Protein AF-A0A8H8NQM1-F1 (afdb_monomer_lite)

Foldseek 3Di:
DDPPCPDAAALADDDQVDALQVGFQKFFFFDQPQDWSEEDEAFRKHKYWFYWQLRNQDDPDQDQVSLAVRDCVQGGTWGTQYFYPPDFALKKKKKAFAAWAFDPVFQKFKFKFHALQGQGFLVCVVVNDIDMWMWGHDPQKIDTPQQPQFIDGALKAFLFKFFGADPVQLVVVQVVQVVVCVVPPPDGVGPADHQALVNGDRSVVVVDDPVVSVVCSRRGGGQLDQDQGGGRNRDSQNGNQKMKIGRAHHHRRRMITYNIARHWAPPLGSSSDARTHTTMIMMGIHMGVSHCVVVVGRHMDMDGHPDDDDQPDWDKFKFKQAAPVRDHAALDVSRRVVRQLVVQLVLVVLLQADSRSSNNCNTYPHKDKDQPDRDPPRIGMMMIIDRQVRGNDGSDPVRSVVCVVVVNRDNPNDDDRSDDDDDDDDDDDDDPDDDDDDDDDFDADDPVLLVLLVVLVVVVVVLQLVLLVLADPVLNPDRFAEAAEQEQHGLNSVVSVVVVVRQHYEYADLVVCLVSLVNDDLSRQYEYDHADDLVCLLSNLPSLRPAEYQDDAALSSLVSNLVNNDPPRPAAHEYAFEEELAPDPPFHGFHFDDPVPPDPGSVLVNLCCCLPPRRSYADAAYEYDADPCQLQVPDQGVSLVSRVVSQVVSLVVCVPDVVSPCSNDDPSGHAYEDEEQRCNSVSSNSRHNYYYYYCSNNNDHDDDD

Secondary structure (DSSP, 8-state):
------PPPEEE---TTS-GGGSSSEESEE-TTSPPSEEE-TT-EEEEEE--TTSS-S-SSS-SHHHHH--TTT---EEEEEEETT--TT-EEEEEEEEEEE-TT--EEEEEE--TTTT--TTTTT--S-EEEEEEEETTEEEESSSTTB-EE---EEEEEEEPPPHHHHHHHHHHHHHHHHHSTT-SS-S-----STT--BTTGGGS-HHHHHHHHHHPEESSSEETTEEE---TTS-TT-EEEEEP-STT--EEEEEEES---TT-TTSS-S-EE-EEEEEEEEEETTHHHHTT-SS-EEE--S-------EEEEEEESB-TT--B-SS-HHHHHHHHHHHHHHHHHHTT--HHHHHHHHHHS--EEEEEES-STT--EEEEEEEGGGBSS--SHHHHHHHHHTT-------S-S---SS------------------PPPPPPHHHHHHHHHHHHHHHHHHHHHHTTS-GGG-SSPPEEEEE-TTS-HHHHHHHHHTT--EEEES-HHHHHHHHHHS-TTSEEEE-SPPPGGGHHHHTT-TTEEEEEEE--HHHHHHHHHHS-TT-SSPEEEEEEB--S--TTS-SBPPP-TT--TT-HHHHHHHHHHHH-TTEEEEEEE----HHHHHSSS--HHHHHHHHHHHHHHHHHHT-GGGTTTTTTT---EEEEEETTTHHHHHHTT-SEEEESHHHH-PPPPP-

Structure (mmCIF, N/CA/C/O backbone):
data_AF-A0A8H8NQM1-F1
#
_entry.id   AF-A0A8H8NQM1-F1
#
loop_
_atom_site.group_PDB
_atom_site.id
_atom_site.type_symbol
_atom_site.label_atom_id
_atom_site.label_alt_id
_atom_site.label_comp_id
_atom_site.label_asym_id
_atom_site.label_entity_id
_atom_site.label_seq_id
_atom_site.pdbx_PDB_ins_code
_atom_site.Cartn_x
_atom_site.Cartn_y
_atom_site.Cartn_z
_atom_site.occupancy
_atom_site.B_iso_or_equiv
_atom_site.auth_seq_id
_atom_site.auth_comp_id
_atom_site.auth_asym_id
_atom_site.auth_atom_id
_atom_site.pdbx_PDB_model_num
ATOM 1 N N . MET A 1 1 ? -39.879 -34.045 14.271 1.00 35.34 1 MET A N 1
ATOM 2 C CA . MET A 1 1 ? -39.407 -32.723 14.732 1.00 35.34 1 MET A CA 1
ATOM 3 C C . MET A 1 1 ? -39.201 -31.864 13.501 1.00 35.34 1 MET A C 1
ATOM 5 O O . MET A 1 1 ? -38.273 -32.111 12.746 1.00 35.34 1 MET A O 1
ATOM 9 N N . SER A 1 2 ? -40.136 -30.958 13.224 1.00 32.75 2 SER A N 1
ATOM 10 C CA . SER A 1 2 ? -40.008 -29.986 12.141 1.00 32.75 2 SER A CA 1
ATOM 11 C C . SER A 1 2 ? -38.872 -29.023 12.486 1.00 32.75 2 SER A C 1
ATOM 13 O O . SER A 1 2 ? -38.957 -28.330 13.498 1.00 32.75 2 SER A O 1
ATOM 15 N N . TYR A 1 3 ? -37.815 -28.994 11.675 1.00 34.94 3 TYR A N 1
ATOM 16 C CA . TYR A 1 3 ? -36.860 -27.889 11.685 1.00 34.94 3 TYR A CA 1
ATOM 17 C C . TYR A 1 3 ? -37.621 -26.627 11.262 1.00 34.94 3 TYR A C 1
ATOM 19 O O . TYR A 1 3 ? -37.860 -26.401 10.077 1.00 34.94 3 TYR A O 1
ATOM 27 N N . ASP A 1 4 ? -38.069 -25.853 12.246 1.00 38.81 4 ASP A N 1
ATOM 28 C CA . ASP A 1 4 ? -38.577 -24.500 12.061 1.00 38.81 4 ASP A CA 1
ATOM 29 C C . ASP A 1 4 ? -37.413 -23.657 11.514 1.00 38.81 4 ASP A C 1
ATOM 31 O O . ASP A 1 4 ? -36.497 -23.290 12.253 1.00 38.81 4 ASP A O 1
ATOM 35 N N . LYS A 1 5 ? -37.383 -23.443 10.190 1.00 40.94 5 LYS A N 1
ATOM 36 C CA . LYS A 1 5 ? -36.437 -22.550 9.505 1.00 40.94 5 LYS A CA 1
ATOM 37 C C . LYS A 1 5 ? -36.767 -21.102 9.883 1.00 40.94 5 LYS A C 1
ATOM 39 O O . LYS A 1 5 ? -37.235 -20.331 9.050 1.00 40.94 5 LYS A O 1
ATOM 44 N N . ARG A 1 6 ? -36.512 -20.707 11.129 1.00 55.09 6 ARG A N 1
ATOM 45 C CA . ARG A 1 6 ? -36.369 -19.285 11.447 1.00 55.09 6 ARG A CA 1
ATOM 46 C C . ARG A 1 6 ? -35.075 -18.833 10.790 1.00 55.09 6 ARG A C 1
ATOM 48 O O . ARG A 1 6 ? -33.998 -19.294 11.159 1.00 55.09 6 ARG A O 1
ATOM 55 N N . SER A 1 7 ? -35.190 -18.007 9.756 1.00 83.06 7 SER A N 1
ATOM 56 C CA . SER A 1 7 ? -34.049 -17.340 9.135 1.00 83.06 7 SER A CA 1
ATOM 57 C C . SER A 1 7 ? -33.213 -16.665 10.223 1.00 83.06 7 SER A C 1
ATOM 59 O O . SER A 1 7 ? -33.763 -15.919 11.032 1.00 83.06 7 SER A O 1
ATOM 61 N N . ILE A 1 8 ? -31.905 -16.936 10.259 1.00 93.94 8 ILE A N 1
ATOM 62 C CA . ILE A 1 8 ? -30.983 -16.253 11.174 1.00 93.94 8 ILE A CA 1
ATOM 63 C C . ILE A 1 8 ? -31.090 -14.741 10.901 1.00 93.94 8 ILE A C 1
ATOM 65 O O . ILE A 1 8 ? -30.897 -14.348 9.747 1.00 93.94 8 ILE A O 1
ATOM 69 N N . PRO A 1 9 ? -31.423 -13.906 11.903 1.00 95.44 9 PRO A N 1
ATOM 70 C CA . PRO A 1 9 ? -31.649 -12.482 11.688 1.00 95.44 9 PRO A CA 1
ATOM 71 C C . PRO A 1 9 ? -30.339 -11.749 11.384 1.00 95.44 9 PRO A C 1
ATOM 73 O O . PRO A 1 9 ? -29.323 -11.998 12.034 1.00 95.44 9 PRO A O 1
ATOM 76 N N . THR A 1 10 ? -30.382 -10.813 10.439 1.00 97.25 10 THR A N 1
ATOM 77 C CA . THR A 1 10 ? -29.323 -9.815 10.243 1.00 97.25 10 THR A CA 1
ATOM 78 C C . THR A 1 10 ? -29.535 -8.677 11.233 1.00 97.25 10 THR A C 1
ATOM 80 O O . THR A 1 10 ? -30.558 -8.000 11.174 1.00 97.25 10 THR A O 1
ATOM 83 N N . LEU A 1 11 ? -28.593 -8.498 12.161 1.00 97.69 11 LEU A N 1
ATOM 84 C CA . LEU A 1 11 ? -28.668 -7.472 13.203 1.00 97.69 11 LEU A CA 1
ATOM 85 C C . LEU A 1 11 ? -28.275 -6.092 12.666 1.00 97.69 11 LEU A C 1
ATOM 87 O O . LEU A 1 11 ? -28.950 -5.111 12.955 1.00 97.69 11 LEU A O 1
ATOM 91 N N . ILE A 1 12 ? -27.205 -6.033 11.871 1.00 97.50 12 ILE A N 1
ATOM 92 C CA . ILE A 1 12 ? -26.740 -4.822 11.189 1.00 97.50 12 ILE A CA 1
ATOM 93 C C . ILE A 1 12 ? -26.650 -5.153 9.703 1.00 97.50 12 ILE A C 1
ATOM 95 O O . ILE A 1 12 ? -25.953 -6.094 9.319 1.00 97.50 12 ILE A O 1
ATOM 99 N N . SER A 1 13 ? -27.409 -4.413 8.896 1.00 96.81 13 SER A N 1
ATOM 100 C CA . SER A 1 13 ? -27.493 -4.578 7.446 1.00 96.81 13 SER A CA 1
ATOM 101 C C . SER A 1 13 ? -26.807 -3.402 6.769 1.00 96.81 13 SER A C 1
ATOM 103 O O . SER A 1 13 ? -27.195 -2.260 6.999 1.00 96.81 13 SER A O 1
ATOM 105 N N . LEU A 1 14 ? -25.832 -3.703 5.920 1.00 96.69 14 LEU A N 1
ATOM 106 C CA . LEU A 1 14 ? -25.083 -2.746 5.111 1.00 96.69 14 LEU A CA 1
ATOM 107 C C . LEU A 1 14 ? -25.192 -3.118 3.632 1.00 96.69 14 LEU A C 1
ATOM 109 O O . LEU A 1 14 ? -25.455 -4.282 3.306 1.00 96.69 14 LEU A O 1
ATOM 113 N N . ASP A 1 15 ? -24.982 -2.127 2.776 1.00 95.75 15 ASP A N 1
ATOM 114 C CA . ASP A 1 15 ? -24.946 -2.232 1.321 1.00 95.75 15 ASP A CA 1
ATOM 115 C C . ASP A 1 15 ? -23.518 -1.921 0.825 1.00 95.75 15 ASP A C 1
ATOM 117 O O . ASP A 1 15 ? -23.046 -0.799 1.038 1.00 95.75 15 ASP A O 1
ATOM 121 N N . PRO A 1 16 ? -22.813 -2.870 0.178 1.00 94.75 16 PRO A N 1
ATOM 122 C CA . PRO A 1 16 ? -21.452 -2.655 -0.320 1.00 94.75 16 PRO A CA 1
ATOM 123 C C . PRO A 1 16 ? -21.358 -1.628 -1.460 1.00 94.75 16 PRO A C 1
ATOM 125 O O . PRO A 1 16 ? -20.262 -1.192 -1.797 1.00 94.75 16 PRO A O 1
ATOM 128 N N . SER A 1 17 ? -22.479 -1.217 -2.058 1.00 92.25 17 SER A N 1
ATOM 129 C CA . SER A 1 17 ? -22.520 -0.179 -3.096 1.00 92.25 17 SER A CA 1
ATOM 130 C C . SER A 1 17 ? -22.666 1.246 -2.548 1.00 92.25 17 SER A C 1
ATOM 132 O O . SER A 1 17 ? -22.560 2.214 -3.306 1.00 92.25 17 SER A O 1
ATOM 134 N N . VAL A 1 18 ? -22.902 1.397 -1.241 1.00 93.19 18 VAL A N 1
ATOM 135 C CA . VAL A 1 18 ? -23.102 2.693 -0.582 1.00 93.19 18 VAL A CA 1
ATOM 136 C C . VAL A 1 18 ? -21.857 3.057 0.237 1.00 93.19 18 VAL A C 1
ATOM 138 O O . VAL A 1 18 ? -21.397 2.239 1.032 1.00 93.19 18 VAL A O 1
ATOM 141 N N . PRO A 1 19 ? -21.323 4.290 0.134 1.00 90.81 19 PRO A N 1
ATOM 142 C CA . PRO A 1 19 ? -20.166 4.701 0.927 1.00 90.81 19 PRO A CA 1
ATOM 143 C C . PRO A 1 19 ? -20.384 4.510 2.431 1.00 90.81 19 PRO A C 1
ATOM 145 O O . PRO A 1 19 ? -21.440 4.867 2.962 1.00 90.81 19 PRO A O 1
ATOM 148 N N . ALA A 1 20 ? -19.364 4.014 3.136 1.00 93.06 20 ALA A N 1
ATOM 149 C CA . ALA A 1 20 ? -19.447 3.701 4.566 1.00 93.06 20 ALA A CA 1
ATOM 150 C C . ALA A 1 20 ? -19.947 4.873 5.428 1.00 93.06 20 ALA A C 1
ATOM 152 O O . ALA A 1 20 ? -20.743 4.692 6.346 1.00 93.06 20 ALA A O 1
ATOM 153 N N . THR A 1 21 ? -19.544 6.102 5.096 1.00 90.19 21 THR A N 1
ATOM 154 C CA . THR A 1 21 ? -19.932 7.320 5.828 1.00 90.19 21 THR A CA 1
ATOM 155 C C . THR A 1 21 ? -21.431 7.627 5.779 1.00 90.19 21 THR A C 1
ATOM 157 O O . THR A 1 21 ? -21.927 8.395 6.608 1.00 90.19 21 THR A O 1
ATOM 160 N N . GLN A 1 22 ? -22.165 7.014 4.849 1.00 91.56 22 GLN A N 1
ATOM 161 C CA . GLN A 1 22 ? -23.608 7.181 4.675 1.00 91.56 22 GLN A CA 1
ATOM 162 C C . GLN A 1 22 ? -24.423 6.076 5.367 1.00 91.56 22 GLN A C 1
ATOM 164 O O . GLN A 1 22 ? -25.652 6.103 5.309 1.00 91.56 22 GLN A O 1
ATOM 169 N N . GLN A 1 23 ? -23.772 5.120 6.039 1.00 93.62 23 GLN A N 1
ATOM 170 C CA . GLN A 1 23 ? -24.418 3.955 6.646 1.00 93.62 23 GLN A CA 1
ATOM 171 C C . GLN A 1 23 ? -24.217 3.921 8.166 1.00 93.62 23 GLN A C 1
ATOM 173 O O . GLN A 1 23 ? -23.149 4.228 8.681 1.00 93.62 23 GLN A O 1
ATOM 178 N N . GLN A 1 24 ? -25.260 3.554 8.911 1.00 93.44 24 GLN A N 1
ATOM 179 C CA . GLN A 1 24 ? -25.200 3.464 10.376 1.00 93.44 24 GLN A CA 1
ATOM 180 C C . GLN A 1 24 ? -24.663 2.101 10.839 1.00 93.44 24 GLN A C 1
ATOM 182 O O . GLN A 1 24 ? -24.619 1.144 10.070 1.00 93.44 24 GLN A O 1
ATOM 187 N N . GLY A 1 25 ? -24.296 1.995 12.119 1.00 94.56 25 GLY A N 1
ATOM 188 C CA . GLY A 1 25 ? -23.791 0.741 12.700 1.00 94.56 25 GLY A CA 1
ATOM 189 C C . GLY A 1 25 ? -22.345 0.412 12.321 1.00 94.56 25 GLY A C 1
ATOM 190 O O . GLY A 1 25 ? -21.922 -0.738 12.440 1.00 94.56 25 GLY A O 1
ATOM 191 N N . LEU A 1 26 ? -21.613 1.432 11.868 1.00 96.81 26 LEU A N 1
ATOM 192 C CA . LEU A 1 26 ? -20.195 1.391 11.545 1.00 96.81 26 LEU A CA 1
ATOM 193 C C . LEU A 1 26 ? -19.400 2.330 12.459 1.00 96.81 26 LEU A C 1
ATOM 195 O O . LEU A 1 26 ? -19.895 3.384 12.854 1.00 96.81 26 LEU A O 1
ATOM 199 N N . HIS A 1 27 ? -18.142 2.017 12.745 1.00 97.81 27 HIS A N 1
ATOM 200 C CA . HIS A 1 27 ? -17.191 2.952 13.353 1.00 97.81 27 HIS A CA 1
ATOM 201 C C . HIS A 1 27 ? -15.762 2.627 12.912 1.00 97.81 27 HIS A C 1
ATOM 203 O O . HIS A 1 27 ? -15.482 1.499 12.526 1.00 97.81 27 HIS A O 1
ATOM 209 N N . ASN A 1 28 ? -14.843 3.592 12.988 1.00 98.00 28 ASN A N 1
ATOM 210 C CA . ASN A 1 28 ? -13.442 3.370 12.588 1.00 98.00 28 ASN A CA 1
ATOM 211 C C . ASN A 1 28 ? -12.404 3.773 13.644 1.00 98.00 28 ASN A C 1
ATOM 213 O O . ASN A 1 28 ? -11.225 3.988 13.346 1.00 98.00 28 ASN A O 1
ATOM 217 N N . ARG A 1 29 ? -12.845 3.899 14.896 1.00 98.31 29 ARG A N 1
ATOM 218 C CA . ARG A 1 29 ? -11.999 4.136 16.070 1.00 98.31 29 ARG A CA 1
ATOM 219 C C . ARG A 1 29 ? -12.404 3.191 17.189 1.00 98.31 29 ARG A C 1
ATOM 221 O O . ARG A 1 29 ? -13.582 2.864 17.316 1.00 98.31 29 ARG A O 1
ATOM 228 N N . TRP A 1 30 ? -11.456 2.801 18.030 1.00 98.69 30 TRP A N 1
ATOM 229 C CA . TRP A 1 30 ? -11.755 2.113 19.283 1.00 98.69 30 TRP A CA 1
ATOM 230 C C . TRP A 1 30 ? -11.924 3.128 20.409 1.00 98.69 30 TRP A C 1
ATOM 232 O O . TRP A 1 30 ? -11.001 3.885 20.708 1.00 98.69 30 TRP A O 1
ATOM 242 N N . HIS A 1 31 ? -13.103 3.143 21.032 1.00 98.44 31 HIS A N 1
ATOM 243 C CA . HIS A 1 31 ? -13.405 4.022 22.160 1.00 98.44 31 HIS A CA 1
ATOM 244 C C . HIS A 1 31 ? -14.544 3.441 23.026 1.00 98.44 31 HIS A C 1
ATOM 246 O O . HIS A 1 31 ? -15.522 2.947 22.456 1.00 98.44 31 HIS A O 1
ATOM 252 N N . PRO A 1 32 ? -14.469 3.500 24.374 1.00 97.94 32 PRO A N 1
ATOM 253 C CA . PRO A 1 32 ? -15.493 2.930 25.264 1.00 97.94 32 PRO A CA 1
ATOM 254 C C . PRO A 1 32 ? -16.881 3.567 25.095 1.00 97.94 32 PRO A C 1
ATOM 256 O O . PRO A 1 32 ? -17.896 2.889 25.266 1.00 97.94 32 PRO A O 1
ATOM 259 N N . ASP A 1 33 ? -16.928 4.853 24.739 1.00 96.56 33 ASP A N 1
ATOM 260 C CA . ASP A 1 33 ? -18.178 5.627 24.649 1.00 96.56 33 ASP A CA 1
ATOM 261 C C . ASP A 1 33 ? -18.945 5.451 23.334 1.00 96.56 33 ASP A C 1
ATOM 263 O O . ASP A 1 33 ? -20.050 5.972 23.201 1.00 96.56 33 ASP A O 1
ATOM 267 N N . ILE A 1 34 ? -18.420 4.682 22.371 1.00 97.00 34 ILE A N 1
ATOM 268 C CA . ILE A 1 34 ? -19.181 4.359 21.158 1.00 97.00 34 ILE A CA 1
ATOM 269 C C . ILE A 1 34 ? -20.416 3.539 21.573 1.00 97.00 34 ILE A C 1
ATOM 271 O O . ILE A 1 34 ? -20.269 2.525 22.267 1.00 97.00 34 ILE A O 1
ATOM 275 N N . PRO A 1 35 ? -21.640 3.969 21.227 1.00 95.25 35 PRO A N 1
ATOM 276 C CA . PRO A 1 35 ? -22.859 3.284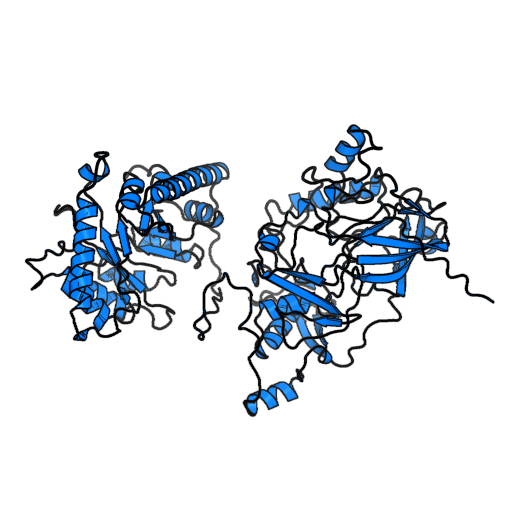 21.629 1.00 95.25 35 PRO A CA 1
ATOM 277 C C . PRO A 1 35 ? -23.025 1.993 20.826 1.00 95.25 35 PRO A C 1
ATOM 279 O O . PRO A 1 35 ? -22.597 1.905 19.679 1.00 95.25 35 PRO A O 1
ATOM 282 N N . SER A 1 36 ? -23.659 0.991 21.430 1.00 95.31 36 SER A N 1
ATOM 283 C CA . SER A 1 36 ? -23.964 -0.270 20.757 1.00 95.31 36 SER A CA 1
ATOM 284 C C . SER A 1 36 ? -24.954 -0.027 19.608 1.00 95.31 36 SER A C 1
ATOM 286 O O . SER A 1 36 ? -25.987 0.612 19.799 1.00 95.31 36 SER A O 1
ATOM 288 N N . ALA A 1 37 ? -24.659 -0.553 18.423 1.00 94.69 37 ALA A N 1
ATOM 289 C CA . ALA A 1 37 ? -25.528 -0.511 17.247 1.00 94.69 37 ALA A CA 1
ATOM 290 C C . ALA A 1 37 ? -26.614 -1.606 17.267 1.00 94.69 37 ALA A C 1
ATOM 292 O O . ALA A 1 37 ? -27.585 -1.544 16.516 1.00 94.69 37 ALA A O 1
ATOM 293 N N . GLY A 1 38 ? -26.464 -2.605 18.137 1.00 95.31 38 GLY A N 1
ATOM 294 C CA . GLY A 1 38 ? -27.450 -3.653 18.371 1.00 95.31 38 GLY A CA 1
ATOM 295 C C . GLY A 1 38 ? -27.127 -4.460 19.624 1.00 95.31 38 GLY A C 1
ATOM 296 O O . GLY A 1 38 ? -26.008 -4.399 20.135 1.00 95.31 38 GLY A O 1
ATOM 297 N N . THR A 1 39 ? -28.102 -5.232 20.097 1.00 97.81 39 THR A N 1
ATOM 298 C CA . THR A 1 39 ? -27.998 -6.053 21.311 1.00 97.81 39 THR A CA 1
ATOM 299 C C . THR A 1 39 ? -28.459 -7.476 21.018 1.00 97.81 39 THR A C 1
ATOM 301 O O . THR A 1 39 ? -29.426 -7.678 20.281 1.00 97.81 39 THR A O 1
ATOM 304 N N . VAL A 1 40 ? -27.772 -8.462 21.593 1.00 97.88 40 VAL A N 1
ATOM 305 C CA . VAL A 1 40 ? -28.114 -9.884 21.489 1.00 97.88 40 VAL A CA 1
ATOM 306 C C . VAL A 1 40 ? -28.063 -10.561 22.853 1.00 97.88 40 VAL A C 1
ATOM 308 O O . VAL A 1 40 ? -27.199 -10.269 23.685 1.00 97.88 40 VAL A O 1
ATOM 311 N N . SER A 1 41 ? -28.957 -11.522 23.068 1.00 97.94 41 SER A N 1
ATOM 312 C CA . SER A 1 41 ? -28.896 -12.378 24.251 1.00 97.94 41 SER A CA 1
ATOM 313 C C . SER A 1 41 ? -27.821 -13.465 24.081 1.00 97.94 41 SER A C 1
ATOM 315 O O . SER A 1 41 ? -27.649 -13.999 22.977 1.00 97.94 41 SER A O 1
ATOM 317 N N . PRO A 1 42 ? -27.131 -13.889 25.156 1.00 98.00 42 PRO A N 1
ATOM 318 C CA . PRO A 1 42 ? -26.237 -15.041 25.106 1.00 98.00 42 PRO A CA 1
ATOM 319 C C . PRO A 1 42 ? -26.930 -16.285 24.526 1.00 98.00 42 PRO A C 1
ATOM 321 O O . PRO A 1 42 ? -28.005 -16.692 24.961 1.00 98.00 42 PRO A O 1
ATOM 324 N N . GLY A 1 43 ? -26.294 -16.915 23.545 1.00 96.25 43 GLY A N 1
ATOM 325 C CA . GLY A 1 43 ? -26.784 -18.088 22.827 1.00 96.25 43 GLY A CA 1
ATOM 326 C C . GLY A 1 43 ? -27.543 -17.774 21.535 1.00 96.25 43 GLY A C 1
ATOM 327 O O . GLY A 1 43 ? -27.790 -18.703 20.761 1.00 96.25 43 GLY A O 1
ATOM 328 N N . GLN A 1 44 ? -27.875 -16.508 21.269 1.00 95.88 44 GLN A N 1
ATOM 329 C CA . GLN A 1 44 ? -28.515 -16.084 20.026 1.00 95.88 44 GLN A CA 1
ATOM 330 C C . GLN A 1 44 ? -27.529 -16.143 18.850 1.00 95.88 44 GLN A C 1
ATOM 332 O O . GLN A 1 44 ? -26.398 -15.670 18.945 1.00 95.88 44 GLN A O 1
ATOM 337 N N . THR A 1 45 ? -27.977 -16.713 17.730 1.00 97.75 45 THR A N 1
ATOM 338 C CA . THR A 1 45 ? -27.262 -16.666 16.446 1.00 97.75 45 THR A CA 1
ATOM 339 C C . THR A 1 45 ? -27.796 -15.508 15.612 1.00 97.75 45 THR A C 1
ATOM 341 O O . THR A 1 45 ? -29.012 -15.322 15.524 1.00 97.75 45 THR A O 1
ATOM 344 N N . PHE A 1 46 ? -26.903 -14.746 14.991 1.00 98.38 46 PHE A N 1
ATOM 345 C CA . PHE A 1 46 ? -27.239 -13.562 14.203 1.00 98.38 46 PHE A CA 1
ATOM 346 C C . PHE A 1 46 ? -26.216 -13.345 13.083 1.00 98.38 46 PHE A C 1
ATOM 348 O O . PHE A 1 46 ? -25.156 -13.974 13.066 1.00 98.38 46 PHE A O 1
ATOM 355 N N . LYS A 1 47 ? -26.551 -12.469 12.135 1.00 98.56 47 LYS A N 1
ATOM 356 C CA . LYS A 1 47 ? -25.674 -12.047 11.041 1.00 98.56 47 LYS A CA 1
ATOM 357 C C . LYS A 1 47 ? -25.289 -10.582 11.165 1.00 98.56 47 LYS A C 1
ATOM 359 O O . LYS A 1 47 ? -26.091 -9.770 11.633 1.00 98.56 47 LYS A O 1
ATOM 364 N N . LEU A 1 48 ? -24.102 -10.262 10.676 1.00 98.62 48 LEU A N 1
ATOM 365 C CA . LEU A 1 48 ? -23.620 -8.907 10.451 1.00 98.62 48 LEU A CA 1
ATOM 366 C C . LEU A 1 48 ? -23.174 -8.782 8.997 1.00 98.62 48 LEU A C 1
ATOM 368 O O . LEU A 1 48 ? -22.511 -9.674 8.472 1.00 98.62 48 LEU A O 1
ATOM 372 N N . HIS A 1 49 ? -23.581 -7.698 8.354 1.00 98.56 49 HIS A N 1
ATOM 373 C CA . HIS A 1 49 ? -23.036 -7.262 7.075 1.00 98.56 49 HIS A CA 1
ATOM 374 C C . HIS A 1 49 ? -21.791 -6.422 7.342 1.00 98.56 49 HIS A C 1
ATOM 376 O O . HIS A 1 49 ? -21.844 -5.572 8.223 1.00 98.56 49 HIS A O 1
ATOM 382 N N . CYS A 1 50 ? -20.720 -6.622 6.583 1.00 98.44 50 CYS A N 1
ATOM 383 C CA . CYS A 1 50 ? -19.479 -5.862 6.685 1.00 98.44 50 CYS A CA 1
ATOM 384 C C . CYS A 1 50 ? -19.090 -5.322 5.309 1.00 98.44 50 CYS A C 1
ATOM 386 O O . CYS A 1 50 ? -19.177 -6.039 4.312 1.00 98.44 50 CYS A O 1
ATOM 388 N N . LEU A 1 51 ? -18.655 -4.065 5.263 1.00 97.81 51 LEU A N 1
ATOM 389 C CA . LEU A 1 51 ? -17.984 -3.507 4.089 1.00 97.81 51 LEU A CA 1
ATOM 390 C C . LEU A 1 51 ? -16.538 -4.019 4.034 1.00 97.81 51 LEU A C 1
ATOM 392 O O . LEU A 1 51 ? -16.041 -4.552 5.030 1.00 97.81 51 LEU A O 1
ATOM 396 N N . ASP A 1 52 ? -15.867 -3.830 2.898 1.00 97.38 52 ASP A N 1
ATOM 397 C CA . ASP A 1 52 ? -14.407 -3.915 2.874 1.00 97.38 52 ASP A CA 1
ATOM 398 C C . ASP A 1 52 ? -13.816 -2.847 3.812 1.00 97.38 52 ASP A C 1
ATOM 400 O O . ASP A 1 52 ? -14.464 -1.840 4.134 1.00 97.38 52 ASP A O 1
ATOM 404 N N . TRP A 1 53 ? -12.582 -3.047 4.263 1.00 97.69 53 TRP A N 1
ATOM 405 C CA . TRP A 1 53 ? -11.977 -2.191 5.283 1.00 97.69 53 TRP A CA 1
ATOM 406 C C . TRP A 1 53 ? -11.842 -0.721 4.895 1.00 97.69 53 TRP A C 1
ATOM 408 O O . TRP A 1 53 ? -11.893 0.151 5.775 1.00 97.69 53 TRP A O 1
ATOM 418 N N . THR A 1 54 ? -11.717 -0.433 3.598 1.00 96.50 54 THR A N 1
ATOM 419 C CA . THR A 1 54 ? -11.606 0.932 3.077 1.00 96.50 54 THR A CA 1
ATOM 420 C C . THR A 1 54 ? -12.956 1.631 2.988 1.00 96.50 54 THR A C 1
ATOM 422 O O . THR A 1 54 ? -12.993 2.860 2.893 1.00 96.50 54 THR A O 1
ATOM 425 N N . GLY A 1 55 ? -14.059 0.879 3.072 1.00 94.25 55 GLY A N 1
ATOM 426 C CA . GLY A 1 55 ? -15.423 1.390 2.981 1.00 94.25 55 GLY A CA 1
ATOM 427 C C . GLY A 1 55 ? -15.834 1.774 1.561 1.00 94.25 55 GLY A C 1
ATOM 428 O O . GLY A 1 55 ? -16.633 2.706 1.407 1.00 94.25 55 GLY A O 1
ATOM 429 N N . GLY A 1 56 ? -15.277 1.091 0.554 1.00 91.94 56 GLY A N 1
ATOM 430 C CA . GLY A 1 56 ? -15.558 1.306 -0.867 1.00 91.94 56 GLY A CA 1
ATOM 431 C C . GLY A 1 56 ? -14.606 2.263 -1.594 1.00 91.94 56 GLY A C 1
ATOM 432 O O . GLY A 1 56 ? -14.999 2.846 -2.602 1.00 91.94 56 GLY A O 1
ATOM 433 N N . GLN A 1 57 ? -13.376 2.474 -1.106 1.00 94.56 57 GLN A N 1
ATOM 434 C CA . GLN A 1 57 ? -12.388 3.303 -1.822 1.00 94.56 57 GLN A CA 1
ATOM 435 C C . GLN A 1 57 ? -11.768 2.563 -3.013 1.00 94.56 57 GLN A C 1
ATOM 437 O O . GLN A 1 57 ? -11.426 3.187 -4.020 1.00 94.56 57 GLN A O 1
ATOM 442 N N . ILE A 1 58 ? -11.623 1.240 -2.905 1.00 95.25 58 ILE A N 1
ATOM 443 C CA . ILE A 1 58 ? -10.999 0.405 -3.932 1.00 95.25 58 ILE A CA 1
ATOM 444 C C . ILE A 1 58 ? -12.064 -0.211 -4.831 1.00 95.25 58 ILE A C 1
ATOM 446 O O . ILE A 1 58 ? -13.079 -0.728 -4.369 1.00 95.25 58 ILE A O 1
ATOM 450 N N . HIS A 1 59 ? -11.816 -0.175 -6.137 1.00 94.75 59 HIS A N 1
ATOM 451 C CA . HIS A 1 59 ? -12.774 -0.605 -7.144 1.00 94.75 59 HIS A CA 1
ATOM 452 C C . HIS A 1 59 ? -12.268 -1.829 -7.912 1.00 94.75 59 HIS A C 1
ATOM 454 O O . HIS A 1 59 ? -11.067 -1.990 -8.163 1.00 94.75 59 HIS A O 1
ATOM 460 N N . ASN A 1 60 ? -13.213 -2.657 -8.367 1.00 96.06 60 ASN A N 1
ATOM 461 C CA . ASN A 1 60 ? -12.961 -3.749 -9.303 1.00 96.06 60 ASN A CA 1
ATOM 462 C C . ASN A 1 60 ? -12.647 -3.186 -10.693 1.00 96.06 60 ASN A C 1
ATOM 464 O O . ASN A 1 60 ? -13.518 -3.039 -11.552 1.00 96.06 60 ASN A O 1
ATOM 468 N N . ASN A 1 61 ? -11.389 -2.824 -10.892 1.00 92.38 61 ASN A N 1
ATOM 469 C CA . ASN A 1 61 ? -10.874 -2.306 -12.142 1.00 92.38 61 ASN A CA 1
ATOM 470 C C . ASN A 1 61 ? -9.426 -2.764 -12.347 1.00 92.38 61 ASN A C 1
ATOM 472 O O . ASN A 1 61 ? -8.841 -3.504 -11.554 1.00 92.38 61 ASN A O 1
ATOM 476 N N . ASP A 1 62 ? -8.881 -2.285 -13.449 1.00 90.19 62 ASP A N 1
ATOM 477 C CA . ASP A 1 62 ? -7.585 -2.637 -13.986 1.00 90.19 62 ASP A CA 1
ATOM 478 C C . ASP A 1 62 ? -6.681 -1.388 -13.855 1.00 90.19 62 ASP A C 1
ATOM 480 O O . ASP A 1 62 ? -6.138 -0.856 -14.810 1.00 90.19 62 ASP A O 1
ATOM 484 N N . THR A 1 63 ? -6.594 -0.799 -12.668 1.00 85.94 63 THR A N 1
ATOM 485 C CA . THR A 1 63 ? -5.617 0.258 -12.354 1.00 85.94 63 THR A CA 1
ATOM 486 C C . THR A 1 63 ? -5.333 0.245 -10.858 1.00 85.94 63 THR A C 1
ATOM 488 O O . THR A 1 63 ? -6.189 -0.161 -10.080 1.00 85.94 63 THR A O 1
ATOM 491 N N . ALA A 1 64 ? -4.137 0.659 -10.444 1.00 86.94 64 ALA A N 1
ATOM 492 C CA . ALA A 1 64 ? -3.782 0.816 -9.034 1.00 86.94 64 ALA A CA 1
ATOM 493 C C . ALA A 1 64 ? -3.977 2.260 -8.528 1.00 86.94 64 ALA A C 1
ATOM 495 O O . ALA A 1 64 ? -3.580 2.564 -7.407 1.00 86.94 64 ALA A O 1
ATOM 496 N N . ASP A 1 65 ? -4.579 3.152 -9.323 1.00 87.38 65 ASP A N 1
ATOM 497 C CA . ASP A 1 65 ? -4.752 4.568 -8.958 1.00 87.38 65 ASP A CA 1
ATOM 498 C C . ASP A 1 65 ? -5.551 4.757 -7.659 1.00 87.38 65 ASP A C 1
ATOM 500 O O . ASP A 1 65 ? -5.276 5.669 -6.884 1.00 87.38 65 ASP A O 1
ATOM 504 N N . ASP A 1 66 ? -6.519 3.881 -7.389 1.00 88.81 66 ASP A N 1
ATOM 505 C CA . ASP A 1 66 ? -7.294 3.894 -6.146 1.00 88.81 66 ASP A CA 1
ATOM 506 C C . ASP A 1 66 ? -6.490 3.399 -4.934 1.00 88.81 66 ASP A C 1
ATOM 508 O O . ASP A 1 66 ? -6.672 3.931 -3.843 1.00 88.81 66 ASP A O 1
ATOM 512 N N . ILE A 1 67 ? -5.544 2.471 -5.118 1.00 89.44 67 ILE A N 1
ATOM 513 C CA . ILE A 1 67 ? -4.567 2.090 -4.081 1.00 89.44 67 ILE A CA 1
ATOM 514 C C . ILE A 1 67 ? -3.641 3.267 -3.766 1.00 89.44 67 ILE A C 1
ATOM 516 O O . ILE A 1 67 ? -3.379 3.548 -2.598 1.00 89.44 67 ILE A O 1
ATOM 520 N N . VAL A 1 68 ? -3.176 3.988 -4.792 1.00 85.12 68 VAL A N 1
ATOM 521 C CA . VAL A 1 68 ? -2.358 5.201 -4.615 1.00 85.12 68 VAL A CA 1
ATOM 522 C C . VAL A 1 68 ? -3.141 6.278 -3.861 1.00 85.12 68 VAL A C 1
ATOM 524 O O . VAL A 1 68 ? -2.592 6.920 -2.967 1.00 85.12 68 VAL A O 1
ATOM 527 N N . ALA A 1 69 ? -4.416 6.468 -4.205 1.00 87.94 69 ALA A N 1
ATOM 528 C CA . ALA A 1 69 ? -5.265 7.527 -3.665 1.00 87.94 69 ALA A CA 1
ATOM 529 C C . ALA A 1 69 ? -5.938 7.197 -2.319 1.00 87.94 69 ALA A C 1
ATOM 531 O O . ALA A 1 69 ? -6.568 8.085 -1.739 1.00 87.94 69 ALA A O 1
ATOM 532 N N . ALA A 1 70 ? -5.837 5.958 -1.827 1.00 91.56 70 ALA A N 1
ATOM 533 C CA . ALA A 1 70 ? -6.525 5.513 -0.618 1.00 91.56 70 ALA A CA 1
ATOM 534 C C . ALA A 1 70 ? -6.153 6.370 0.609 1.00 91.56 70 ALA A C 1
ATOM 536 O O . ALA A 1 70 ? -4.978 6.530 0.950 1.00 91.56 70 ALA A O 1
ATOM 537 N N . ASP A 1 71 ? -7.163 6.895 1.312 1.00 93.81 71 ASP A N 1
ATOM 538 C CA . ASP A 1 71 ? -6.997 7.620 2.574 1.00 93.81 71 ASP A CA 1
ATOM 539 C C . ASP A 1 71 ? -7.012 6.631 3.738 1.00 93.81 71 ASP A C 1
ATOM 541 O O . ASP A 1 71 ? -8.053 6.357 4.346 1.00 93.81 71 ASP A O 1
ATOM 545 N N . LEU A 1 72 ? -5.829 6.143 4.108 1.00 92.81 72 LEU A N 1
ATOM 546 C CA . LEU A 1 72 ? -5.666 5.203 5.218 1.00 92.81 72 LEU A CA 1
ATOM 547 C C . LEU A 1 72 ? -6.153 5.749 6.568 1.00 92.81 72 LEU A C 1
ATOM 549 O O . LEU A 1 72 ? -6.279 4.978 7.514 1.00 92.81 72 LEU A O 1
ATOM 553 N N . ALA A 1 73 ? -6.456 7.048 6.708 1.00 93.12 73 ALA A N 1
ATOM 554 C CA . ALA A 1 73 ? -7.082 7.602 7.915 1.00 93.12 73 ALA A CA 1
ATOM 555 C C . ALA A 1 73 ? -8.555 7.175 8.098 1.00 93.12 73 ALA A C 1
ATOM 557 O O . ALA A 1 73 ? -9.058 7.196 9.233 1.00 93.12 73 ALA A O 1
ATOM 558 N N . GLN A 1 74 ? -9.235 6.792 7.008 1.00 93.75 74 GLN A N 1
ATOM 559 C CA . GLN A 1 74 ? -10.605 6.262 7.022 1.00 93.75 74 GLN A CA 1
ATOM 560 C C . GLN A 1 74 ? -10.661 4.827 7.546 1.00 93.75 74 GLN A C 1
ATOM 562 O O . GLN A 1 74 ? -11.632 4.465 8.211 1.00 93.75 74 GLN A O 1
ATOM 567 N N . CYS A 1 75 ? -9.610 4.041 7.315 1.00 91.94 75 CYS A N 1
ATOM 568 C CA . CYS A 1 75 ? -9.581 2.638 7.696 1.00 91.94 75 CYS A CA 1
ATOM 569 C C . CYS A 1 75 ? -9.548 2.448 9.227 1.00 91.94 75 CYS A C 1
ATOM 571 O O . CYS A 1 75 ? -8.904 3.221 9.957 1.00 91.94 75 CYS A O 1
ATOM 573 N N . HIS A 1 76 ? -10.206 1.428 9.776 1.00 98.06 76 HIS A N 1
ATOM 574 C CA . HIS A 1 76 ? -11.034 0.390 9.127 1.00 98.06 76 HIS A CA 1
ATOM 575 C C . HIS A 1 76 ? -12.504 0.642 9.473 1.00 98.06 76 HIS A C 1
ATOM 577 O O . HIS A 1 76 ? -12.790 0.957 10.630 1.00 98.06 76 HIS A O 1
ATOM 583 N N . TYR A 1 77 ? -13.442 0.482 8.538 1.00 98.06 77 TYR A N 1
ATOM 584 C CA . TYR A 1 77 ? -14.874 0.575 8.860 1.00 98.06 77 TYR A CA 1
ATOM 585 C C . TYR A 1 77 ? -15.392 -0.724 9.494 1.00 98.06 77 TYR A C 1
ATOM 587 O O . TYR A 1 77 ? -15.740 -1.682 8.810 1.00 98.06 77 TYR A O 1
ATOM 595 N N . LEU A 1 78 ? -15.470 -0.747 10.825 1.00 98.69 78 LEU A N 1
ATOM 596 C CA . LEU A 1 78 ? -15.932 -1.896 11.604 1.00 98.69 78 LEU A CA 1
ATOM 597 C C . LEU A 1 78 ? -17.441 -1.869 11.792 1.00 98.69 78 LEU A C 1
ATOM 599 O O . LEU A 1 78 ? -18.010 -0.839 12.141 1.00 98.69 78 LEU A O 1
ATOM 603 N N . THR A 1 79 ? -18.072 -3.027 11.644 1.00 98.69 79 THR A N 1
ATOM 604 C CA . THR A 1 79 ? -19.483 -3.259 11.954 1.00 98.69 79 THR A CA 1
ATOM 605 C C . THR A 1 79 ? -19.666 -3.524 13.443 1.00 98.69 79 THR A C 1
ATOM 607 O O . THR A 1 79 ? -19.049 -4.430 14.009 1.00 98.69 79 THR A O 1
ATOM 610 N N . GLY A 1 80 ? -20.544 -2.749 14.075 1.00 97.25 80 GLY A N 1
ATOM 611 C CA . GLY A 1 80 ? -20.792 -2.783 15.513 1.00 97.25 80 GLY A CA 1
ATOM 612 C C . GLY A 1 80 ? -20.728 -1.385 16.141 1.00 97.25 80 GLY A C 1
ATOM 613 O O . GLY A 1 80 ? -20.852 -0.384 15.433 1.00 97.25 80 GLY A O 1
ATOM 614 N N . PRO A 1 81 ? -20.545 -1.288 17.468 1.00 98.19 81 PRO A N 1
ATOM 615 C CA . PRO A 1 81 ? -20.418 -2.397 18.412 1.00 98.19 81 PRO A CA 1
ATOM 616 C C . PRO A 1 81 ? -21.730 -3.154 18.655 1.00 98.19 81 PRO A C 1
ATOM 618 O O . PRO A 1 81 ? -22.805 -2.564 18.691 1.00 98.19 81 PRO A O 1
ATOM 621 N N . VAL A 1 82 ? -21.647 -4.461 18.872 1.00 98.50 82 VAL A N 1
ATOM 622 C CA . VAL A 1 82 ? -22.752 -5.332 19.281 1.00 98.50 82 VAL A CA 1
ATOM 623 C C . VAL A 1 82 ? -22.636 -5.626 20.769 1.00 98.50 82 VAL A C 1
ATOM 625 O O . VAL A 1 82 ? -21.602 -6.082 21.261 1.00 98.50 82 VAL A O 1
ATOM 628 N N . GLU A 1 83 ? -23.719 -5.381 21.489 1.00 98.19 83 GLU A N 1
ATOM 629 C CA . GLU A 1 83 ? -23.837 -5.673 22.908 1.00 98.19 83 GLU A CA 1
ATOM 630 C C . GLU A 1 83 ? -24.283 -7.115 23.152 1.00 98.19 83 GLU A C 1
ATOM 632 O O . GLU A 1 83 ? -25.252 -7.585 22.559 1.00 98.19 83 GLU A O 1
ATOM 637 N N . CYS A 1 84 ? -23.605 -7.804 24.069 1.00 98.44 84 CYS A N 1
ATOM 638 C CA . CYS A 1 84 ? -24.040 -9.089 24.603 1.00 98.44 84 CYS A CA 1
ATOM 639 C C . CYS A 1 84 ? -24.648 -8.884 25.996 1.00 98.44 84 CYS A C 1
ATOM 641 O O . CYS A 1 84 ? -23.951 -8.468 26.930 1.00 98.44 84 CYS A O 1
ATOM 643 N N . GLU A 1 85 ? -25.942 -9.169 26.146 1.00 98.44 85 GLU A N 1
ATOM 644 C CA . GLU A 1 85 ? -26.677 -8.927 27.392 1.00 98.44 85 GLU A CA 1
ATOM 645 C C . GLU A 1 85 ? -26.019 -9.630 28.591 1.00 98.44 85 GLU A C 1
ATOM 647 O O . GLU A 1 85 ? -25.749 -10.833 28.577 1.00 98.44 85 GLU A O 1
ATOM 652 N N . GLY A 1 86 ? -25.774 -8.875 29.666 1.00 97.75 86 GLY A N 1
ATOM 653 C CA . GLY A 1 86 ? -25.203 -9.399 30.912 1.00 97.75 86 GLY A CA 1
ATOM 654 C C . GLY A 1 86 ? -23.677 -9.571 30.925 1.00 97.75 86 GLY A C 1
ATOM 655 O O . GLY A 1 86 ? -23.132 -9.975 31.963 1.00 97.75 86 GLY A O 1
ATOM 656 N N . ALA A 1 87 ? -22.981 -9.246 29.828 1.00 98.62 87 ALA A N 1
ATOM 657 C CA . ALA A 1 87 ? -21.521 -9.183 29.802 1.00 98.62 87 ALA A CA 1
ATOM 658 C C . ALA A 1 87 ? -21.018 -7.992 30.629 1.00 98.62 87 ALA A C 1
ATOM 660 O O . ALA A 1 87 ? -21.540 -6.879 30.527 1.00 98.62 87 ALA A O 1
ATOM 661 N N . GLN A 1 88 ? -20.008 -8.225 31.460 1.00 98.69 88 GLN A N 1
ATOM 662 C CA . GLN A 1 88 ? -19.429 -7.234 32.366 1.00 98.69 88 GLN A CA 1
ATOM 663 C C . GLN A 1 88 ? -17.897 -7.287 32.322 1.00 98.69 88 GLN A C 1
ATOM 665 O O . GLN A 1 88 ? -17.335 -8.333 31.988 1.00 98.69 88 GLN A O 1
ATOM 670 N N . PRO A 1 89 ? -17.202 -6.192 32.685 1.00 98.69 89 PRO A N 1
ATOM 671 C CA . PRO A 1 89 ? -15.749 -6.193 32.800 1.00 98.69 89 PRO A CA 1
ATOM 672 C C . PRO A 1 89 ? -15.229 -7.369 33.645 1.00 98.69 89 PRO A C 1
ATOM 674 O O . PRO A 1 89 ? -15.735 -7.616 34.739 1.00 98.69 89 PRO A O 1
ATOM 677 N N . GLY A 1 90 ? -14.222 -8.089 33.143 1.00 98.44 90 GLY A N 1
ATOM 678 C CA . GLY A 1 90 ? -13.670 -9.297 33.779 1.00 98.44 90 GLY A CA 1
ATOM 679 C C . GLY A 1 90 ? -14.261 -10.622 33.275 1.00 98.44 90 GLY A C 1
ATOM 680 O O . GLY A 1 90 ? -13.692 -11.691 33.533 1.00 98.44 90 GLY A O 1
ATOM 681 N N . ASP A 1 91 ? -15.363 -10.572 32.526 1.00 98.88 91 ASP A N 1
ATOM 682 C CA . ASP A 1 91 ? -15.896 -11.726 31.805 1.00 98.88 91 ASP A CA 1
ATOM 683 C C . ASP A 1 91 ? -15.070 -12.059 30.555 1.00 98.88 91 ASP A C 1
ATOM 685 O O . ASP A 1 91 ? -14.208 -11.299 30.112 1.00 98.88 91 ASP A O 1
ATOM 689 N N . VAL A 1 92 ? -15.380 -13.207 29.953 1.00 98.88 92 VAL A N 1
ATOM 690 C CA . VAL A 1 92 ? -14.950 -13.553 28.596 1.00 98.88 92 VAL A CA 1
ATOM 691 C C . VAL A 1 92 ? -16.169 -13.673 27.697 1.00 98.88 92 VAL A C 1
ATOM 693 O O . VAL A 1 92 ? -17.090 -14.436 28.003 1.00 98.88 92 VAL A O 1
ATOM 696 N N . LEU A 1 93 ? -16.155 -12.943 26.584 1.00 98.88 93 LEU A N 1
ATOM 697 C CA . LEU A 1 93 ? -17.104 -13.116 25.494 1.00 98.88 93 LEU A CA 1
ATOM 698 C C . LEU A 1 93 ? -16.599 -14.251 24.600 1.00 98.88 93 LEU A C 1
ATOM 700 O O . LEU A 1 93 ? -15.522 -14.162 24.019 1.00 98.88 93 LEU A O 1
ATOM 704 N N . VAL A 1 94 ? -17.374 -15.323 24.497 1.00 98.81 94 VAL A N 1
ATOM 705 C CA . VAL A 1 94 ? -17.086 -16.436 23.591 1.00 98.81 94 VAL A CA 1
ATOM 706 C C . VAL A 1 94 ? -17.839 -16.196 22.293 1.00 98.81 94 VAL A C 1
ATOM 708 O O . VAL A 1 94 ? -19.066 -16.088 22.308 1.00 98.81 94 VAL A O 1
ATOM 711 N N . VAL A 1 95 ? -17.109 -16.137 21.189 1.00 98.75 95 VAL A N 1
ATOM 712 C CA . VAL A 1 95 ? -17.622 -15.876 19.847 1.00 98.75 95 VAL A CA 1
ATOM 713 C C . VAL A 1 95 ? -17.411 -17.119 18.994 1.00 98.75 95 VAL A C 1
ATOM 715 O O . VAL A 1 95 ? -16.279 -17.494 18.699 1.00 98.75 95 VAL A O 1
ATOM 718 N N . ASP A 1 96 ? -18.505 -17.766 18.606 1.00 98.69 96 ASP A N 1
ATOM 719 C CA . ASP A 1 96 ? -18.494 -18.803 17.576 1.00 98.69 96 ASP A CA 1
ATOM 720 C C . ASP A 1 96 ? -18.639 -18.128 16.203 1.00 98.69 96 ASP A C 1
ATOM 722 O O . ASP A 1 96 ? -19.673 -17.506 15.928 1.00 98.69 96 ASP A O 1
ATOM 726 N N . VAL A 1 97 ? -17.621 -18.255 15.348 1.00 98.25 97 VAL A N 1
ATOM 727 C CA . VAL A 1 97 ? -17.665 -17.800 13.952 1.00 98.25 97 VAL A CA 1
ATOM 728 C C . VAL A 1 97 ? -18.328 -18.902 13.142 1.00 98.25 97 VAL A C 1
ATOM 730 O O . VAL A 1 97 ? -17.699 -19.886 12.779 1.00 98.25 97 VAL A O 1
ATOM 733 N N . MET A 1 98 ? -19.630 -18.797 12.903 1.00 97.50 98 MET A N 1
ATOM 734 C CA . MET A 1 98 ? -20.396 -19.880 12.281 1.00 97.50 98 MET A CA 1
ATOM 735 C C . MET A 1 98 ? -20.191 -19.930 10.766 1.00 97.50 98 MET A C 1
ATOM 737 O O . MET A 1 98 ? -20.161 -21.017 10.194 1.00 97.50 98 MET A O 1
ATOM 741 N N . ASP A 1 99 ? -20.085 -18.764 10.127 1.00 97.25 99 ASP A N 1
ATOM 742 C CA . ASP A 1 99 ? -19.885 -18.633 8.683 1.00 97.25 99 ASP A CA 1
ATOM 743 C C . ASP A 1 99 ? -19.302 -17.257 8.328 1.00 97.25 99 ASP A C 1
ATOM 745 O O . ASP A 1 99 ? -19.591 -16.278 9.021 1.00 97.25 99 ASP A O 1
ATOM 749 N N . VAL A 1 100 ? -18.526 -17.190 7.245 1.00 97.50 100 VAL A N 1
ATOM 750 C CA . VAL A 1 100 ? -17.960 -15.965 6.651 1.00 97.50 100 VAL A CA 1
ATOM 751 C C . VAL A 1 100 ? -18.047 -16.127 5.138 1.00 97.50 100 VAL A C 1
ATOM 753 O O . VAL A 1 100 ? -17.472 -17.070 4.593 1.00 97.50 100 VAL A O 1
ATOM 756 N N . ALA A 1 101 ? -18.769 -15.238 4.463 1.00 96.50 101 ALA A N 1
ATOM 757 C CA . ALA A 1 101 ? -18.992 -15.331 3.023 1.00 96.50 101 ALA A CA 1
ATOM 758 C C . ALA A 1 101 ? -19.039 -13.942 2.368 1.00 96.50 101 ALA A C 1
ATOM 760 O O . ALA A 1 101 ? -19.489 -12.997 3.019 1.00 96.50 101 ALA A O 1
ATOM 761 N N . PRO A 1 102 ? -18.638 -13.803 1.091 1.00 97.31 102 PRO A N 1
ATOM 762 C CA . PRO A 1 102 ? -18.854 -12.567 0.347 1.00 97.31 102 PRO A CA 1
ATOM 763 C C . PRO A 1 102 ? -20.352 -12.293 0.161 1.00 97.31 102 PRO A C 1
ATOM 765 O O . PRO A 1 102 ? -21.193 -13.197 0.258 1.00 97.31 102 PRO A O 1
ATOM 768 N N . PHE A 1 103 ? -20.700 -11.048 -0.160 1.00 96.00 103 PHE A N 1
ATOM 769 C CA . PHE A 1 103 ? -22.053 -10.753 -0.627 1.00 96.00 103 PHE A CA 1
ATOM 770 C C . PHE A 1 103 ? -22.328 -11.470 -1.958 1.00 96.00 103 PHE A C 1
ATOM 772 O O . PHE A 1 103 ? -21.480 -11.428 -2.851 1.00 96.00 103 PHE A O 1
ATOM 779 N N . PRO A 1 104 ? -23.506 -12.101 -2.142 1.00 89.06 104 PRO A N 1
ATOM 780 C CA . PRO A 1 104 ? -23.817 -12.820 -3.379 1.00 89.06 104 PRO A CA 1
ATOM 781 C C . PRO A 1 104 ? -23.728 -11.965 -4.653 1.00 89.06 104 PRO A C 1
ATOM 783 O O . PRO A 1 104 ? -23.381 -12.476 -5.713 1.00 89.06 104 PRO A O 1
ATOM 786 N N . ASP A 1 105 ? -24.046 -10.678 -4.554 1.00 91.00 105 ASP A N 1
ATOM 787 C CA . ASP A 1 105 ? -23.999 -9.673 -5.621 1.00 91.00 105 ASP A CA 1
ATOM 788 C C . ASP A 1 105 ? -22.696 -8.852 -5.637 1.00 91.00 105 ASP A C 1
ATOM 790 O O . ASP A 1 105 ? -22.524 -7.977 -6.484 1.00 91.00 105 ASP A O 1
ATOM 794 N N . HIS A 1 106 ? -21.754 -9.166 -4.745 1.00 94.50 106 HIS A N 1
ATOM 795 C CA . HIS A 1 106 ? -20.444 -8.522 -4.633 1.00 94.50 106 HIS A CA 1
ATOM 796 C C . HIS A 1 106 ? -19.334 -9.565 -4.422 1.00 94.50 106 HIS A C 1
ATOM 798 O O . HIS A 1 106 ? -18.448 -9.403 -3.589 1.00 94.50 106 HIS A O 1
ATOM 804 N N . ALA A 1 107 ? -19.402 -10.671 -5.168 1.00 96.25 107 ALA A N 1
ATOM 805 C CA . ALA A 1 107 ? -18.495 -11.814 -5.053 1.00 96.25 107 ALA A CA 1
ATOM 806 C C . ALA A 1 107 ? -17.134 -11.570 -5.739 1.00 96.25 107 ALA A C 1
ATOM 808 O O . ALA A 1 107 ? -16.704 -12.319 -6.619 1.00 96.25 107 ALA A O 1
ATOM 809 N N . TRP A 1 108 ? -16.462 -10.495 -5.344 1.00 97.94 108 TRP A N 1
ATOM 810 C CA . TRP A 1 108 ? -15.102 -10.160 -5.745 1.00 97.94 108 TRP A CA 1
ATOM 811 C C . TRP A 1 108 ? -14.347 -9.581 -4.546 1.00 97.94 108 TRP A C 1
ATOM 813 O O . TRP A 1 108 ? -14.949 -9.140 -3.568 1.00 97.94 108 TRP A O 1
ATOM 823 N N . GLY A 1 109 ? -13.026 -9.587 -4.638 1.00 98.25 109 GLY A N 1
ATOM 824 C CA . GLY A 1 109 ? -12.150 -8.952 -3.669 1.00 98.25 109 GLY A CA 1
ATOM 825 C C . GLY A 1 109 ? -10.894 -8.401 -4.321 1.00 98.25 109 GLY A C 1
ATOM 826 O O . GLY A 1 109 ? -10.696 -8.537 -5.533 1.00 98.25 109 GLY A O 1
ATOM 827 N N . TYR A 1 110 ? -10.027 -7.781 -3.538 1.00 98.56 110 TYR A N 1
ATOM 828 C CA . TYR A 1 110 ? -8.777 -7.223 -4.040 1.00 98.56 110 TYR A CA 1
ATOM 829 C C . TYR A 1 110 ? -7.628 -7.476 -3.079 1.00 98.56 110 TYR A C 1
ATOM 831 O O . TYR A 1 110 ? -7.825 -7.736 -1.904 1.00 98.56 110 TYR A O 1
ATOM 839 N N . CYS A 1 111 ? -6.419 -7.387 -3.602 1.00 98.00 111 CYS A N 1
ATOM 840 C CA . CYS A 1 111 ? -5.227 -7.160 -2.808 1.00 98.00 111 CYS A CA 1
ATOM 841 C C . CYS A 1 111 ? -4.354 -6.140 -3.531 1.00 98.00 111 CYS A C 1
ATOM 843 O O . CYS A 1 111 ? -4.475 -5.947 -4.746 1.00 98.00 111 CYS A O 1
ATOM 845 N N . GLY A 1 112 ? -3.456 -5.494 -2.812 1.00 96.00 112 GLY A N 1
ATOM 846 C CA . GLY A 1 112 ? -2.582 -4.469 -3.334 1.00 96.00 112 GLY A CA 1
ATOM 847 C C . GLY A 1 112 ? -1.232 -4.427 -2.643 1.00 96.00 112 GLY A C 1
ATOM 848 O O . GLY A 1 112 ? -0.994 -5.073 -1.627 1.00 96.00 112 GLY A O 1
ATOM 849 N N . ILE A 1 113 ? -0.348 -3.642 -3.238 1.00 95.50 113 ILE A N 1
ATOM 850 C CA . ILE A 1 113 ? 0.897 -3.162 -2.648 1.00 95.50 113 ILE A CA 1
ATOM 851 C C . ILE A 1 113 ? 0.681 -1.665 -2.462 1.00 95.50 113 ILE A C 1
ATOM 853 O O . ILE A 1 113 ? 0.294 -1.003 -3.424 1.00 95.50 113 ILE A O 1
ATOM 857 N N . PHE A 1 114 ? 0.894 -1.131 -1.263 1.00 88.88 114 PHE A N 1
ATOM 858 C CA . PHE A 1 114 ? 0.881 0.316 -1.056 1.00 88.88 114 PHE A CA 1
ATOM 859 C C . PHE A 1 114 ? 2.225 0.947 -1.422 1.00 88.88 114 PHE A C 1
ATOM 861 O O . PHE A 1 114 ? 3.277 0.322 -1.289 1.00 88.88 114 PHE A O 1
ATOM 868 N N . ASP A 1 115 ? 2.189 2.219 -1.825 1.00 83.00 115 ASP A N 1
ATOM 869 C CA . ASP A 1 115 ? 3.403 3.032 -1.910 1.00 83.00 115 ASP A CA 1
ATOM 870 C C . ASP A 1 115 ? 4.045 3.151 -0.520 1.00 83.00 115 ASP A C 1
ATOM 872 O O . ASP A 1 115 ? 3.346 3.255 0.495 1.00 83.00 115 ASP A O 1
ATOM 876 N N . VAL A 1 116 ? 5.376 3.167 -0.458 1.00 80.69 116 VAL A N 1
ATOM 877 C CA . VAL A 1 116 ? 6.115 3.283 0.812 1.00 80.69 116 VAL A CA 1
ATOM 878 C C . VAL A 1 116 ? 5.742 4.546 1.602 1.00 80.69 116 VAL A C 1
ATOM 880 O O . VAL A 1 116 ? 5.735 4.524 2.833 1.00 80.69 116 VAL A O 1
ATOM 883 N N . ASN A 1 117 ? 5.361 5.625 0.911 1.00 79.00 117 ASN A N 1
ATOM 884 C CA . ASN A 1 117 ? 4.933 6.885 1.518 1.00 79.00 117 ASN A CA 1
ATOM 885 C C . ASN A 1 117 ? 3.435 6.914 1.860 1.00 79.00 117 ASN A C 1
ATOM 887 O O . ASN A 1 117 ? 2.988 7.837 2.540 1.00 79.00 117 ASN A O 1
ATOM 891 N N . ASN A 1 118 ? 2.660 5.918 1.417 1.00 81.06 118 ASN A N 1
ATOM 892 C CA . ASN A 1 118 ? 1.230 5.787 1.697 1.00 81.06 118 ASN A CA 1
ATOM 893 C C . ASN A 1 118 ? 0.884 4.393 2.248 1.00 81.06 118 ASN A C 1
ATOM 895 O O . ASN A 1 118 ? 0.056 3.681 1.693 1.00 81.06 118 ASN A O 1
ATOM 899 N N . GLY A 1 119 ? 1.539 4.004 3.345 1.00 84.31 119 GLY A N 1
ATOM 900 C CA . GLY A 1 119 ? 1.274 2.766 4.088 1.00 84.31 119 GLY A CA 1
ATOM 901 C C . GLY A 1 119 ? 2.443 1.784 4.073 1.00 84.31 119 GLY A C 1
ATOM 902 O O . GLY A 1 119 ? 2.836 1.298 5.133 1.00 84.31 119 GLY A O 1
ATOM 903 N N . GLY A 1 120 ? 3.041 1.549 2.904 1.00 90.31 120 GLY A N 1
ATOM 904 C CA . GLY A 1 120 ? 4.104 0.563 2.712 1.00 90.31 120 GLY A CA 1
ATOM 905 C C . GLY A 1 120 ? 3.647 -0.886 2.918 1.00 90.31 120 GLY A C 1
ATOM 906 O O . GLY A 1 120 ? 2.503 -1.243 2.666 1.00 90.31 120 GLY A O 1
ATOM 907 N N . GLY A 1 121 ? 4.571 -1.741 3.351 1.00 92.00 121 GLY A N 1
ATOM 908 C CA . GLY A 1 121 ? 4.360 -3.175 3.546 1.00 92.00 121 GLY A CA 1
ATOM 909 C C . GLY A 1 121 ? 5.644 -3.843 4.032 1.00 92.00 121 GLY A C 1
ATOM 910 O O . GLY A 1 121 ? 6.681 -3.188 4.167 1.00 92.00 121 GLY A O 1
ATOM 911 N N . LEU A 1 122 ? 5.622 -5.152 4.288 1.00 94.75 122 LEU A N 1
ATOM 912 C CA . LEU A 1 122 ? 6.778 -5.848 4.868 1.00 94.75 122 LEU A CA 1
ATOM 913 C C . LEU A 1 122 ? 8.038 -5.749 3.985 1.00 94.75 122 LEU A C 1
ATOM 915 O O . LEU A 1 122 ? 9.156 -5.629 4.501 1.00 94.75 122 LEU A O 1
ATOM 919 N N . LEU A 1 123 ? 7.852 -5.804 2.664 1.00 94.88 123 LEU A N 1
ATOM 920 C CA . LEU A 1 123 ? 8.905 -5.735 1.650 1.00 94.88 123 LEU A CA 1
ATOM 921 C C . LEU A 1 123 ? 8.820 -4.438 0.826 1.00 94.88 123 LEU A C 1
ATOM 923 O O . LEU A 1 123 ? 9.168 -4.445 -0.351 1.00 94.88 123 LEU A O 1
ATOM 927 N N . CYS A 1 124 ? 8.379 -3.322 1.421 1.00 89.25 124 CYS A N 1
ATOM 928 C CA . CYS A 1 124 ? 8.265 -2.037 0.714 1.00 89.25 124 CYS A CA 1
ATOM 929 C C . CYS A 1 124 ? 9.587 -1.534 0.109 1.00 89.25 124 CYS A C 1
ATOM 931 O O . CYS A 1 124 ? 9.561 -0.799 -0.871 1.00 89.25 124 CYS A O 1
ATOM 933 N N . ASP A 1 125 ? 10.736 -1.967 0.636 1.00 85.31 125 ASP A N 1
ATOM 934 C CA . ASP A 1 125 ? 12.050 -1.672 0.047 1.00 85.31 125 ASP A CA 1
ATOM 935 C C . ASP A 1 125 ? 12.244 -2.364 -1.317 1.00 85.31 125 ASP A C 1
ATOM 937 O O . ASP A 1 125 ? 12.907 -1.829 -2.204 1.00 85.31 125 ASP A O 1
ATOM 941 N N . ASP A 1 126 ? 11.659 -3.555 -1.494 1.00 88.69 126 ASP A N 1
ATOM 942 C CA . ASP A 1 126 ? 11.711 -4.325 -2.742 1.00 88.69 126 ASP A CA 1
ATOM 943 C C . ASP A 1 126 ? 10.566 -3.938 -3.698 1.00 88.69 126 ASP A C 1
ATOM 945 O O . ASP A 1 126 ? 10.704 -4.062 -4.917 1.00 88.69 126 ASP A O 1
ATOM 949 N N . PHE A 1 127 ? 9.445 -3.466 -3.144 1.00 88.19 127 PHE A N 1
ATOM 950 C CA . PHE A 1 127 ? 8.214 -3.123 -3.857 1.00 88.19 127 PHE A CA 1
ATOM 951 C C . PHE A 1 127 ? 7.688 -1.741 -3.425 1.00 88.19 127 PHE A C 1
ATOM 953 O O . PHE A 1 127 ? 6.681 -1.663 -2.722 1.00 88.19 127 PHE A O 1
ATOM 960 N N . PRO A 1 128 ? 8.358 -0.642 -3.820 1.00 80.94 128 PRO A N 1
ATOM 961 C CA . PRO A 1 128 ? 8.017 0.694 -3.329 1.00 80.94 128 PRO A CA 1
ATOM 962 C C . PRO A 1 128 ? 6.828 1.339 -4.052 1.00 80.94 128 PRO A C 1
ATOM 964 O O . PRO A 1 128 ? 6.355 2.378 -3.606 1.00 80.94 128 PRO A O 1
ATOM 967 N N . VAL A 1 129 ? 6.375 0.758 -5.170 1.00 80.06 129 VAL A N 1
ATOM 968 C CA . VAL A 1 129 ? 5.330 1.313 -6.043 1.00 80.06 129 VAL A CA 1
ATOM 969 C C . VAL A 1 129 ? 4.032 0.540 -5.866 1.00 80.06 129 VAL A C 1
ATOM 971 O O . VAL A 1 129 ? 4.038 -0.691 -5.786 1.00 80.06 129 VAL A O 1
ATOM 974 N N . ALA A 1 130 ? 2.916 1.267 -5.873 1.00 84.75 130 ALA A N 1
ATOM 975 C CA . ALA A 1 130 ? 1.605 0.668 -5.723 1.00 84.75 130 ALA A CA 1
ATOM 976 C C . ALA A 1 130 ? 1.254 -0.322 -6.849 1.00 84.75 130 ALA A C 1
ATOM 978 O O . ALA A 1 130 ? 1.534 -0.090 -8.028 1.00 84.75 130 ALA A O 1
ATOM 979 N N . ALA A 1 131 ? 0.579 -1.411 -6.487 1.00 90.88 131 ALA A N 1
ATOM 980 C CA . ALA A 1 131 ? 0.048 -2.406 -7.418 1.00 90.88 131 ALA A CA 1
ATOM 981 C C . ALA A 1 131 ? -1.273 -2.975 -6.892 1.00 90.88 131 ALA A C 1
ATOM 983 O O . ALA A 1 131 ? -1.565 -2.856 -5.705 1.00 90.88 131 ALA A O 1
ATOM 984 N N . LYS A 1 132 ? -2.059 -3.621 -7.762 1.00 96.06 132 LYS A N 1
ATOM 985 C CA . LYS A 1 132 ? -3.339 -4.237 -7.387 1.00 96.06 132 LYS A CA 1
ATOM 986 C C . LYS A 1 132 ? -3.603 -5.529 -8.155 1.00 96.06 132 LYS A C 1
ATOM 988 O O . LYS A 1 132 ? -3.414 -5.580 -9.372 1.00 96.06 132 LYS A O 1
ATOM 993 N N . ALA A 1 133 ? -4.123 -6.542 -7.470 1.00 97.44 133 ALA A N 1
ATOM 994 C CA . ALA A 1 133 ? -4.782 -7.688 -8.081 1.00 97.44 133 ALA A CA 1
ATOM 995 C C . ALA A 1 133 ? -6.253 -7.755 -7.655 1.00 97.44 133 ALA A C 1
ATOM 997 O O . ALA A 1 133 ? -6.586 -7.532 -6.497 1.00 97.44 133 ALA A O 1
ATOM 998 N N . ILE A 1 134 ? -7.133 -8.073 -8.606 1.00 98.56 134 ILE A N 1
ATOM 999 C CA . ILE A 1 134 ? -8.546 -8.332 -8.329 1.00 98.56 134 ILE A CA 1
ATOM 1000 C C . ILE A 1 134 ? -8.785 -9.835 -8.363 1.00 98.56 134 ILE A C 1
ATOM 1002 O O . ILE A 1 134 ? -8.237 -10.533 -9.223 1.00 98.56 134 ILE A O 1
ATOM 1006 N N . TRP A 1 135 ? -9.616 -10.307 -7.444 1.00 98.69 135 TRP A N 1
ATOM 1007 C CA . TRP A 1 135 ? -9.977 -11.700 -7.264 1.00 98.69 135 TRP A CA 1
ATOM 1008 C C . TRP A 1 135 ? -11.471 -11.893 -7.481 1.00 98.69 135 TRP A C 1
ATOM 1010 O O . TRP A 1 135 ? -12.289 -11.225 -6.855 1.00 98.69 135 TRP A O 1
ATOM 1020 N N . ASP A 1 136 ? -11.815 -12.836 -8.345 1.00 98.31 136 ASP A N 1
ATOM 1021 C CA . ASP A 1 136 ? -13.177 -13.326 -8.510 1.00 98.31 136 ASP A CA 1
ATOM 1022 C C . ASP A 1 136 ? -13.407 -14.466 -7.510 1.00 98.31 136 ASP A C 1
ATOM 1024 O O . ASP A 1 136 ? -12.569 -15.371 -7.389 1.00 98.31 136 ASP A O 1
ATOM 1028 N N . LEU A 1 137 ? -14.524 -14.410 -6.778 1.00 98.31 137 LEU A N 1
ATOM 1029 C CA . LEU A 1 137 ? -14.839 -15.328 -5.682 1.00 98.31 137 LEU A CA 1
ATOM 1030 C C . LEU A 1 137 ? -15.982 -16.259 -6.105 1.00 98.31 137 LEU A C 1
ATOM 1032 O O . LEU A 1 137 ? -17.148 -15.869 -6.121 1.00 98.31 137 LEU A O 1
ATOM 1036 N N . ASP A 1 138 ? -15.656 -17.505 -6.446 1.00 95.31 138 ASP A N 1
ATOM 1037 C CA . ASP A 1 138 ? -16.621 -18.507 -6.909 1.00 95.31 138 ASP A CA 1
ATOM 1038 C C . ASP A 1 138 ? -16.776 -19.644 -5.892 1.00 95.31 138 ASP A C 1
ATOM 1040 O O . ASP A 1 138 ? -15.956 -20.568 -5.784 1.00 95.31 138 ASP A O 1
ATOM 1044 N N . GLY A 1 139 ? -17.855 -19.567 -5.113 1.00 92.81 139 GLY A N 1
ATOM 1045 C CA . GLY A 1 139 ? -18.138 -20.507 -4.037 1.00 92.81 139 GLY A CA 1
ATOM 1046 C C . GLY A 1 139 ? -17.038 -20.475 -2.978 1.00 92.81 139 GLY A C 1
ATOM 1047 O O . GLY A 1 139 ? -16.943 -19.532 -2.202 1.00 92.81 139 GLY A O 1
ATOM 1048 N N . VAL A 1 140 ? -16.220 -21.529 -2.925 1.00 94.75 140 VAL A N 1
ATOM 1049 C CA . VAL A 1 140 ? -15.072 -21.608 -2.004 1.00 94.75 140 VAL A CA 1
ATOM 1050 C C . VAL A 1 140 ? -13.751 -21.219 -2.658 1.00 94.75 140 VAL A C 1
ATOM 1052 O O . VAL A 1 140 ? -12.742 -21.205 -1.964 1.00 94.75 140 VAL A O 1
ATOM 1055 N N . TYR A 1 141 ? -13.725 -20.947 -3.964 1.00 97.94 141 TYR A N 1
ATOM 1056 C CA . TYR A 1 141 ? -12.498 -20.739 -4.726 1.00 97.94 141 TYR A CA 1
ATOM 1057 C C . TYR A 1 141 ? -12.273 -19.272 -5.086 1.00 97.94 141 TYR A C 1
ATOM 1059 O O . TYR A 1 141 ? -13.217 -18.561 -5.409 1.00 97.94 141 TYR A O 1
ATOM 1067 N N . ALA A 1 142 ? -11.007 -18.861 -5.099 1.00 98.38 142 ALA A N 1
ATOM 1068 C CA . ALA A 1 142 ? -10.564 -17.588 -5.652 1.00 98.38 142 ALA A CA 1
ATOM 1069 C C . ALA A 1 142 ? -9.702 -17.810 -6.898 1.00 98.38 142 ALA A C 1
ATOM 1071 O O . ALA A 1 142 ? -8.878 -18.731 -6.953 1.00 98.38 142 ALA A O 1
ATOM 1072 N N . THR A 1 143 ? -9.874 -16.929 -7.879 1.00 98.38 143 THR A N 1
ATOM 1073 C CA . THR A 1 143 ? -9.003 -16.791 -9.054 1.00 98.38 143 THR A CA 1
ATOM 1074 C C . THR A 1 143 ? -8.766 -15.319 -9.335 1.00 98.38 143 THR A C 1
ATOM 1076 O O . THR A 1 143 ? -9.645 -14.504 -9.077 1.00 98.38 143 THR A O 1
ATOM 1079 N N . SER A 1 144 ? -7.614 -14.965 -9.900 1.00 97.69 144 SER A N 1
ATOM 1080 C CA . SER A 1 144 ? -7.341 -13.588 -10.309 1.00 97.69 144 SER A CA 1
ATOM 1081 C C . SER A 1 144 ? -7.042 -13.512 -11.797 1.00 97.69 144 SER A C 1
ATOM 1083 O O . SER A 1 144 ? -6.179 -14.229 -12.306 1.00 97.69 144 SER A O 1
ATOM 1085 N N . ARG A 1 145 ? -7.680 -12.564 -12.490 1.00 94.56 145 ARG A N 1
ATOM 1086 C CA . ARG A 1 145 ? -7.306 -12.207 -13.868 1.00 94.56 145 ARG A CA 1
ATOM 1087 C C . ARG A 1 145 ? -5.892 -11.617 -13.971 1.00 94.56 145 ARG A C 1
ATOM 1089 O O . ARG A 1 145 ? -5.287 -11.673 -15.037 1.00 94.56 145 ARG A O 1
ATOM 1096 N N . HIS A 1 146 ? -5.355 -11.089 -12.869 1.00 94.50 146 HIS A N 1
ATOM 1097 C CA . HIS A 1 146 ? -4.008 -10.519 -12.800 1.00 94.50 146 HIS A CA 1
ATOM 1098 C C . HIS A 1 146 ? -2.946 -11.560 -12.412 1.00 94.50 146 HIS A C 1
ATOM 1100 O O . HIS A 1 146 ? -1.772 -11.356 -12.711 1.00 94.50 146 HIS A O 1
ATOM 1106 N N . ILE A 1 147 ? -3.334 -12.696 -11.817 1.00 94.75 147 ILE A N 1
ATOM 1107 C CA . ILE A 1 147 ? -2.430 -13.789 -11.413 1.00 94.75 147 ILE A CA 1
ATOM 1108 C C . ILE A 1 147 ? -2.926 -15.114 -12.029 1.00 94.75 147 ILE A C 1
ATOM 1110 O O . ILE A 1 147 ? -3.555 -15.931 -11.354 1.00 94.75 147 ILE A O 1
ATOM 1114 N N . PRO A 1 148 ? -2.690 -15.328 -13.337 1.00 91.06 148 PRO A N 1
ATOM 1115 C CA . PRO A 1 148 ? -3.182 -16.500 -14.059 1.00 91.06 148 PRO A CA 1
ATOM 1116 C C . PRO A 1 148 ? -2.526 -17.815 -13.609 1.00 91.06 148 PRO A C 1
ATOM 1118 O O . PRO A 1 148 ? -1.431 -17.842 -13.048 1.00 91.06 148 PRO A O 1
ATOM 1121 N N . GLY A 1 149 ? -3.203 -18.932 -13.884 1.00 93.31 149 GLY A N 1
ATOM 1122 C CA . GLY A 1 149 ? -2.718 -20.275 -13.545 1.00 93.31 149 GLY A CA 1
ATOM 1123 C C . GLY A 1 149 ? -2.769 -20.618 -12.058 1.00 93.31 149 GLY A C 1
ATOM 1124 O O . GLY A 1 149 ? -2.233 -21.647 -11.654 1.00 93.31 149 GLY A O 1
ATOM 1125 N N . VAL A 1 150 ? -3.410 -19.768 -11.252 1.00 96.44 150 VAL A N 1
ATOM 1126 C CA . VAL A 1 150 ? -3.621 -19.988 -9.823 1.00 96.44 150 VAL A CA 1
ATOM 1127 C C . VAL A 1 150 ? -5.110 -20.071 -9.517 1.00 96.44 150 VAL A C 1
ATOM 1129 O O . VAL A 1 150 ? -5.907 -19.251 -9.978 1.00 96.44 150 VAL A O 1
ATOM 1132 N N . ARG A 1 151 ? -5.479 -21.062 -8.707 1.00 97.75 151 ARG A N 1
ATOM 1133 C CA . ARG A 1 151 ? -6.818 -21.235 -8.147 1.00 97.75 151 ARG A CA 1
ATOM 1134 C C . ARG A 1 151 ? -6.722 -21.958 -6.813 1.00 97.75 151 ARG A C 1
ATOM 1136 O O . ARG A 1 151 ? -6.204 -23.068 -6.755 1.00 97.75 151 ARG A O 1
ATOM 1143 N N . PHE A 1 152 ? -7.289 -21.389 -5.757 1.00 98.12 152 PHE A N 1
ATOM 1144 C CA . PHE A 1 152 ? -7.259 -22.006 -4.428 1.00 98.12 152 PHE A CA 1
ATOM 1145 C C . PHE A 1 152 ? -8.572 -21.835 -3.685 1.00 98.12 152 PHE A C 1
ATOM 1147 O O . PHE A 1 152 ? -9.327 -20.901 -3.939 1.00 98.12 152 PHE A O 1
ATOM 1154 N N . ALA A 1 153 ? -8.847 -22.774 -2.782 1.00 97.56 153 ALA A N 1
ATOM 1155 C CA . ALA A 1 153 ? -9.930 -22.633 -1.830 1.00 97.56 153 ALA A CA 1
ATOM 1156 C C . ALA A 1 153 ? -9.521 -21.629 -0.742 1.00 97.56 153 ALA A C 1
ATOM 1158 O O . ALA A 1 153 ? -8.441 -21.767 -0.159 1.00 97.56 153 ALA A O 1
ATOM 1159 N N . GLY A 1 154 ? -10.364 -20.627 -0.502 1.00 95.88 154 GLY A N 1
ATOM 1160 C CA . GLY A 1 154 ? -10.103 -19.569 0.466 1.00 95.88 154 GLY A CA 1
ATOM 1161 C C . GLY A 1 154 ? -10.281 -20.026 1.911 1.00 95.88 154 GLY A C 1
ATOM 1162 O O . GLY A 1 154 ? -11.104 -20.896 2.216 1.00 95.88 154 GLY A O 1
ATOM 1163 N N . ILE A 1 155 ? -9.512 -19.410 2.803 1.00 97.00 155 ILE A N 1
ATOM 1164 C CA . ILE A 1 155 ? -9.686 -19.517 4.252 1.00 97.00 155 ILE A CA 1
ATOM 1165 C C . ILE A 1 155 ? -10.410 -18.252 4.695 1.00 97.00 155 ILE A C 1
ATOM 1167 O O . ILE A 1 155 ? -9.767 -17.292 5.091 1.00 97.00 155 ILE A O 1
ATOM 1171 N N . SER A 1 156 ? -11.735 -18.203 4.550 1.00 97.19 156 SER A N 1
ATOM 1172 C CA . SER A 1 156 ? -12.475 -16.963 4.807 1.00 97.19 156 SER A CA 1
ATOM 1173 C C . SER A 1 156 ? -12.556 -16.657 6.303 1.00 97.19 156 SER A C 1
ATOM 1175 O O . SER A 1 156 ? -13.020 -17.494 7.089 1.00 97.19 156 SER A O 1
ATOM 1177 N N . HIS A 1 157 ? -12.105 -15.466 6.688 1.00 98.19 157 HIS A N 1
ATOM 1178 C CA . HIS A 1 157 ? -11.979 -15.020 8.075 1.00 98.19 157 HIS A CA 1
ATOM 1179 C C . HIS A 1 157 ? -12.120 -13.492 8.175 1.00 98.19 157 HIS A C 1
ATOM 1181 O O . HIS A 1 157 ? -11.955 -12.799 7.176 1.00 98.19 157 HIS A O 1
ATOM 1187 N N . PRO A 1 158 ? -12.430 -12.949 9.357 1.00 98.31 158 PRO A N 1
ATOM 1188 C CA . PRO A 1 158 ? -12.269 -11.526 9.640 1.00 98.31 158 PRO A CA 1
ATOM 1189 C C . PRO A 1 158 ? -10.826 -11.230 10.081 1.00 98.31 158 PRO A C 1
ATOM 1191 O O . PRO A 1 158 ? -10.337 -11.899 10.998 1.00 98.31 158 PRO A O 1
ATOM 1194 N N . GLY A 1 159 ? -10.184 -10.219 9.498 1.00 98.25 159 GLY A N 1
ATOM 1195 C CA . GLY A 1 159 ? -8.926 -9.641 9.987 1.00 98.25 159 GLY A CA 1
ATOM 1196 C C . GLY A 1 159 ? -9.110 -8.955 11.343 1.00 98.25 159 GLY A C 1
ATOM 1197 O O . GLY A 1 159 ? -8.337 -9.170 12.289 1.00 98.25 159 GLY A O 1
ATOM 1198 N N . ILE A 1 160 ? -10.255 -8.268 11.511 1.00 98.75 160 ILE A N 1
ATOM 1199 C CA . ILE A 1 160 ? -10.596 -7.533 12.735 1.00 98.75 160 ILE A CA 1
ATOM 1200 C C . ILE A 1 160 ? -11.744 -8.172 13.513 1.00 98.75 160 ILE A C 1
ATOM 1202 O O . ILE A 1 160 ? -12.890 -8.195 13.063 1.00 98.75 160 ILE A O 1
ATOM 1206 N N . MET A 1 161 ? -11.472 -8.553 14.765 1.00 98.56 161 MET A N 1
ATOM 1207 C CA . MET A 1 161 ? -12.488 -8.871 15.778 1.00 98.56 161 MET A CA 1
ATOM 1208 C C . MET A 1 161 ? -12.033 -8.436 17.171 1.00 98.56 161 MET A C 1
ATOM 1210 O O . MET A 1 161 ? -10.926 -8.760 17.600 1.00 98.56 161 MET A O 1
ATOM 1214 N N . GLY A 1 162 ? -12.896 -7.766 17.935 1.00 98.62 162 GLY A N 1
ATOM 1215 C CA . GLY A 1 162 ? -12.556 -7.412 19.314 1.00 98.62 162 GLY A CA 1
ATOM 1216 C C . GLY A 1 162 ? -13.675 -6.749 20.107 1.00 98.62 162 GLY A C 1
ATOM 1217 O O . GLY A 1 162 ? -14.645 -6.238 19.553 1.00 98.62 162 GLY A O 1
ATOM 1218 N N . CYS A 1 163 ? -13.525 -6.751 21.431 1.00 98.69 163 CYS A N 1
ATOM 1219 C CA . CYS A 1 163 ? -14.394 -6.024 22.363 1.00 98.69 163 CYS A CA 1
ATOM 1220 C C . CYS A 1 163 ? -13.893 -4.589 22.565 1.00 98.69 163 CYS A C 1
ATOM 1222 O O . CYS A 1 163 ? -12.687 -4.349 22.523 1.00 98.69 163 CYS A O 1
ATOM 1224 N N . ALA A 1 164 ? -14.770 -3.631 22.861 1.00 98.62 164 ALA A N 1
ATOM 1225 C CA . ALA A 1 164 ? -14.328 -2.267 23.147 1.00 98.62 164 ALA A CA 1
ATOM 1226 C C . ALA A 1 164 ? -13.392 -2.214 24.380 1.00 98.62 164 ALA A C 1
ATOM 1228 O O . ALA A 1 164 ? -13.607 -2.946 25.355 1.00 98.62 164 ALA A O 1
ATOM 1229 N N . PRO A 1 165 ? -12.359 -1.350 24.364 1.00 98.75 165 PRO A N 1
ATOM 1230 C CA . PRO A 1 165 ? -11.464 -1.176 25.505 1.00 98.75 165 PRO A CA 1
ATOM 1231 C C . PRO A 1 165 ? -12.157 -0.445 26.657 1.00 98.75 165 PRO A C 1
ATOM 1233 O O . PRO A 1 165 ? -13.098 0.317 26.438 1.00 98.75 165 PRO A O 1
ATOM 1236 N N . SER A 1 166 ? -11.640 -0.599 27.881 1.00 98.69 166 SER A N 1
ATOM 1237 C CA . SER A 1 166 ? -11.917 0.374 28.944 1.00 98.69 166 SER A CA 1
ATOM 1238 C C . SER A 1 166 ? -11.165 1.679 28.670 1.00 98.69 166 SER A C 1
ATOM 1240 O O . SER A 1 166 ? -10.222 1.709 27.872 1.00 98.69 166 SER A O 1
ATOM 1242 N N . LYS A 1 167 ? -11.535 2.758 29.365 1.00 98.50 167 LYS A N 1
ATOM 1243 C CA . LYS A 1 167 ? -10.824 4.037 29.256 1.00 98.50 167 LYS A CA 1
ATOM 1244 C C . LYS A 1 167 ? -9.345 3.897 29.638 1.00 98.50 167 LYS A C 1
ATOM 1246 O O . LYS A 1 167 ? -8.476 4.382 28.925 1.00 98.50 167 LYS A O 1
ATOM 1251 N N . GLU A 1 168 ? -9.045 3.145 30.692 1.00 98.62 168 GLU A N 1
ATOM 1252 C CA . GLU A 1 168 ? -7.672 2.914 31.151 1.00 98.62 168 GLU A CA 1
ATOM 1253 C C . GLU A 1 168 ? -6.845 2.123 30.135 1.00 98.62 168 GLU A C 1
ATOM 1255 O O . GLU A 1 168 ? -5.642 2.348 30.007 1.00 98.62 168 GLU A O 1
ATOM 1260 N N . LEU A 1 169 ? -7.462 1.168 29.432 1.00 98.56 169 LEU A N 1
ATOM 1261 C CA . LEU A 1 169 ? -6.781 0.400 28.394 1.00 98.56 169 LEU A CA 1
ATOM 1262 C C . LEU A 1 169 ? -6.515 1.267 27.156 1.00 98.56 169 LEU A C 1
ATOM 1264 O O . LEU A 1 169 ? -5.398 1.257 26.644 1.00 98.56 169 LEU A O 1
ATOM 1268 N N . LEU A 1 170 ? -7.501 2.067 26.739 1.00 98.88 170 LEU A N 1
ATOM 1269 C CA . LEU A 1 170 ? -7.353 3.038 25.655 1.00 98.88 170 LEU A CA 1
ATOM 1270 C C . LEU A 1 170 ? -6.219 4.036 25.936 1.00 98.88 170 LEU A C 1
ATOM 1272 O O . LEU A 1 170 ? -5.369 4.269 25.077 1.00 98.88 170 LEU A O 1
ATOM 1276 N N . ASP A 1 171 ? -6.163 4.585 27.149 1.00 98.69 171 ASP A N 1
ATOM 1277 C CA . ASP A 1 171 ? -5.129 5.549 27.533 1.00 98.69 171 ASP A CA 1
ATOM 1278 C C . ASP A 1 171 ? -3.726 4.928 27.499 1.00 98.69 171 ASP A C 1
ATOM 1280 O O . ASP A 1 171 ? -2.779 5.562 27.028 1.00 98.69 171 ASP A O 1
ATOM 1284 N N . LYS A 1 172 ? -3.587 3.661 27.916 1.00 98.62 172 LYS A N 1
ATOM 1285 C CA . LYS A 1 172 ? -2.318 2.919 27.814 1.00 98.62 172 LYS A CA 1
ATOM 1286 C C . LYS A 1 172 ? -1.867 2.738 26.369 1.00 98.62 172 LYS A C 1
ATOM 1288 O O . LYS A 1 172 ? -0.673 2.866 26.097 1.00 98.62 172 LYS A O 1
ATOM 1293 N N . TRP A 1 173 ? -2.791 2.433 25.457 1.00 98.69 173 TRP A N 1
ATOM 1294 C CA . TRP A 1 173 ? -2.489 2.301 24.030 1.00 98.69 173 TRP A CA 1
ATOM 1295 C C . TRP A 1 173 ? -1.984 3.615 23.454 1.00 98.69 173 TRP A C 1
ATOM 1297 O O . TRP A 1 173 ? -0.872 3.673 22.930 1.00 98.69 173 TRP A O 1
ATOM 1307 N N . ASN A 1 174 ? -2.756 4.684 23.653 1.00 98.69 174 ASN A N 1
ATOM 1308 C CA . ASN A 1 174 ? -2.412 6.015 23.170 1.00 98.69 174 ASN A CA 1
ATOM 1309 C C . ASN A 1 174 ? -1.058 6.481 23.723 1.00 98.69 174 ASN A C 1
ATOM 1311 O O . ASN A 1 174 ? -0.253 7.035 22.979 1.00 98.69 174 ASN A O 1
ATOM 1315 N N . GLN A 1 175 ? -0.771 6.219 25.003 1.00 98.62 175 GLN A N 1
ATOM 1316 C CA . GLN A 1 175 ? 0.497 6.593 25.625 1.00 98.62 175 GLN A CA 1
ATOM 1317 C C . GLN A 1 175 ? 1.695 5.863 25.005 1.00 98.62 175 GLN A C 1
ATOM 1319 O O . GLN A 1 175 ? 2.660 6.516 24.609 1.00 98.62 175 GLN A O 1
ATOM 1324 N N . ARG A 1 176 ? 1.664 4.526 24.930 1.00 98.56 176 ARG A N 1
ATOM 1325 C CA . ARG A 1 176 ? 2.822 3.744 24.459 1.00 98.56 176 ARG A CA 1
ATOM 1326 C C . ARG A 1 176 ? 3.074 3.911 22.959 1.00 98.56 176 ARG A C 1
ATOM 1328 O O . ARG A 1 176 ? 4.220 3.943 22.530 1.00 98.56 176 ARG A O 1
ATOM 1335 N N . GLU A 1 177 ? 2.015 4.053 22.164 1.00 98.62 177 GLU A N 1
ATOM 1336 C CA . GLU A 1 177 ? 2.134 4.256 20.715 1.00 98.62 177 GLU A CA 1
ATOM 1337 C C . GLU A 1 177 ? 2.631 5.671 20.403 1.00 98.62 177 GLU A C 1
ATOM 1339 O O . GLU A 1 177 ? 3.484 5.840 19.536 1.00 98.62 177 GLU A O 1
ATOM 1344 N N . ALA A 1 178 ? 2.197 6.683 21.164 1.00 98.00 178 ALA A N 1
ATOM 1345 C CA . ALA A 1 178 ? 2.756 8.030 21.062 1.00 98.00 178 ALA A CA 1
ATOM 1346 C C . ALA A 1 178 ? 4.243 8.081 21.451 1.00 98.00 178 ALA A C 1
ATOM 1348 O O . ALA A 1 178 ? 5.009 8.807 20.819 1.00 98.00 178 ALA A O 1
ATOM 1349 N N . GLN A 1 179 ? 4.663 7.309 22.460 1.00 98.31 179 GLN A N 1
ATOM 1350 C CA . GLN A 1 179 ? 6.078 7.184 22.828 1.00 98.31 179 GLN A CA 1
ATOM 1351 C C . GLN A 1 179 ? 6.903 6.596 21.680 1.00 98.31 179 GLN A C 1
ATOM 1353 O O . GLN A 1 179 ? 7.918 7.181 21.318 1.00 98.31 179 GLN A O 1
ATOM 1358 N N . LEU A 1 180 ? 6.425 5.521 21.045 1.00 97.94 180 LEU A N 1
ATOM 1359 C CA . LEU A 1 180 ? 7.099 4.927 19.889 1.00 97.94 180 LEU A CA 1
ATOM 1360 C C . LEU A 1 180 ? 7.214 5.917 18.718 1.00 97.94 180 LEU A C 1
ATOM 1362 O O . LEU A 1 180 ? 8.276 6.045 18.116 1.00 97.94 180 LEU A O 1
ATOM 1366 N N . ILE A 1 181 ? 6.152 6.671 18.420 1.00 96.94 181 ILE A N 1
ATOM 1367 C CA . ILE A 1 181 ? 6.191 7.720 17.386 1.00 96.94 181 ILE A CA 1
ATOM 1368 C C . ILE A 1 181 ? 7.243 8.786 17.725 1.00 96.94 181 ILE A C 1
ATOM 1370 O O . ILE A 1 181 ? 7.964 9.245 16.842 1.00 96.94 181 ILE A O 1
ATOM 1374 N N . ALA A 1 182 ? 7.349 9.175 18.998 1.00 96.38 182 ALA A N 1
ATOM 1375 C CA . ALA A 1 182 ? 8.328 10.160 19.448 1.00 96.38 182 ALA A CA 1
ATOM 1376 C C . ALA A 1 182 ? 9.779 9.646 19.387 1.00 96.38 182 ALA A C 1
ATOM 1378 O O . ALA A 1 182 ? 10.690 10.451 19.201 1.00 96.38 182 ALA A O 1
ATOM 1379 N N . GLU A 1 183 ? 10.002 8.336 19.526 1.00 97.81 183 GLU A N 1
ATOM 1380 C CA . GLU A 1 183 ? 11.321 7.701 19.373 1.00 97.81 183 GLU A CA 1
ATOM 1381 C C . GLU A 1 183 ? 11.780 7.635 17.908 1.00 97.81 183 GLU A C 1
ATOM 1383 O O . GLU A 1 183 ? 12.982 7.684 17.638 1.00 97.81 183 GLU A O 1
ATOM 1388 N N . TYR A 1 184 ? 10.836 7.586 16.963 1.00 95.06 184 TYR A N 1
ATOM 1389 C CA . TYR A 1 184 ? 11.100 7.485 15.525 1.00 95.06 184 TYR A CA 1
ATOM 1390 C C . TYR A 1 184 ? 10.387 8.597 14.728 1.00 95.06 184 TYR A C 1
ATOM 1392 O O . TYR A 1 184 ? 9.528 8.314 13.883 1.00 95.06 184 TYR A O 1
ATOM 1400 N N . PRO A 1 185 ? 10.719 9.881 14.975 1.00 90.62 185 PRO A N 1
ATOM 1401 C CA . PRO A 1 185 ? 10.041 10.998 14.331 1.00 90.62 185 PRO A CA 1
ATOM 1402 C C . PRO A 1 185 ? 10.292 10.991 12.818 1.00 90.62 185 PRO A C 1
ATOM 1404 O O . PRO A 1 185 ? 11.434 10.941 12.366 1.00 90.62 185 PRO A O 1
ATOM 1407 N N . GLY A 1 186 ? 9.214 11.067 12.034 1.00 86.31 186 GLY A N 1
ATOM 1408 C CA . GLY A 1 186 ? 9.292 11.091 10.570 1.00 86.31 186 GLY A CA 1
ATOM 1409 C C . GLY A 1 186 ? 9.656 9.750 9.925 1.00 86.31 186 GLY A C 1
ATOM 1410 O O . GLY A 1 186 ? 10.060 9.742 8.767 1.00 86.31 186 GLY A O 1
ATOM 1411 N N . ALA A 1 187 ? 9.537 8.629 10.647 1.00 87.81 187 ALA A N 1
ATOM 1412 C CA . ALA A 1 187 ? 9.729 7.304 10.064 1.00 87.81 187 ALA A CA 1
ATOM 1413 C C . ALA A 1 187 ? 8.754 7.046 8.903 1.00 87.81 187 ALA A C 1
ATOM 1415 O O . ALA A 1 187 ? 7.558 7.334 9.008 1.00 87.81 187 ALA A O 1
ATOM 1416 N N . VAL A 1 188 ? 9.283 6.478 7.818 1.00 84.81 188 VAL A N 1
ATOM 1417 C CA . VAL A 1 188 ? 8.524 6.059 6.636 1.00 84.81 188 VAL A CA 1
ATOM 1418 C C . VAL A 1 188 ? 8.895 4.604 6.314 1.00 84.81 188 VAL A C 1
ATOM 1420 O O . VAL A 1 188 ? 10.066 4.347 6.027 1.00 84.81 188 VAL A O 1
ATOM 1423 N N . PRO A 1 189 ? 7.942 3.654 6.357 1.00 87.00 189 PRO A N 1
ATOM 1424 C CA . PRO A 1 189 ? 6.562 3.811 6.832 1.00 87.00 189 PRO A CA 1
ATOM 1425 C C . PRO A 1 189 ? 6.466 4.220 8.313 1.00 87.00 189 PRO A C 1
ATOM 1427 O O . PRO A 1 189 ? 7.405 4.035 9.090 1.00 87.00 189 PRO A O 1
ATOM 1430 N N . ALA A 1 190 ? 5.322 4.782 8.713 1.00 90.75 190 ALA A N 1
ATOM 1431 C CA . ALA A 1 190 ? 5.097 5.210 10.092 1.00 90.75 190 ALA A CA 1
ATOM 1432 C C . ALA A 1 190 ? 5.136 4.019 11.067 1.00 90.75 190 ALA A C 1
ATOM 1434 O O . ALA A 1 190 ? 4.521 2.984 10.821 1.00 90.75 190 ALA A O 1
ATOM 1435 N N . VAL A 1 191 ? 5.807 4.185 12.212 1.00 94.06 191 VAL A N 1
ATOM 1436 C CA . VAL A 1 191 ? 5.938 3.127 13.238 1.00 94.06 191 VAL A CA 1
ATOM 1437 C C . VAL A 1 191 ? 4.647 2.857 14.018 1.00 94.06 191 VAL A C 1
ATOM 1439 O O . VAL A 1 191 ? 4.464 1.772 14.562 1.00 94.06 191 VAL A O 1
ATOM 1442 N N . ALA A 1 192 ? 3.757 3.846 14.092 1.00 95.75 192 ALA A N 1
ATOM 1443 C CA . ALA A 1 192 ? 2.401 3.734 14.615 1.00 95.75 192 ALA A CA 1
ATOM 1444 C C . ALA A 1 192 ? 1.568 4.930 14.129 1.00 95.75 192 ALA A C 1
ATOM 1446 O O . ALA A 1 192 ? 2.110 5.953 13.704 1.00 95.75 192 ALA A O 1
ATOM 1447 N N . TYR A 1 193 ? 0.242 4.820 14.232 1.00 95.06 193 TYR A N 1
ATOM 1448 C CA . TYR A 1 193 ? -0.685 5.884 13.847 1.00 95.06 193 TYR A CA 1
ATOM 1449 C C . TYR A 1 193 ? -1.411 6.428 15.082 1.00 95.06 193 TYR A C 1
ATOM 1451 O O . TYR A 1 193 ? -2.173 5.682 15.705 1.00 95.06 193 TYR A O 1
ATOM 1459 N N . PRO A 1 194 ? -1.229 7.714 15.437 1.00 95.75 194 PRO A N 1
ATOM 1460 C CA . PRO A 1 194 ? -1.877 8.282 16.610 1.00 95.75 194 PRO A CA 1
ATOM 1461 C C . PRO A 1 194 ? -3.392 8.431 16.385 1.00 95.75 194 PRO A C 1
ATOM 1463 O O . PRO A 1 194 ? -3.860 8.412 15.235 1.00 95.75 194 PRO A O 1
ATOM 1466 N N . PRO A 1 195 ? -4.177 8.636 17.460 1.00 97.25 195 PRO A N 1
ATOM 1467 C CA . PRO A 1 195 ? -5.534 9.148 17.336 1.00 97.25 195 PRO A CA 1
ATOM 1468 C C . PRO A 1 195 ? -5.579 10.366 16.410 1.00 97.25 195 PRO A C 1
ATOM 1470 O O . PRO A 1 195 ? -4.722 11.250 16.464 1.00 97.25 195 PRO A O 1
ATOM 1473 N N . THR A 1 196 ? -6.578 10.403 15.532 1.00 94.19 196 THR A N 1
ATOM 1474 C CA . THR A 1 196 ? -6.749 11.498 14.578 1.00 94.19 196 THR A CA 1
ATOM 1475 C C . THR A 1 196 ? -8.217 11.777 14.334 1.00 94.19 196 THR A C 1
ATOM 1477 O O . THR A 1 196 ? -9.011 10.862 14.085 1.00 94.19 196 THR A O 1
ATOM 1480 N N . ARG A 1 197 ? -8.535 13.076 14.342 1.00 95.06 197 ARG A N 1
ATOM 1481 C CA . ARG A 1 197 ? -9.851 13.605 13.980 1.00 95.06 197 ARG A CA 1
ATOM 1482 C C . ARG A 1 197 ? -10.144 13.431 12.501 1.00 95.06 197 ARG A C 1
ATOM 1484 O O . ARG A 1 197 ? -11.304 13.293 12.124 1.00 95.06 197 ARG A O 1
ATOM 1491 N N . LYS A 1 198 ? -9.097 13.446 11.664 1.00 92.06 198 LYS A N 1
ATOM 1492 C CA . LYS A 1 198 ? -9.240 13.274 10.220 1.00 92.06 198 LYS A CA 1
ATOM 1493 C C . LYS A 1 198 ? -9.957 11.954 9.971 1.00 92.06 198 LYS A C 1
ATOM 1495 O O . LYS A 1 198 ? -9.503 10.906 10.431 1.00 92.06 198 LYS A O 1
ATOM 1500 N N . SER A 1 199 ? -11.076 12.033 9.262 1.00 93.12 199 SER A N 1
ATOM 1501 C CA . SER A 1 199 ? -11.845 10.867 8.840 1.00 93.12 199 SER A CA 1
ATOM 1502 C C . SER A 1 199 ? -12.346 9.983 9.997 1.00 93.12 199 SER A C 1
ATOM 1504 O O . SER A 1 199 ? -12.687 8.828 9.762 1.00 93.12 199 SER A O 1
ATOM 1506 N N . ALA A 1 200 ? -12.401 10.481 11.242 1.00 95.19 200 ALA A N 1
ATOM 1507 C CA . ALA A 1 200 ? -13.004 9.742 12.350 1.00 95.19 200 ALA A CA 1
ATOM 1508 C C . ALA A 1 200 ? -14.514 9.599 12.116 1.00 95.19 200 ALA A C 1
ATOM 1510 O O . ALA A 1 200 ? -15.206 10.580 11.847 1.00 95.19 200 ALA A O 1
ATOM 1511 N N . TYR A 1 201 ? -15.019 8.373 12.214 1.00 94.75 201 TYR A N 1
ATOM 1512 C CA . TYR A 1 201 ? -16.406 8.042 11.933 1.00 94.75 201 TYR A CA 1
ATOM 1513 C C . TYR A 1 201 ? -17.011 7.193 13.045 1.00 94.75 201 TYR A C 1
ATOM 1515 O O . TYR A 1 201 ? -16.454 6.169 13.452 1.00 94.75 201 TYR A O 1
ATOM 1523 N N . VAL A 1 202 ? -18.189 7.620 13.495 1.00 91.62 202 VAL A N 1
ATOM 1524 C CA . VAL A 1 202 ? -19.061 6.890 14.412 1.00 91.62 202 VAL A CA 1
ATOM 1525 C C . VAL A 1 202 ? -20.469 6.967 13.830 1.00 91.62 202 VAL A C 1
ATOM 1527 O O . VAL A 1 202 ? -21.144 7.991 13.940 1.00 91.62 202 VAL A O 1
ATOM 1530 N N . GLY A 1 203 ? -20.919 5.885 13.201 1.00 80.44 203 GLY A N 1
ATOM 1531 C CA . GLY A 1 203 ? -22.220 5.715 12.542 1.00 80.44 203 GLY A CA 1
ATOM 1532 C C . GLY A 1 203 ? -23.396 5.604 13.515 1.00 80.44 203 GLY A C 1
ATOM 1533 O O . GLY A 1 203 ? -24.309 4.816 13.292 1.00 80.44 203 GLY A O 1
ATOM 1534 N N . ALA A 1 204 ? -23.320 6.362 14.609 1.00 76.69 204 ALA A N 1
ATOM 1535 C CA . ALA A 1 204 ? -24.344 6.613 15.614 1.00 76.69 204 ALA A CA 1
ATOM 1536 C C . ALA A 1 204 ? -24.342 8.103 16.033 1.00 76.69 204 ALA A C 1
ATOM 1538 O O . ALA A 1 204 ? -24.825 8.460 17.105 1.00 76.69 204 ALA A O 1
ATOM 1539 N N . ALA A 1 205 ? -23.778 8.992 15.204 1.00 64.62 205 ALA A N 1
ATOM 1540 C CA . ALA A 1 205 ? -23.646 10.421 15.503 1.00 64.62 205 ALA A CA 1
ATOM 1541 C C . ALA A 1 205 ? -24.985 11.105 15.844 1.00 64.62 205 ALA A C 1
ATOM 1543 O O . ALA A 1 205 ? -25.009 12.062 16.603 1.00 64.62 205 ALA A O 1
ATOM 1544 N N . SER A 1 206 ? -26.111 10.588 15.344 1.00 67.94 206 SER A N 1
ATOM 1545 C CA . SER A 1 206 ? -27.450 11.123 15.624 1.00 67.94 206 SER A CA 1
ATOM 1546 C C . SER A 1 206 ? -27.925 10.937 17.072 1.00 67.94 206 SER A C 1
ATOM 1548 O O . SER A 1 206 ? -28.876 11.603 17.480 1.00 67.94 206 SER A O 1
ATOM 1550 N N . VAL A 1 207 ? -27.293 10.048 17.847 1.00 79.00 207 VAL A N 1
ATOM 1551 C CA . VAL A 1 207 ? -27.648 9.765 19.251 1.00 79.00 207 VAL A CA 1
ATOM 1552 C C . VAL A 1 207 ? -26.570 10.192 20.251 1.00 79.00 207 VAL A C 1
ATOM 1554 O O . VAL A 1 207 ? -26.771 10.062 21.458 1.00 79.00 207 VAL A O 1
ATOM 1557 N N . LEU A 1 208 ? -25.437 10.705 19.771 1.00 87.00 208 LEU A N 1
ATOM 1558 C CA . LEU A 1 208 ? -24.350 11.221 20.598 1.00 87.00 208 LEU A CA 1
ATOM 1559 C C . LEU A 1 208 ? -24.384 12.748 20.631 1.00 87.00 208 LEU A C 1
ATOM 1561 O O . LEU A 1 208 ? -24.786 13.387 19.664 1.00 87.00 208 LEU A O 1
ATOM 1565 N N . SER A 1 209 ? -23.943 13.341 21.742 1.00 89.25 209 SER A N 1
ATOM 1566 C CA . SER A 1 209 ? -23.657 14.775 21.760 1.00 89.25 209 SER A CA 1
ATOM 1567 C C . SER A 1 209 ? -22.381 15.073 20.974 1.00 89.25 209 SER A C 1
ATOM 1569 O O . SER A 1 209 ? -21.465 14.245 20.924 1.00 89.25 209 SER A O 1
ATOM 1571 N N . ASP A 1 210 ? -22.290 16.286 20.430 1.00 89.62 210 ASP A N 1
ATOM 1572 C CA . ASP A 1 210 ? -21.101 16.761 19.713 1.00 89.62 210 ASP A CA 1
ATOM 1573 C C . ASP A 1 210 ? -19.831 16.640 20.570 1.00 89.62 210 ASP A C 1
ATOM 1575 O O . ASP A 1 210 ? -18.779 16.251 20.066 1.00 89.62 210 ASP A O 1
ATOM 1579 N N . ASP A 1 211 ? -19.943 16.866 21.884 1.00 92.88 211 ASP A N 1
ATOM 1580 C CA . ASP A 1 211 ? -18.830 16.713 22.827 1.00 92.88 211 ASP A CA 1
ATOM 1581 C C . ASP A 1 211 ? -18.300 15.272 22.886 1.00 92.88 211 ASP A C 1
ATOM 1583 O O . ASP A 1 211 ? -17.087 15.059 22.981 1.00 92.88 211 ASP A O 1
ATOM 1587 N N . ILE A 1 212 ? -19.181 14.266 22.814 1.00 93.62 212 ILE A N 1
ATOM 1588 C CA . ILE A 1 212 ? -18.766 12.855 22.835 1.00 93.62 212 ILE A CA 1
ATOM 1589 C C . ILE A 1 212 ? -18.152 12.475 21.488 1.00 93.62 212 ILE A C 1
ATOM 1591 O O . ILE A 1 212 ? -17.127 11.796 21.461 1.00 93.62 212 ILE A O 1
ATOM 1595 N N . ILE A 1 213 ? -18.724 12.942 20.375 1.00 92.88 213 ILE A N 1
ATOM 1596 C CA . ILE A 1 213 ? -18.178 12.706 19.030 1.00 92.88 213 ILE A CA 1
ATOM 1597 C C . ILE A 1 213 ? -16.768 13.295 18.917 1.00 92.88 213 ILE A C 1
ATOM 1599 O O . ILE A 1 213 ? -15.843 12.596 18.504 1.00 92.88 213 ILE A O 1
ATOM 1603 N N . GLU A 1 214 ? -16.582 14.546 19.337 1.00 94.75 214 GLU A N 1
ATOM 1604 C CA . GLU A 1 214 ? -15.273 15.203 19.370 1.00 94.75 214 GLU A CA 1
ATOM 1605 C C . GLU A 1 214 ? -14.300 14.479 20.307 1.00 94.75 214 GLU A C 1
ATOM 1607 O O . GLU A 1 214 ? -13.127 14.306 19.970 1.00 94.75 214 GLU A O 1
ATOM 1612 N N . THR A 1 215 ? -14.770 14.003 21.463 1.00 96.50 215 THR A N 1
ATOM 1613 C CA . THR A 1 215 ? -13.939 13.195 22.367 1.00 96.50 215 THR A CA 1
ATOM 1614 C C . THR A 1 215 ? -13.451 11.930 21.664 1.00 96.50 215 THR A C 1
ATOM 1616 O O . THR A 1 215 ? -12.241 11.727 21.573 1.00 96.50 215 THR A O 1
ATOM 1619 N N . ILE A 1 216 ? -14.352 11.149 21.059 1.00 96.56 216 ILE A N 1
ATOM 1620 C CA . ILE A 1 216 ? -14.001 9.934 20.309 1.00 96.56 216 ILE A CA 1
ATOM 1621 C C . ILE A 1 216 ? -13.042 10.254 19.153 1.00 96.56 216 ILE A C 1
ATOM 1623 O O . ILE A 1 216 ? -12.076 9.524 18.940 1.00 96.56 216 ILE A O 1
ATOM 1627 N N . ALA A 1 217 ? -13.261 11.342 18.416 1.00 95.56 217 ALA A N 1
ATOM 1628 C CA . ALA A 1 217 ? -12.401 11.737 17.301 1.00 95.56 217 ALA A CA 1
ATOM 1629 C C . ALA A 1 217 ? -10.989 12.146 17.756 1.00 95.56 217 ALA A C 1
ATOM 1631 O O . ALA A 1 217 ? -10.007 11.899 17.051 1.00 95.56 217 ALA A O 1
ATOM 1632 N N . ARG A 1 218 ? -10.872 12.771 18.933 1.00 97.19 218 ARG A N 1
ATOM 1633 C CA . ARG A 1 218 ? -9.599 13.225 19.503 1.00 97.19 218 ARG A CA 1
ATOM 1634 C C . ARG A 1 218 ? -8.777 12.089 20.099 1.00 97.19 218 ARG A C 1
ATOM 1636 O O . ARG A 1 218 ? -7.559 12.109 19.951 1.00 97.19 218 ARG A O 1
ATOM 1643 N N . GLU A 1 219 ? -9.406 11.160 20.815 1.00 97.88 219 GLU A N 1
ATOM 1644 C CA . GLU A 1 219 ? -8.689 10.162 21.627 1.00 97.88 219 GLU A CA 1
ATOM 1645 C C . GLU A 1 219 ? -8.949 8.706 21.231 1.00 97.88 219 GLU A C 1
ATOM 1647 O O . GLU A 1 219 ? -8.259 7.811 21.715 1.00 97.88 219 GLU A O 1
ATOM 1652 N N . GLY A 1 220 ? -9.912 8.452 20.345 1.00 98.31 220 GLY A N 1
ATOM 1653 C CA . GLY A 1 220 ? -10.205 7.119 19.836 1.00 98.31 220 GLY A CA 1
ATOM 1654 C C . GLY A 1 220 ? -9.011 6.541 19.086 1.00 98.31 220 GLY A C 1
ATOM 1655 O O . GLY A 1 220 ? -8.507 7.131 18.124 1.00 98.31 220 GLY A O 1
ATOM 1656 N N . ALA A 1 221 ? -8.565 5.365 19.518 1.00 98.69 221 ALA A N 1
ATOM 1657 C CA . ALA A 1 221 ? -7.415 4.705 18.922 1.00 98.69 221 ALA A CA 1
ATOM 1658 C C . ALA A 1 221 ? -7.734 4.251 17.492 1.00 98.69 221 ALA A C 1
ATOM 1660 O O . ALA A 1 221 ? -8.855 3.826 17.183 1.00 98.69 221 ALA A O 1
ATOM 1661 N N . ARG A 1 222 ? -6.728 4.304 16.614 1.00 98.44 222 ARG A N 1
ATOM 1662 C CA . ARG A 1 222 ? -6.812 3.718 15.270 1.00 98.44 222 ARG A CA 1
ATOM 1663 C C . ARG A 1 222 ? -7.026 2.209 15.371 1.00 98.44 222 ARG A C 1
ATOM 1665 O O . ARG A 1 222 ? -6.475 1.559 16.265 1.00 98.44 222 ARG A O 1
ATOM 1672 N N . THR A 1 223 ? -7.788 1.654 14.434 1.00 98.44 223 THR A N 1
ATOM 1673 C CA . THR A 1 223 ? -8.088 0.215 14.383 1.00 98.44 223 THR A CA 1
ATOM 1674 C C . THR A 1 223 ? -6.978 -0.618 13.735 1.00 98.44 223 THR A C 1
ATOM 1676 O O . THR A 1 223 ? -7.120 -1.825 13.706 1.00 98.44 223 THR A O 1
ATOM 1679 N N . ILE A 1 224 ? -5.889 0.012 13.265 1.00 97.12 224 ILE A N 1
ATOM 1680 C CA . ILE A 1 224 ? -4.811 -0.621 12.484 1.00 97.12 224 ILE A CA 1
ATOM 1681 C C . ILE A 1 224 ? -4.058 -1.740 13.224 1.00 97.12 224 ILE A C 1
ATOM 1683 O O . ILE A 1 224 ? -3.901 -2.797 12.631 1.00 97.12 224 ILE A O 1
ATOM 1687 N N . PRO A 1 225 ? -3.546 -1.561 14.458 1.00 97.88 225 PRO A N 1
ATOM 1688 C CA . PRO A 1 225 ? -2.745 -2.613 15.079 1.00 97.88 225 PRO A CA 1
ATOM 1689 C C . PRO A 1 225 ? -3.593 -3.586 15.922 1.00 97.88 225 PRO A C 1
ATOM 1691 O O . PRO A 1 225 ? -4.582 -3.161 16.544 1.00 97.88 225 PRO A O 1
ATOM 1694 N N . PRO A 1 226 ? -3.154 -4.852 16.061 1.00 98.31 226 PRO A N 1
ATOM 1695 C CA . PRO A 1 226 ? -3.679 -5.756 17.075 1.00 98.31 226 PRO A CA 1
ATOM 1696 C C . PRO A 1 226 ? -3.291 -5.275 18.467 1.00 98.31 226 PRO A C 1
ATOM 1698 O O . PRO A 1 226 ? -2.202 -4.736 18.688 1.00 98.31 226 PRO A O 1
ATOM 1701 N N . ARG A 1 227 ? -4.170 -5.507 19.440 1.00 98.38 227 ARG A N 1
ATOM 1702 C CA . ARG A 1 227 ? -3.937 -5.166 20.847 1.00 98.38 227 ARG A CA 1
ATOM 1703 C C . ARG A 1 227 ? -4.489 -6.249 21.771 1.00 98.38 227 ARG A C 1
ATOM 1705 O O . ARG A 1 227 ? -5.005 -7.278 21.349 1.00 98.38 227 ARG A O 1
ATOM 1712 N N . GLU A 1 228 ? -4.411 -6.012 23.074 1.00 98.50 228 GLU A N 1
ATOM 1713 C CA . GLU A 1 228 ? -4.815 -6.953 24.126 1.00 98.50 228 GLU A CA 1
ATOM 1714 C C . GLU A 1 228 ? -6.282 -7.401 24.032 1.00 98.50 228 GLU A C 1
ATOM 1716 O O . GLU A 1 228 ? -6.643 -8.465 24.526 1.00 98.50 228 GLU A O 1
ATOM 1721 N N . HIS A 1 229 ? -7.132 -6.608 23.381 1.00 98.56 229 HIS A N 1
ATOM 1722 C CA . HIS A 1 229 ? -8.546 -6.919 23.185 1.00 98.56 229 HIS A CA 1
ATOM 1723 C C . HIS A 1 229 ? -8.860 -7.767 21.942 1.00 98.56 229 HIS A C 1
ATOM 1725 O O . HIS A 1 229 ? -10.035 -8.035 21.686 1.00 98.56 229 HIS A O 1
ATOM 1731 N N . GLY A 1 230 ? -7.842 -8.151 21.165 1.00 98.31 230 GLY A N 1
ATOM 1732 C CA . GLY A 1 230 ? -7.993 -8.567 19.771 1.00 98.31 230 GLY A CA 1
ATOM 1733 C C . GLY A 1 230 ? -7.753 -7.378 18.850 1.00 98.31 230 GLY A C 1
ATOM 1734 O O . GLY A 1 230 ? -6.664 -6.804 18.853 1.00 98.31 230 GLY A O 1
ATOM 1735 N N . GLY A 1 231 ? -8.779 -6.970 18.113 1.00 98.25 231 GLY A N 1
ATOM 1736 C CA . GLY A 1 231 ? -8.652 -5.934 17.095 1.00 98.25 231 GLY A CA 1
ATOM 1737 C C . GLY A 1 231 ? -8.130 -6.543 15.801 1.00 98.25 231 GLY A C 1
ATOM 1738 O O . GLY A 1 231 ? -8.598 -7.616 15.426 1.00 98.25 231 GLY A O 1
ATOM 1739 N N . ASN A 1 232 ? -7.207 -5.849 15.135 1.00 98.50 232 ASN A N 1
ATOM 1740 C CA . ASN A 1 232 ? -6.686 -6.249 13.831 1.00 98.50 232 ASN A CA 1
ATOM 1741 C C . ASN A 1 232 ? -5.554 -7.260 13.942 1.00 98.50 232 ASN A C 1
ATOM 1743 O O . ASN A 1 232 ? -4.393 -6.882 14.058 1.00 98.50 232 ASN A O 1
ATOM 1747 N N . CYS A 1 233 ? -5.907 -8.536 14.064 1.00 97.69 233 CYS A N 1
ATOM 1748 C CA . CYS A 1 233 ? -4.926 -9.591 14.291 1.00 97.69 233 CYS A CA 1
ATOM 1749 C C . CYS A 1 233 ? -4.469 -10.273 13.004 1.00 97.69 233 CYS A C 1
ATOM 1751 O O . CYS A 1 233 ? -3.407 -10.893 13.047 1.00 97.69 233 CYS A O 1
ATOM 1753 N N . ASP A 1 234 ? -5.274 -10.227 11.939 1.00 98.12 234 ASP A N 1
ATOM 1754 C CA . ASP A 1 234 ? -4.963 -10.819 10.628 1.00 98.12 234 ASP A CA 1
ATOM 1755 C C . ASP A 1 234 ? -4.488 -12.270 10.740 1.00 98.12 234 ASP A C 1
ATOM 1757 O O . ASP A 1 234 ? -3.512 -12.722 10.141 1.00 98.12 234 ASP A O 1
ATOM 1761 N N . ILE A 1 235 ? -5.182 -13.031 11.592 1.00 97.81 235 ILE A N 1
ATOM 1762 C CA . ILE A 1 235 ? -4.918 -14.452 11.801 1.00 97.81 235 ILE A CA 1
ATOM 1763 C C . ILE A 1 235 ? -5.845 -15.229 10.875 1.00 97.81 235 ILE A C 1
ATOM 1765 O O . ILE A 1 235 ? -7.009 -15.460 11.211 1.00 97.81 235 ILE A O 1
ATOM 1769 N N . LYS A 1 236 ? -5.307 -15.731 9.758 1.00 96.50 236 LYS A N 1
ATOM 1770 C CA . LYS A 1 236 ? -6.090 -16.495 8.771 1.00 96.50 236 LYS A CA 1
ATOM 1771 C C . LYS A 1 236 ? -6.859 -17.683 9.355 1.00 96.50 236 LYS A C 1
ATOM 1773 O O . LYS A 1 236 ? -7.919 -18.050 8.864 1.00 96.50 236 LYS A O 1
ATOM 1778 N N . ASN A 1 237 ? -6.348 -18.280 10.435 1.00 95.81 237 ASN A N 1
ATOM 1779 C CA . ASN A 1 237 ? -6.969 -19.418 11.117 1.00 95.81 237 ASN A CA 1
ATOM 1780 C C . ASN A 1 237 ? -8.146 -19.035 12.041 1.00 95.81 237 ASN A C 1
ATOM 1782 O O . ASN A 1 237 ? -8.824 -19.923 12.565 1.00 95.81 237 ASN A O 1
ATOM 1786 N N . LEU A 1 238 ? -8.452 -17.744 12.223 1.00 95.69 238 LEU A N 1
ATOM 1787 C CA . LEU A 1 238 ? -9.699 -17.264 12.840 1.00 95.69 238 LEU A CA 1
ATOM 1788 C C . LEU A 1 238 ? -10.878 -17.323 11.847 1.00 95.69 238 LEU A C 1
ATOM 1790 O O . LEU A 1 238 ? -11.672 -16.393 11.728 1.00 95.69 238 LEU A O 1
ATOM 1794 N N . SER A 1 239 ? -10.986 -18.439 11.127 1.00 96.25 239 SER A N 1
ATOM 1795 C CA . SER A 1 239 ? -11.897 -18.642 10.004 1.00 96.25 239 SER A CA 1
ATOM 1796 C C . SER A 1 239 ? -13.277 -19.169 10.408 1.00 96.25 239 SER A C 1
ATOM 1798 O O . SER A 1 239 ? -13.583 -19.402 11.583 1.00 96.25 239 SER A O 1
ATOM 1800 N N . LYS A 1 240 ? -14.156 -19.355 9.416 1.00 94.06 240 LYS A N 1
ATOM 1801 C CA . LYS A 1 240 ? -15.461 -20.010 9.608 1.00 94.06 240 LYS A CA 1
ATOM 1802 C C . LYS A 1 240 ? -15.302 -21.342 10.349 1.00 94.06 240 LYS A C 1
ATOM 1804 O O . LYS A 1 240 ? -14.531 -22.193 9.934 1.00 94.06 240 LYS A O 1
ATOM 1809 N N . GLY A 1 241 ? -16.055 -21.555 11.419 1.00 95.88 241 GLY A N 1
ATOM 1810 C CA . GLY A 1 241 ? -15.969 -22.715 12.309 1.00 95.88 241 GLY A CA 1
ATOM 1811 C C . GLY A 1 241 ? -15.095 -22.510 13.550 1.00 95.88 241 GLY A C 1
ATOM 1812 O O . GLY A 1 241 ? -15.149 -23.349 14.451 1.00 95.88 241 GLY A O 1
ATOM 1813 N N . SER A 1 242 ? -14.326 -21.421 13.630 1.00 98.06 242 SER A N 1
ATOM 1814 C CA . SER A 1 242 ? -13.499 -21.104 14.796 1.00 98.06 242 SER A CA 1
ATOM 1815 C C . SER A 1 242 ? -14.327 -20.651 15.999 1.00 98.06 242 SER A C 1
ATOM 1817 O O . SER A 1 242 ? -15.421 -20.088 15.877 1.00 98.06 242 SER A O 1
ATOM 1819 N N . ARG A 1 243 ? -13.765 -20.858 17.193 1.00 98.56 243 ARG A N 1
ATOM 1820 C CA . ARG A 1 243 ? -14.291 -20.336 18.461 1.00 98.56 243 ARG A CA 1
ATOM 1821 C C . ARG A 1 243 ? -13.255 -19.443 19.116 1.00 98.56 243 ARG A C 1
ATOM 1823 O O . ARG A 1 243 ? -12.159 -19.906 19.416 1.00 98.56 243 ARG A O 1
ATOM 1830 N N . VAL A 1 244 ? -13.626 -18.206 19.414 1.00 98.50 244 VAL A N 1
ATOM 1831 C CA . VAL A 1 244 ? -12.727 -17.191 19.971 1.00 98.50 244 VAL A CA 1
ATOM 1832 C C . VAL A 1 244 ? -13.207 -16.746 21.349 1.00 98.50 244 VAL A C 1
ATOM 1834 O O . VAL A 1 244 ? -14.404 -16.692 21.618 1.00 98.50 244 VAL A O 1
ATOM 1837 N N . TYR A 1 245 ? -12.270 -16.445 22.238 1.00 98.81 245 TYR A N 1
ATOM 1838 C CA . TYR A 1 245 ? -12.494 -16.060 23.626 1.00 98.81 245 TYR A CA 1
ATOM 1839 C C . TYR A 1 245 ? -11.911 -14.663 23.837 1.00 98.81 245 TYR A C 1
ATOM 1841 O O . TYR A 1 245 ? -10.698 -14.517 23.969 1.00 98.81 245 TYR A O 1
ATOM 1849 N N . PHE A 1 246 ? -12.762 -13.639 23.863 1.00 98.81 246 PHE A N 1
ATOM 1850 C CA . PHE A 1 246 ? -12.348 -12.243 23.992 1.00 98.81 246 PHE A CA 1
ATOM 1851 C C . PHE A 1 246 ? -12.474 -11.727 25.428 1.00 98.81 246 PHE A C 1
ATOM 1853 O O . PHE A 1 246 ? -13.489 -11.982 26.086 1.00 98.81 246 PHE A O 1
ATOM 1860 N N . PRO A 1 247 ? -11.478 -10.978 25.930 1.00 98.69 247 PRO A N 1
ATOM 1861 C CA . PRO A 1 247 ? -11.575 -10.331 27.233 1.00 98.69 247 PRO A CA 1
ATOM 1862 C C . PRO A 1 247 ? -12.599 -9.189 27.184 1.00 98.69 247 PRO A C 1
ATOM 1864 O O . PRO A 1 247 ? -12.677 -8.450 26.202 1.00 98.69 247 PRO A O 1
ATOM 1867 N N . VAL A 1 248 ? -13.400 -9.046 28.242 1.00 98.75 248 VAL A N 1
ATOM 1868 C CA . VAL A 1 248 ? -14.426 -7.998 28.345 1.00 98.75 248 VAL A CA 1
ATOM 1869 C C . VAL A 1 248 ? -13.934 -6.874 29.253 1.00 98.75 248 VAL A C 1
ATOM 1871 O O . VAL A 1 248 ? -13.617 -7.107 30.419 1.00 98.75 248 VAL A O 1
ATOM 1874 N N . TYR A 1 249 ? -13.920 -5.643 28.732 1.00 98.62 249 TYR A N 1
ATOM 1875 C CA . TYR A 1 249 ? -13.431 -4.457 29.453 1.00 98.62 249 TYR A CA 1
ATOM 1876 C C . TYR A 1 249 ? -14.515 -3.428 29.784 1.00 98.62 249 TYR A C 1
ATOM 1878 O O . TYR A 1 249 ? -14.309 -2.580 30.649 1.00 98.62 249 TYR A O 1
ATOM 1886 N N . VAL A 1 250 ? -15.671 -3.507 29.123 1.00 98.69 250 VAL A N 1
ATOM 1887 C CA . VAL A 1 250 ? -16.823 -2.620 29.333 1.00 98.69 250 VAL A CA 1
ATOM 1888 C C . VAL A 1 250 ? -18.110 -3.433 29.436 1.00 98.69 250 VAL A C 1
ATOM 1890 O O . VAL A 1 250 ? -18.174 -4.582 28.993 1.00 98.69 250 VAL A O 1
ATOM 1893 N N . ASN A 1 251 ? -19.150 -2.838 30.022 1.00 98.69 251 ASN A N 1
ATOM 1894 C CA . ASN A 1 251 ? -20.472 -3.459 30.058 1.00 98.69 251 ASN A CA 1
ATOM 1895 C C . ASN A 1 251 ? -20.963 -3.756 28.639 1.00 98.69 251 ASN A C 1
ATOM 1897 O O . ASN A 1 251 ? -20.763 -2.957 27.723 1.00 98.69 251 ASN A O 1
ATOM 1901 N N . GLY A 1 252 ? -21.583 -4.920 28.472 1.00 98.31 252 GLY A N 1
ATOM 1902 C CA . GLY A 1 252 ? -22.089 -5.367 27.184 1.00 98.31 252 GLY A CA 1
ATOM 1903 C C . GLY A 1 252 ? -21.021 -5.889 26.223 1.00 98.31 252 GLY A C 1
ATOM 1904 O O . GLY A 1 252 ? -21.369 -6.306 25.123 1.00 98.31 252 GLY A O 1
ATOM 1905 N N . ALA A 1 253 ? -19.739 -5.877 26.611 1.00 98.62 253 ALA A N 1
ATOM 1906 C CA . ALA A 1 253 ? -18.564 -6.178 25.783 1.00 98.62 253 ALA A CA 1
ATOM 1907 C C . ALA A 1 253 ? -18.325 -5.238 24.590 1.00 98.62 253 ALA A C 1
ATOM 1909 O O . ALA A 1 253 ? -17.167 -4.917 24.323 1.00 98.62 253 ALA A O 1
ATOM 1910 N N . LYS A 1 254 ? -19.386 -4.760 23.925 1.00 98.38 254 LYS A N 1
ATOM 1911 C CA . LYS A 1 254 ? -19.335 -3.878 22.752 1.00 98.38 254 LYS A CA 1
ATOM 1912 C C . LYS A 1 254 ? -18.387 -4.448 21.691 1.00 98.38 254 LYS A C 1
ATOM 1914 O O . LYS A 1 254 ? -17.325 -3.893 21.425 1.00 98.38 254 LYS A O 1
ATOM 1919 N N . PHE A 1 255 ? -18.759 -5.602 21.147 1.00 98.81 255 PHE A N 1
ATOM 1920 C CA . PHE A 1 255 ? -17.964 -6.340 20.169 1.00 98.81 255 PHE A CA 1
ATOM 1921 C C . PHE A 1 255 ? -18.102 -5.751 18.765 1.00 98.81 255 PHE A C 1
ATOM 1923 O O . PHE A 1 255 ? -19.224 -5.554 18.304 1.00 98.81 255 PHE A O 1
ATOM 1930 N N . SER A 1 256 ? -16.996 -5.564 18.053 1.00 98.81 256 SER A N 1
ATOM 1931 C CA . SER A 1 256 ? -17.006 -5.139 16.651 1.00 98.81 256 SER A CA 1
ATOM 1932 C C . SER A 1 256 ? -16.160 -6.058 15.780 1.00 98.81 256 SER A C 1
ATOM 1934 O O . SER A 1 256 ? -15.230 -6.715 16.256 1.00 98.81 256 SER A O 1
ATOM 1936 N N . ILE A 1 257 ? -16.509 -6.092 14.498 1.00 98.81 257 ILE A N 1
ATOM 1937 C CA . ILE A 1 257 ? -15.924 -6.965 13.480 1.00 98.81 257 ILE A CA 1
ATOM 1938 C C . ILE A 1 257 ? -15.900 -6.246 12.134 1.00 98.81 257 ILE A C 1
ATOM 1940 O O . ILE A 1 257 ? -16.774 -5.430 11.850 1.00 98.81 257 ILE A O 1
ATOM 1944 N N . GLY A 1 258 ? -14.926 -6.541 11.294 1.00 98.44 258 GLY A N 1
ATOM 1945 C CA . GLY A 1 258 ? -14.842 -6.011 9.938 1.00 98.44 258 GLY A CA 1
ATOM 1946 C C . GLY A 1 258 ? -13.664 -6.637 9.220 1.00 98.44 258 GLY A C 1
ATOM 1947 O O . GLY A 1 258 ? -13.166 -7.663 9.684 1.00 98.44 258 GLY A O 1
ATOM 1948 N N . ASP A 1 259 ? -13.233 -5.991 8.139 1.00 98.44 259 ASP A N 1
ATOM 1949 C CA . ASP A 1 259 ? -12.000 -6.365 7.444 1.00 98.44 259 ASP A CA 1
ATOM 1950 C C . ASP A 1 259 ? -12.026 -7.827 6.988 1.00 98.44 259 ASP A C 1
ATOM 1952 O O . ASP A 1 259 ? -11.318 -8.693 7.493 1.00 98.44 259 ASP A O 1
ATOM 1956 N N . LEU A 1 260 ? -13.037 -8.169 6.184 1.00 98.50 260 LEU A N 1
ATOM 1957 C CA . LEU A 1 260 ? -13.250 -9.564 5.832 1.00 98.50 260 LEU A CA 1
ATOM 1958 C C . LEU A 1 260 ? -12.278 -9.973 4.740 1.00 98.50 260 LEU A C 1
ATOM 1960 O O . LEU A 1 260 ? -12.246 -9.394 3.658 1.00 98.50 260 LEU A O 1
ATOM 1964 N N . HIS A 1 261 ? -11.581 -11.067 5.000 1.00 98.75 261 HIS A N 1
ATOM 1965 C CA . HIS A 1 261 ? -10.629 -11.667 4.095 1.00 98.75 261 HIS A CA 1
ATOM 1966 C C . HIS A 1 261 ? -11.233 -12.936 3.508 1.00 98.75 261 HIS A C 1
ATOM 1968 O O . HIS A 1 261 ? -11.644 -13.852 4.229 1.00 98.75 261 HIS A O 1
ATOM 1974 N N . PHE A 1 262 ? -11.271 -13.045 2.182 1.00 98.50 262 PHE A N 1
ATOM 1975 C CA . PHE A 1 262 ? -11.626 -14.313 1.547 1.00 98.50 262 PHE A CA 1
ATOM 1976 C C . PHE A 1 262 ? -10.533 -15.367 1.772 1.00 98.50 262 PHE A C 1
ATOM 1978 O O . PHE A 1 262 ? -10.830 -16.553 1.942 1.00 98.50 262 PHE A O 1
ATOM 1985 N N . SER A 1 263 ? -9.272 -14.931 1.759 1.00 98.31 263 SER A N 1
ATOM 1986 C CA . SER A 1 263 ? -8.076 -15.731 2.020 1.00 98.31 263 SER A CA 1
ATOM 1987 C C . SER A 1 263 ? -6.884 -14.814 2.261 1.00 98.31 263 SER A C 1
ATOM 1989 O O . SER A 1 263 ? -6.807 -13.761 1.638 1.00 98.31 263 SER A O 1
ATOM 1991 N N . GLN A 1 264 ? -5.936 -15.247 3.087 1.00 98.44 264 GLN A N 1
ATOM 1992 C CA . GLN A 1 264 ? -4.722 -14.505 3.422 1.00 98.44 264 GLN A CA 1
ATOM 1993 C C . GLN A 1 264 ? -3.549 -15.480 3.572 1.00 98.44 264 GLN A C 1
ATOM 1995 O O . GLN A 1 264 ? -3.739 -16.630 3.985 1.00 98.44 264 GLN A O 1
ATOM 2000 N N . GLY A 1 265 ? -2.343 -15.019 3.257 1.00 97.69 265 GLY A N 1
ATOM 2001 C CA . GLY A 1 265 ? -1.101 -15.683 3.638 1.00 97.69 265 GLY A CA 1
ATOM 2002 C C . GLY A 1 265 ? -0.656 -15.282 5.044 1.00 97.69 265 GLY A C 1
ATOM 2003 O O . GLY A 1 265 ? -0.973 -14.189 5.514 1.00 97.69 265 GLY A O 1
ATOM 2004 N N . ASP A 1 266 ? 0.099 -16.142 5.736 1.00 97.81 266 ASP A N 1
ATOM 2005 C CA . ASP A 1 266 ? 0.657 -15.739 7.035 1.00 97.81 266 ASP A CA 1
ATOM 2006 C C . ASP A 1 266 ? 1.479 -14.452 6.906 1.00 97.81 266 ASP A C 1
ATOM 2008 O O . ASP A 1 266 ? 2.179 -14.232 5.917 1.00 97.81 266 ASP A O 1
ATOM 2012 N N . GLY A 1 267 ? 1.363 -13.582 7.909 1.00 95.56 267 GLY A N 1
ATOM 2013 C CA . GLY A 1 267 ? 2.091 -12.318 7.988 1.00 95.56 267 GLY A CA 1
ATOM 2014 C C . GLY A 1 267 ? 1.636 -11.220 7.025 1.00 95.56 267 GLY A C 1
ATOM 2015 O O . GLY A 1 267 ? 2.228 -10.149 7.089 1.00 95.56 267 GLY A O 1
ATOM 2016 N N . GLU A 1 268 ? 0.653 -11.479 6.150 1.00 97.00 268 GLU A N 1
ATOM 2017 C CA . GLU A 1 268 ? -0.013 -10.463 5.319 1.00 97.00 268 GLU A CA 1
ATOM 2018 C C . GLU A 1 268 ? 0.964 -9.476 4.665 1.00 97.00 268 GLU A C 1
ATOM 2020 O O . GLU A 1 268 ? 0.970 -8.263 4.882 1.00 97.00 268 GLU A O 1
ATOM 2025 N N . LEU A 1 269 ? 1.909 -10.034 3.910 1.00 94.75 269 LEU A N 1
ATOM 2026 C CA . LEU A 1 269 ? 3.163 -9.349 3.646 1.00 94.75 269 LEU A CA 1
ATOM 2027 C C . LEU A 1 269 ? 2.986 -8.007 2.923 1.00 94.75 269 LEU A C 1
ATOM 2029 O O . LEU A 1 269 ? 3.861 -7.147 3.051 1.00 94.75 269 LEU A O 1
ATOM 2033 N N . THR A 1 270 ? 1.933 -7.838 2.120 1.00 94.88 270 THR A N 1
ATOM 2034 C CA . THR A 1 270 ? 1.711 -6.629 1.314 1.00 94.88 270 THR A CA 1
ATOM 2035 C C . THR A 1 270 ? 0.996 -5.503 2.061 1.00 94.88 270 THR A C 1
ATOM 2037 O O . THR A 1 270 ? 0.884 -4.422 1.488 1.00 94.88 270 THR A O 1
ATOM 2040 N N . PHE A 1 271 ? 0.555 -5.720 3.309 1.00 94.38 271 PHE A N 1
ATOM 2041 C CA . PHE A 1 271 ? -0.283 -4.825 4.130 1.00 94.38 271 PHE A CA 1
ATOM 2042 C C . PHE A 1 271 ? -1.667 -4.502 3.538 1.00 94.38 271 PHE A C 1
ATOM 2044 O O . PHE A 1 271 ? -2.648 -4.570 4.249 1.00 94.38 271 PHE A O 1
ATOM 2051 N N . CYS A 1 272 ? -1.768 -4.213 2.238 1.00 92.06 272 CYS A N 1
ATOM 2052 C CA . CYS A 1 272 ? -3.020 -4.262 1.469 1.00 92.06 272 CYS A CA 1
ATOM 2053 C C . CYS A 1 272 ? -3.267 -5.664 0.877 1.00 92.06 272 CYS A C 1
ATOM 2055 O O . CYS A 1 272 ? -3.885 -5.814 -0.170 1.00 92.06 272 CYS A O 1
ATOM 2057 N N . GLY A 1 273 ? -2.657 -6.701 1.439 1.00 67.38 273 GLY A N 1
ATOM 2058 C CA . GLY A 1 273 ? -3.235 -8.048 1.377 1.00 67.38 273 GLY A CA 1
ATOM 2059 C C . GLY A 1 273 ? -4.041 -8.203 2.664 1.00 67.38 273 GLY A C 1
ATOM 2060 O O . GLY A 1 273 ? -3.814 -7.389 3.537 1.00 67.38 273 GLY A O 1
ATOM 2061 N N . ALA A 1 274 ? -4.907 -9.168 2.917 1.00 94.81 274 ALA A N 1
ATOM 2062 C CA . ALA A 1 274 ? -5.400 -10.364 2.238 1.00 94.81 274 ALA A CA 1
ATOM 2063 C C . ALA A 1 274 ? -6.101 -10.176 0.872 1.00 94.81 274 ALA A C 1
ATOM 2065 O O . ALA A 1 274 ? -5.920 -9.186 0.176 1.00 94.81 274 ALA A O 1
ATOM 2066 N N . ILE A 1 275 ? -6.918 -11.155 0.456 1.00 98.69 275 ILE A N 1
ATOM 2067 C CA . ILE A 1 275 ? -8.023 -10.887 -0.475 1.00 98.69 275 ILE A CA 1
ATOM 2068 C C . ILE A 1 275 ? -9.142 -10.199 0.308 1.00 98.69 275 ILE A C 1
ATOM 2070 O O . ILE A 1 275 ? -9.997 -10.869 0.894 1.00 98.69 275 ILE A O 1
ATOM 2074 N N . GLU A 1 276 ? -9.127 -8.879 0.273 1.00 98.56 276 GLU A N 1
ATOM 2075 C CA . GLU A 1 276 ? -10.094 -7.981 0.891 1.00 98.56 276 GLU A CA 1
ATOM 2076 C C . GLU A 1 276 ? -11.467 -8.110 0.253 1.00 98.56 276 GLU A C 1
ATOM 2078 O O . GLU A 1 276 ? -11.577 -8.114 -0.976 1.00 98.56 276 GLU A O 1
ATOM 2083 N N . MET A 1 277 ? -12.527 -8.187 1.058 1.00 98.12 277 MET A N 1
ATOM 2084 C CA . MET A 1 277 ? -13.896 -8.255 0.552 1.00 98.12 277 MET A CA 1
ATOM 2085 C C . MET A 1 277 ? -14.919 -7.600 1.484 1.00 98.12 277 MET A C 1
ATOM 2087 O O . MET A 1 277 ? -14.776 -7.570 2.705 1.00 98.12 277 MET A O 1
ATOM 2091 N N . ALA A 1 278 ? -16.031 -7.166 0.897 1.00 98.06 278 ALA A N 1
ATOM 2092 C CA . ALA A 1 278 ? -17.272 -6.965 1.633 1.00 98.06 278 ALA A CA 1
ATOM 2093 C C . ALA A 1 278 ? -18.017 -8.305 1.773 1.00 98.06 278 ALA A C 1
ATOM 2095 O O . ALA A 1 278 ? -17.985 -9.153 0.874 1.00 98.06 278 ALA A O 1
ATOM 2096 N N . GLY A 1 279 ? -18.742 -8.507 2.871 1.00 98.00 279 GLY A N 1
ATOM 2097 C CA . GLY A 1 279 ? -19.423 -9.779 3.085 1.00 98.00 279 GLY A CA 1
ATOM 2098 C C . GLY A 1 279 ? -20.348 -9.851 4.288 1.00 98.00 279 GLY A C 1
ATOM 2099 O O . GLY A 1 279 ? -20.749 -8.855 4.885 1.00 98.00 279 GLY A O 1
ATOM 2100 N N . VAL A 1 280 ? -20.712 -11.082 4.628 1.00 98.31 280 VAL A N 1
ATOM 2101 C CA . VAL A 1 280 ? -21.632 -11.423 5.706 1.00 98.31 280 VAL A CA 1
ATOM 2102 C C . VAL A 1 280 ? -20.956 -12.406 6.649 1.00 98.31 280 VAL A C 1
ATOM 2104 O O . VAL A 1 280 ? -20.471 -13.459 6.228 1.00 98.31 280 VAL A O 1
ATOM 2107 N N . VAL A 1 281 ? -20.997 -12.097 7.943 1.00 98.38 281 VAL A N 1
ATOM 2108 C CA . VAL A 1 281 ? -20.536 -12.993 9.007 1.00 98.38 281 VAL A CA 1
ATOM 2109 C C . VAL A 1 281 ? -21.728 -13.475 9.818 1.00 98.38 281 VAL A C 1
ATOM 2111 O O . VAL A 1 281 ? -22.594 -12.687 10.202 1.00 98.38 281 VAL A O 1
ATOM 2114 N N . THR A 1 282 ? -21.779 -14.774 10.102 1.00 98.62 282 THR A N 1
ATOM 2115 C CA . THR A 1 282 ? -22.750 -15.363 11.031 1.00 98.62 282 THR A CA 1
ATOM 2116 C C . THR A 1 282 ? -22.056 -15.695 12.342 1.00 98.62 282 THR A C 1
ATOM 2118 O O . THR A 1 282 ? -21.096 -16.461 12.357 1.00 98.62 282 THR A O 1
ATOM 2121 N N . LEU A 1 283 ? -22.563 -15.157 13.449 1.00 98.62 283 LEU A N 1
ATOM 2122 C CA . LEU A 1 283 ? -21.949 -15.270 14.769 1.00 98.62 283 LEU A CA 1
ATOM 2123 C C . LEU A 1 283 ? -22.923 -15.835 15.799 1.00 98.62 283 LEU A C 1
ATOM 2125 O O . LEU A 1 283 ? -24.149 -15.758 15.654 1.00 98.62 283 LEU A O 1
ATOM 2129 N N . LYS A 1 284 ? -22.363 -16.367 16.882 1.00 98.56 284 LYS A N 1
ATOM 2130 C CA . LYS A 1 284 ? -23.093 -16.668 18.113 1.00 98.56 284 LYS A CA 1
ATOM 2131 C C . LYS A 1 284 ? -22.239 -16.311 19.322 1.00 98.56 284 LYS A C 1
ATOM 2133 O O . LYS A 1 284 ? -21.082 -16.712 19.408 1.00 98.56 284 LYS A O 1
ATOM 2138 N N . PHE A 1 285 ? -22.832 -15.591 20.269 1.00 98.56 285 PHE A N 1
ATOM 2139 C CA . PHE A 1 285 ? -22.154 -15.179 21.496 1.00 98.56 285 PHE A CA 1
ATOM 2140 C C . PHE A 1 285 ? -22.563 -16.037 22.685 1.00 98.56 285 PHE A C 1
ATOM 2142 O O . PHE A 1 285 ? -23.730 -16.383 22.833 1.00 98.56 285 PHE A O 1
ATOM 2149 N N . THR A 1 286 ? -21.626 -16.335 23.577 1.00 98.56 286 THR A N 1
ATOM 2150 C CA . THR A 1 286 ? -21.905 -16.772 24.954 1.00 98.56 286 THR A CA 1
ATOM 2151 C C . THR A 1 286 ? -20.940 -16.078 25.918 1.00 98.56 286 THR A C 1
ATOM 2153 O O . THR A 1 286 ? -20.008 -15.408 25.482 1.00 98.56 286 THR A O 1
ATOM 2156 N N . ILE A 1 287 ? -21.171 -16.181 27.228 1.00 98.69 287 ILE A N 1
ATOM 2157 C CA . ILE A 1 287 ? -20.364 -15.483 28.238 1.00 98.69 287 ILE A CA 1
ATOM 2158 C C . ILE A 1 287 ? -19.821 -16.492 29.246 1.00 98.69 287 ILE A C 1
ATOM 2160 O O . ILE A 1 287 ? -20.567 -17.318 29.776 1.00 98.69 287 ILE A O 1
ATOM 2164 N N . ILE A 1 288 ? -18.535 -16.378 29.571 1.00 98.69 288 ILE A N 1
ATOM 2165 C CA . ILE A 1 288 ? -17.938 -17.022 30.741 1.00 98.69 288 ILE A CA 1
ATOM 2166 C C . ILE A 1 288 ? -17.779 -15.956 31.821 1.00 98.69 288 ILE A C 1
ATOM 2168 O O . ILE A 1 288 ? -16.907 -15.089 31.732 1.00 98.69 288 ILE A O 1
ATOM 2172 N N . LYS A 1 289 ? -18.619 -16.035 32.858 1.00 98.50 289 LYS A N 1
ATOM 2173 C CA . LYS A 1 289 ? -18.566 -15.098 33.986 1.00 98.50 289 LYS A CA 1
ATOM 2174 C C . LYS A 1 289 ? -17.244 -15.210 34.738 1.00 98.50 289 LYS A C 1
ATOM 2176 O O . LYS A 1 289 ? -16.804 -16.335 35.008 1.00 98.50 289 LYS A O 1
ATOM 2181 N N . ASP A 1 290 ? -16.624 -14.080 35.069 1.00 98.31 290 ASP A N 1
ATOM 2182 C CA . ASP A 1 290 ? -15.270 -14.001 35.651 1.00 98.31 290 ASP A CA 1
ATOM 2183 C C . ASP A 1 290 ? -14.208 -14.749 34.818 1.00 98.31 290 ASP A C 1
ATOM 2185 O O . ASP A 1 290 ? -13.225 -15.284 35.349 1.00 98.31 290 ASP A O 1
ATOM 2189 N N . GLY A 1 291 ? -14.442 -14.873 33.508 1.00 98.44 291 GLY A N 1
ATOM 2190 C CA . GLY A 1 291 ? -13.640 -15.699 32.614 1.00 98.44 291 GLY A CA 1
ATOM 2191 C C . GLY A 1 291 ? -12.175 -15.274 32.562 1.00 98.44 291 GLY A C 1
ATOM 2192 O O . GLY A 1 291 ? -11.306 -16.143 32.573 1.00 98.44 291 GLY A O 1
ATOM 2193 N N . MET A 1 292 ? -11.882 -13.968 32.603 1.00 98.56 292 MET A N 1
ATOM 2194 C CA . MET A 1 292 ? -10.501 -13.478 32.535 1.00 98.56 292 MET A CA 1
ATOM 2195 C C . MET A 1 292 ? -9.688 -13.970 33.729 1.00 98.56 292 MET A C 1
ATOM 2197 O O . MET A 1 292 ? -8.554 -14.414 33.576 1.00 98.56 292 MET A O 1
ATOM 2201 N N . LYS A 1 293 ? -10.290 -13.986 34.923 1.00 98.31 293 LYS A N 1
ATOM 2202 C CA . LYS A 1 293 ? -9.654 -14.538 36.124 1.00 98.31 293 LYS A CA 1
ATOM 2203 C C . LYS A 1 293 ? -9.504 -16.056 36.025 1.00 98.31 293 LYS A C 1
ATOM 2205 O O . LYS A 1 293 ? -8.425 -16.580 36.288 1.00 98.31 293 LYS A O 1
ATOM 2210 N N . LYS A 1 294 ? -10.578 -16.761 35.651 1.00 98.56 294 LYS A N 1
ATOM 2211 C CA . LYS A 1 294 ? -10.617 -18.235 35.590 1.00 98.56 294 LYS A CA 1
ATOM 2212 C C . LYS A 1 294 ? -9.636 -18.817 34.573 1.00 98.56 294 LYS A C 1
ATOM 2214 O O . LYS A 1 294 ? -9.102 -19.893 34.814 1.00 98.56 294 LYS A O 1
ATOM 2219 N N . LEU A 1 295 ? -9.406 -18.107 33.472 1.00 97.94 295 LEU A N 1
ATOM 2220 C CA . LEU A 1 295 ? -8.501 -18.507 32.394 1.00 97.94 295 LEU A CA 1
ATOM 2221 C C . LEU A 1 295 ? -7.141 -17.793 32.461 1.00 97.94 295 LEU A C 1
ATOM 2223 O O . LEU A 1 295 ? -6.302 -18.028 31.601 1.00 97.94 295 LEU A O 1
ATOM 2227 N N . SER A 1 296 ? -6.920 -16.926 33.461 1.00 97.00 296 SER A N 1
ATOM 2228 C CA . SER A 1 296 ? -5.731 -16.055 33.555 1.00 97.00 296 SER A CA 1
ATOM 2229 C C . SER A 1 296 ? -5.451 -15.297 32.251 1.00 97.00 296 SER A C 1
ATOM 2231 O O . SER A 1 296 ? -4.319 -15.202 31.786 1.00 97.00 296 SER A O 1
ATOM 2233 N N . MET A 1 297 ? -6.521 -14.787 31.645 1.00 94.69 297 MET A N 1
ATOM 2234 C CA . MET A 1 297 ? -6.528 -14.283 30.282 1.00 94.69 297 MET A CA 1
ATOM 2235 C C . MET A 1 297 ? -6.219 -12.786 30.239 1.00 94.69 297 MET A C 1
ATOM 2237 O O . MET A 1 297 ? -6.914 -11.979 30.859 1.00 94.69 297 MET A O 1
ATOM 2241 N N . SER A 1 298 ? -5.195 -12.427 29.469 1.00 89.62 298 SER A N 1
ATOM 2242 C CA . SER A 1 298 ? -4.804 -11.042 29.167 1.00 89.62 298 SER A CA 1
ATOM 2243 C C . SER A 1 298 ? -4.920 -10.687 27.681 1.00 89.62 298 SER A C 1
ATOM 2245 O O . SER A 1 298 ? -4.845 -9.512 27.339 1.00 89.62 298 SER A O 1
ATOM 2247 N N . SER A 1 299 ? -5.103 -11.689 26.820 1.00 94.75 299 SER A N 1
ATOM 2248 C CA . SER A 1 299 ? -5.244 -11.589 25.364 1.00 94.75 299 SER A CA 1
ATOM 2249 C C . SER A 1 299 ? -6.224 -12.658 24.866 1.00 94.75 299 SER A C 1
ATOM 2251 O O . SER A 1 299 ? -6.502 -13.601 25.617 1.00 94.75 299 SER A O 1
ATOM 2253 N N . PRO A 1 300 ? -6.785 -12.535 23.650 1.00 97.88 300 PRO A N 1
ATOM 2254 C CA . PRO A 1 300 ? -7.729 -13.518 23.147 1.00 97.88 300 PRO A CA 1
ATOM 2255 C C . PRO A 1 300 ? -7.110 -14.908 22.997 1.00 97.88 300 PRO A C 1
ATOM 2257 O O . PRO A 1 300 ? -5.936 -15.061 22.667 1.00 97.88 300 PRO A O 1
ATOM 2260 N N . ILE A 1 301 ? -7.934 -15.930 23.200 1.00 98.12 301 ILE A N 1
ATOM 2261 C CA . ILE A 1 301 ? -7.603 -17.333 22.921 1.00 98.12 301 ILE A CA 1
ATOM 2262 C C . ILE A 1 301 ? -8.544 -17.801 21.815 1.00 98.12 301 ILE A C 1
ATOM 2264 O O . ILE A 1 301 ? -9.686 -17.344 21.755 1.00 98.12 301 ILE A O 1
ATOM 2268 N N . TYR A 1 302 ? -8.119 -18.725 20.957 1.00 97.81 302 TYR A N 1
ATOM 2269 C CA . TYR A 1 302 ? -9.017 -19.310 19.968 1.00 97.81 302 TYR A CA 1
ATOM 2270 C C . TYR A 1 302 ? -8.788 -20.803 19.759 1.00 97.81 302 TYR A C 1
ATOM 2272 O O . TYR A 1 302 ? -7.713 -21.341 20.023 1.00 97.81 302 TYR A O 1
ATOM 2280 N N . LEU A 1 303 ? -9.839 -21.462 19.286 1.00 98.06 303 LEU A N 1
ATOM 2281 C CA . LEU A 1 303 ? -9.797 -22.781 18.680 1.00 98.06 303 LEU A CA 1
ATOM 2282 C C . LEU A 1 303 ? -9.965 -22.578 17.169 1.00 98.06 303 LEU A C 1
ATOM 2284 O O . LEU A 1 303 ? -10.943 -21.925 16.784 1.00 98.06 303 LEU A O 1
ATOM 2288 N N . PRO A 1 304 ? -9.035 -23.082 16.338 1.00 95.94 304 PRO A N 1
ATOM 2289 C CA . PRO A 1 304 ? -9.107 -22.919 14.893 1.00 95.94 304 PRO A CA 1
ATOM 2290 C C . PRO A 1 304 ? -10.301 -23.676 14.315 1.00 95.94 304 PRO A C 1
ATOM 2292 O O . PRO A 1 304 ? -10.925 -24.513 14.981 1.00 95.94 304 PRO A O 1
ATOM 2295 N N . SER A 1 305 ? -10.587 -23.401 13.050 1.00 95.00 305 SER A N 1
ATOM 2296 C CA . SER A 1 305 ? -11.653 -24.071 12.336 1.00 95.00 305 SER A CA 1
ATOM 2297 C C . SER A 1 305 ? -11.403 -25.570 12.205 1.00 95.00 305 SER A C 1
ATOM 2299 O O . SER A 1 305 ? -10.281 -26.054 12.067 1.00 95.00 305 SER A O 1
ATOM 2301 N N . VAL A 1 306 ? -12.499 -26.324 12.201 1.00 90.69 306 VAL A N 1
ATOM 2302 C CA . VAL A 1 306 ? -12.510 -27.740 11.810 1.00 90.69 306 VAL A CA 1
ATOM 2303 C C . VAL A 1 306 ? -12.725 -27.927 10.300 1.00 90.69 306 VAL A C 1
ATOM 2305 O O . VAL A 1 306 ? -12.790 -29.061 9.826 1.00 90.69 306 VAL A O 1
ATOM 2308 N N . VAL A 1 307 ? -12.871 -26.831 9.546 1.00 86.88 307 VAL A N 1
ATOM 2309 C CA . VAL A 1 307 ? -13.171 -26.777 8.109 1.00 86.88 307 VAL A CA 1
ATOM 2310 C C . VAL A 1 307 ? -12.191 -25.826 7.411 1.00 86.88 307 VAL A C 1
ATOM 2312 O O . VAL A 1 307 ? -12.580 -24.767 6.923 1.00 86.88 307 VAL A O 1
ATOM 2315 N N . ASP A 1 308 ? -10.927 -26.239 7.328 1.00 85.94 308 ASP A N 1
ATOM 2316 C CA . ASP A 1 308 ? -9.893 -25.542 6.555 1.00 85.94 308 ASP A CA 1
ATOM 2317 C C . ASP A 1 308 ? -9.518 -26.334 5.284 1.00 85.94 308 ASP A C 1
ATOM 2319 O O . ASP A 1 308 ? -9.567 -27.574 5.274 1.00 85.94 308 ASP A O 1
ATOM 2323 N N . PRO A 1 309 ? -9.163 -25.649 4.180 1.00 88.81 309 PRO A N 1
ATOM 2324 C CA . PRO A 1 309 ? -8.667 -26.300 2.980 1.00 88.81 309 PRO A CA 1
ATOM 2325 C C . PRO A 1 309 ? -7.349 -27.014 3.282 1.00 88.81 309 PRO A C 1
ATOM 2327 O O . PRO A 1 309 ? -6.417 -26.448 3.846 1.00 88.81 309 PRO A O 1
ATOM 2330 N N . LYS A 1 310 ? -7.268 -28.282 2.880 1.00 88.75 310 LYS A N 1
ATOM 2331 C CA . LYS A 1 310 ? -6.074 -29.098 3.080 1.00 88.75 310 LYS A CA 1
ATOM 2332 C C . LYS A 1 310 ? -5.200 -29.070 1.832 1.00 88.75 310 LYS A C 1
ATOM 2334 O O . LYS A 1 310 ? -5.539 -29.710 0.838 1.00 88.75 310 LYS A O 1
ATOM 2339 N N . TYR A 1 311 ? -4.053 -28.411 1.931 1.00 91.12 311 TYR A N 1
ATOM 2340 C CA . TYR A 1 311 ? -2.969 -28.511 0.955 1.00 91.12 311 TYR A CA 1
ATOM 2341 C C . TYR A 1 311 ? -1.915 -29.466 1.510 1.00 91.12 311 TYR A C 1
ATOM 2343 O O . TYR A 1 311 ? -1.386 -29.250 2.596 1.00 91.12 311 TYR A O 1
ATOM 2351 N N . ALA A 1 312 ? -1.699 -30.595 0.836 1.00 88.75 312 ALA A N 1
ATOM 2352 C CA . ALA A 1 312 ? -0.904 -31.694 1.378 1.00 88.75 312 ALA A CA 1
ATOM 2353 C C . ALA A 1 312 ? 0.592 -31.518 1.111 1.00 88.75 312 ALA A C 1
ATOM 2355 O O . ALA A 1 312 ? 1.409 -32.092 1.831 1.00 88.75 312 ALA A O 1
ATOM 2356 N N . THR A 1 313 ? 0.937 -30.767 0.067 1.00 94.06 313 THR A N 1
ATOM 2357 C CA . THR A 1 313 ? 2.312 -30.620 -0.399 1.00 94.06 313 THR A CA 1
ATOM 2358 C C . THR A 1 313 ? 2.696 -29.151 -0.459 1.00 94.06 313 THR A C 1
ATOM 2360 O O . THR A 1 313 ? 1.996 -28.331 -1.047 1.00 94.06 313 THR A O 1
ATOM 2363 N N . GLN A 1 314 ? 3.850 -28.820 0.111 1.00 96.31 314 GLN A N 1
ATOM 2364 C CA . GLN A 1 314 ? 4.404 -27.474 0.056 1.00 96.31 314 GLN A CA 1
ATOM 2365 C C . GLN A 1 314 ? 5.845 -27.502 -0.450 1.00 96.31 314 GLN A C 1
ATOM 2367 O O . GLN A 1 314 ? 6.589 -28.449 -0.185 1.00 96.31 314 GLN A O 1
ATOM 2372 N N . VAL A 1 315 ? 6.244 -26.441 -1.150 1.00 97.81 315 VAL A N 1
ATOM 2373 C CA . VAL A 1 315 ? 7.661 -26.085 -1.293 1.00 97.81 315 VAL A CA 1
ATOM 2374 C C . VAL A 1 315 ? 7.978 -25.071 -0.202 1.00 97.81 315 VAL A C 1
ATOM 2376 O O . VAL A 1 315 ? 7.366 -24.005 -0.161 1.00 97.81 315 VAL A O 1
ATOM 2379 N N . THR A 1 316 ? 8.901 -25.414 0.696 1.00 98.25 316 THR A N 1
ATOM 2380 C CA . THR A 1 316 ? 9.195 -24.620 1.895 1.00 98.25 316 THR A CA 1
ATOM 2381 C C . THR A 1 316 ? 10.551 -23.934 1.792 1.00 98.25 316 THR A C 1
ATOM 2383 O O . THR A 1 316 ? 11.569 -24.568 1.517 1.00 98.25 316 THR A O 1
ATOM 2386 N N . PHE A 1 317 ? 10.560 -22.634 2.056 1.00 98.62 317 PHE A N 1
ATOM 2387 C CA . PHE A 1 317 ? 11.712 -21.747 1.968 1.00 98.62 317 PHE A CA 1
ATOM 2388 C C . PHE A 1 317 ? 12.144 -21.332 3.365 1.00 98.62 317 PHE A C 1
ATOM 2390 O O . PHE A 1 317 ? 11.300 -21.045 4.207 1.00 98.62 317 PHE A O 1
ATOM 2397 N N . GLN A 1 318 ? 13.450 -21.293 3.614 1.00 98.31 318 GLN A N 1
ATOM 2398 C CA . GLN A 1 318 ? 14.015 -20.896 4.900 1.00 98.31 318 GLN A CA 1
ATOM 2399 C C . GLN A 1 318 ? 14.603 -19.489 4.813 1.00 98.31 318 GLN A C 1
ATOM 2401 O O . GLN A 1 318 ? 15.246 -19.135 3.827 1.00 98.31 318 GLN A O 1
ATOM 2406 N N . GLY A 1 319 ? 14.441 -18.724 5.886 1.00 98.31 319 GLY A N 1
ATOM 2407 C CA . GLY A 1 319 ? 15.148 -17.476 6.120 1.00 98.31 319 GLY A CA 1
ATOM 2408 C C . GLY A 1 319 ? 15.782 -17.444 7.506 1.00 98.31 319 GLY A C 1
ATOM 2409 O O . GLY A 1 319 ? 15.357 -18.150 8.428 1.00 98.31 319 GLY A O 1
ATOM 2410 N N . VAL A 1 320 ? 16.827 -16.629 7.636 1.00 98.62 320 VAL A N 1
ATOM 2411 C CA . VAL A 1 320 ? 17.598 -16.430 8.871 1.00 98.62 320 VAL A CA 1
ATOM 2412 C C . VAL A 1 320 ? 17.791 -14.941 9.153 1.00 98.62 320 VAL A C 1
ATOM 2414 O O . VAL A 1 320 ? 17.555 -14.123 8.267 1.00 98.62 320 VAL A O 1
ATOM 2417 N N . SER A 1 321 ? 18.217 -14.572 10.365 1.00 98.38 321 SER A N 1
ATOM 2418 C CA . SER A 1 321 ? 18.427 -13.176 10.803 1.00 98.38 321 SER A CA 1
ATOM 2419 C C . SER A 1 321 ? 19.637 -12.482 10.148 1.00 98.38 321 SER A C 1
ATOM 2421 O O . SER A 1 321 ? 20.450 -11.852 10.825 1.00 98.38 321 SER A O 1
ATOM 2423 N N . VAL A 1 322 ? 19.765 -12.593 8.829 1.00 97.62 322 VAL A N 1
ATOM 2424 C CA . VAL A 1 322 ? 20.778 -11.939 7.999 1.00 97.62 322 VAL A CA 1
ATOM 2425 C C . VAL A 1 322 ? 20.054 -11.247 6.850 1.00 97.62 322 VAL A C 1
ATOM 2427 O O . VAL A 1 322 ? 19.230 -11.871 6.187 1.00 97.62 322 VAL A O 1
ATOM 2430 N N . ASP A 1 323 ? 20.298 -9.956 6.635 1.00 93.56 323 ASP A N 1
ATOM 2431 C CA . ASP A 1 323 ? 19.650 -9.228 5.538 1.00 93.56 323 ASP A CA 1
ATOM 2432 C C . ASP A 1 323 ? 20.326 -9.468 4.171 1.00 93.56 323 ASP A C 1
ATOM 2434 O O . ASP A 1 323 ? 21.290 -10.226 4.050 1.00 93.56 323 ASP A O 1
ATOM 2438 N N . ASN A 1 324 ? 19.804 -8.824 3.121 1.00 88.19 324 ASN A N 1
ATOM 2439 C CA . ASN A 1 324 ? 20.296 -8.989 1.748 1.00 88.19 324 ASN A CA 1
ATOM 2440 C C . ASN A 1 324 ? 21.733 -8.470 1.554 1.00 88.19 324 ASN A C 1
ATOM 2442 O O . ASN A 1 324 ? 22.412 -8.910 0.627 1.00 88.19 324 ASN A O 1
ATOM 2446 N N . ASP A 1 325 ? 22.194 -7.566 2.423 1.00 91.75 325 ASP A N 1
ATOM 2447 C CA . ASP A 1 325 ? 23.549 -7.008 2.402 1.00 91.75 325 ASP A CA 1
ATOM 2448 C C . ASP A 1 325 ? 24.531 -7.852 3.236 1.00 91.75 325 ASP A C 1
ATOM 2450 O O . ASP A 1 325 ? 25.721 -7.541 3.329 1.00 91.75 325 ASP A O 1
ATOM 2454 N N . GLY A 1 326 ? 24.049 -8.940 3.847 1.00 94.06 326 GLY A N 1
ATOM 2455 C CA . GLY A 1 326 ? 24.838 -9.820 4.700 1.00 94.06 326 GLY A CA 1
ATOM 2456 C C . GLY A 1 326 ? 25.010 -9.302 6.128 1.00 94.06 326 GLY A C 1
ATOM 2457 O O . GLY A 1 326 ? 25.828 -9.844 6.878 1.00 94.06 326 GLY A O 1
ATOM 2458 N N . LYS A 1 327 ? 24.267 -8.268 6.543 1.00 96.94 327 LYS A N 1
ATOM 2459 C CA . LYS A 1 327 ? 24.321 -7.765 7.917 1.00 96.94 327 LYS A CA 1
ATOM 2460 C C . LYS A 1 327 ? 23.650 -8.761 8.855 1.00 96.94 327 LYS A C 1
ATOM 2462 O O . LYS A 1 327 ? 22.500 -9.152 8.669 1.00 96.94 327 LYS A O 1
ATOM 2467 N N . GLN A 1 328 ? 24.379 -9.134 9.903 1.00 97.81 328 GLN A N 1
ATOM 2468 C CA . GLN A 1 328 ? 23.908 -10.031 10.952 1.00 97.81 328 GLN A CA 1
ATOM 2469 C C . GLN A 1 328 ? 23.029 -9.283 11.964 1.00 97.81 328 GLN A C 1
ATOM 2471 O O . GLN A 1 328 ? 23.451 -8.280 12.543 1.00 97.81 328 GLN A O 1
ATOM 2476 N N . TYR A 1 329 ? 21.846 -9.828 12.236 1.00 97.56 329 TYR A N 1
ATOM 2477 C CA . TYR A 1 329 ? 20.937 -9.401 13.298 1.00 97.56 329 TYR A CA 1
ATOM 2478 C C . TYR A 1 329 ? 20.891 -10.463 14.401 1.00 97.56 329 TYR A C 1
ATOM 2480 O O . TYR A 1 329 ? 21.143 -11.640 14.151 1.00 97.56 329 TYR A O 1
ATOM 2488 N N . SER A 1 330 ? 20.592 -10.057 15.635 1.00 97.00 330 SER A N 1
ATOM 2489 C CA . SER A 1 330 ? 20.517 -10.973 16.780 1.00 97.00 330 SER A CA 1
ATOM 2490 C C . SER A 1 330 ? 19.071 -11.392 17.036 1.00 97.00 330 SER A C 1
ATOM 2492 O O . SER A 1 330 ? 18.295 -10.572 17.516 1.00 97.00 330 SER A O 1
ATOM 2494 N N . MET A 1 331 ? 18.734 -12.664 16.784 1.00 96.75 331 MET A N 1
ATOM 2495 C CA . MET A 1 331 ? 17.394 -13.241 17.027 1.00 96.75 331 MET A CA 1
ATOM 2496 C C . MET A 1 331 ? 16.244 -12.463 16.371 1.00 96.75 331 MET A C 1
ATOM 2498 O O . MET A 1 331 ? 15.133 -12.411 16.893 1.00 96.75 331 MET A O 1
ATOM 2502 N N . ASP A 1 332 ? 16.497 -11.865 15.209 1.00 97.75 332 ASP A N 1
ATOM 2503 C CA . ASP A 1 332 ? 15.492 -11.077 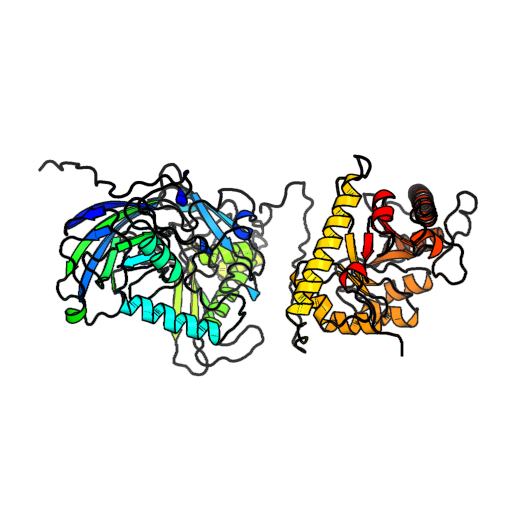14.502 1.00 97.75 332 ASP A CA 1
ATOM 2504 C C . ASP A 1 332 ? 14.648 -11.977 13.590 1.00 97.75 332 ASP A C 1
ATOM 2506 O O . ASP A 1 332 ? 15.072 -12.375 12.496 1.00 97.75 332 ASP A O 1
ATOM 2510 N N . ALA A 1 333 ? 13.464 -12.341 14.084 1.00 97.75 333 ALA A N 1
ATOM 2511 C CA . ALA A 1 333 ? 12.486 -13.146 13.361 1.00 97.75 333 ALA A CA 1
ATOM 2512 C C . ALA A 1 333 ? 11.877 -12.392 12.169 1.00 97.75 333 ALA A C 1
ATOM 2514 O O . ALA A 1 333 ? 11.539 -13.021 11.171 1.00 97.75 333 ALA A O 1
ATOM 2515 N N . THR A 1 334 ? 11.784 -11.062 12.230 1.00 97.50 334 THR A N 1
ATOM 2516 C CA . THR A 1 334 ? 11.246 -10.244 11.137 1.00 97.50 334 THR A CA 1
ATOM 2517 C C . THR A 1 334 ? 12.196 -10.265 9.947 1.00 97.50 334 THR A C 1
ATOM 2519 O O . THR A 1 334 ? 11.768 -10.522 8.821 1.00 97.50 334 THR A O 1
ATOM 2522 N N . VAL A 1 335 ? 13.498 -10.074 10.178 1.00 97.94 335 VAL A N 1
ATOM 2523 C CA . VAL A 1 335 ? 14.521 -10.206 9.126 1.00 97.94 335 VAL A CA 1
ATOM 2524 C C . VAL A 1 335 ? 14.498 -11.617 8.538 1.00 97.94 335 VAL A C 1
ATOM 2526 O O . VAL A 1 335 ? 14.444 -11.764 7.318 1.00 97.94 335 VAL A O 1
ATOM 2529 N N . ALA A 1 336 ? 14.447 -12.648 9.385 1.00 98.44 336 ALA A N 1
ATOM 2530 C CA . ALA A 1 336 ? 14.354 -14.034 8.935 1.00 98.44 336 ALA A CA 1
ATOM 2531 C C . ALA A 1 336 ? 13.092 -14.309 8.097 1.00 98.44 336 ALA A C 1
ATOM 2533 O O . ALA A 1 336 ? 13.176 -14.981 7.070 1.00 98.44 336 ALA A O 1
ATOM 2534 N N . TYR A 1 337 ? 11.943 -13.741 8.467 1.00 98.44 337 TYR A N 1
ATOM 2535 C CA . TYR A 1 337 ? 10.710 -13.832 7.686 1.00 98.44 337 TYR A CA 1
ATOM 2536 C C . TYR A 1 337 ? 10.871 -13.195 6.303 1.00 98.44 337 TYR A C 1
ATOM 2538 O O . TYR A 1 337 ? 10.559 -13.826 5.291 1.00 98.44 337 TYR A O 1
ATOM 2546 N N . LYS A 1 338 ? 11.420 -11.972 6.240 1.00 98.19 338 LYS A N 1
ATOM 2547 C CA . LYS A 1 338 ? 11.684 -11.274 4.971 1.00 98.19 338 LYS A CA 1
ATOM 2548 C C . LYS A 1 338 ? 12.568 -12.112 4.042 1.00 98.19 338 LYS A C 1
ATOM 2550 O O . LYS A 1 338 ? 12.302 -12.170 2.845 1.00 98.19 338 LYS A O 1
ATOM 2555 N N . GLN A 1 339 ? 13.580 -12.795 4.579 1.00 98.31 339 GLN A N 1
ATOM 2556 C CA . GLN A 1 339 ? 14.448 -13.673 3.787 1.00 98.31 339 GLN A CA 1
ATOM 2557 C C . GLN A 1 339 ? 13.715 -14.898 3.229 1.00 98.31 339 GLN A C 1
ATOM 2559 O O . GLN A 1 339 ? 13.837 -15.191 2.039 1.00 98.31 339 GLN A O 1
ATOM 2564 N N . ALA A 1 340 ? 12.911 -15.578 4.051 1.00 98.62 340 ALA A N 1
ATOM 2565 C CA . ALA A 1 340 ? 12.102 -16.706 3.590 1.00 98.62 340 ALA A CA 1
ATOM 2566 C C . ALA A 1 340 ? 11.122 -16.271 2.484 1.00 98.62 340 ALA A C 1
ATOM 2568 O O . ALA A 1 340 ? 10.991 -16.945 1.462 1.00 98.62 340 ALA A O 1
ATOM 2569 N N . ALA A 1 341 ? 10.490 -15.105 2.656 1.00 98.31 341 ALA A N 1
ATOM 2570 C CA . ALA A 1 341 ? 9.552 -14.539 1.692 1.00 98.31 341 ALA A CA 1
ATOM 2571 C C . ALA A 1 341 ? 10.227 -14.199 0.359 1.00 98.31 341 ALA A C 1
ATOM 2573 O O . ALA A 1 341 ? 9.717 -14.558 -0.699 1.00 98.31 341 ALA A O 1
ATOM 2574 N N . ARG A 1 342 ? 11.403 -13.563 0.392 1.00 97.94 342 ARG A N 1
ATOM 2575 C CA . ARG A 1 342 ? 12.186 -13.251 -0.814 1.00 97.94 342 ARG A CA 1
ATOM 2576 C C . ARG A 1 342 ? 12.581 -14.507 -1.581 1.00 97.94 342 ARG A C 1
ATOM 2578 O O . ARG A 1 342 ? 12.430 -14.541 -2.799 1.00 97.94 342 ARG A O 1
ATOM 2585 N N . ALA A 1 343 ? 13.028 -15.550 -0.884 1.00 98.25 343 ALA A N 1
ATOM 2586 C CA . ALA A 1 343 ? 13.365 -16.825 -1.513 1.00 98.25 343 ALA A CA 1
ATOM 2587 C C . ALA A 1 343 ? 12.147 -17.460 -2.212 1.00 98.25 343 ALA A C 1
ATOM 2589 O O . ALA A 1 343 ? 12.257 -17.919 -3.351 1.00 98.25 343 ALA A O 1
ATOM 2590 N N . ALA A 1 344 ? 10.979 -17.420 -1.567 1.00 98.50 344 ALA A N 1
ATOM 2591 C CA . ALA A 1 344 ? 9.719 -17.894 -2.133 1.00 98.50 344 ALA A CA 1
ATOM 2592 C C . ALA A 1 344 ? 9.285 -17.075 -3.370 1.00 98.50 344 ALA A C 1
ATOM 2594 O O . ALA A 1 344 ? 8.926 -17.643 -4.403 1.00 98.50 344 ALA A O 1
ATOM 2595 N N . ILE A 1 345 ? 9.385 -15.742 -3.302 1.00 98.12 345 ILE A N 1
ATOM 2596 C CA . ILE A 1 345 ? 9.074 -14.825 -4.412 1.00 98.12 345 ILE A CA 1
ATOM 2597 C C . ILE A 1 345 ? 9.980 -15.087 -5.619 1.00 98.12 345 ILE A C 1
ATOM 2599 O O . ILE A 1 345 ? 9.485 -15.181 -6.741 1.00 98.12 345 ILE A O 1
ATOM 2603 N N . GLU A 1 346 ? 11.292 -15.236 -5.416 1.00 96.62 346 GLU A N 1
ATOM 2604 C CA . GLU A 1 346 ? 12.233 -15.540 -6.504 1.00 96.62 346 GLU A CA 1
ATOM 2605 C C . GLU A 1 346 ? 11.957 -16.910 -7.134 1.00 96.62 346 GLU A C 1
ATOM 2607 O O . GLU A 1 346 ? 12.071 -17.065 -8.352 1.00 96.62 346 GLU A O 1
ATOM 2612 N N . TYR A 1 347 ? 11.537 -17.896 -6.336 1.00 96.62 347 TYR A N 1
ATOM 2613 C CA . TYR A 1 347 ? 11.135 -19.198 -6.858 1.00 96.62 347 TYR A CA 1
ATOM 2614 C C . TYR A 1 347 ? 9.917 -19.084 -7.777 1.00 96.62 347 TYR A C 1
ATOM 2616 O O . TYR A 1 347 ? 9.979 -19.534 -8.921 1.00 96.62 347 TYR A O 1
ATOM 2624 N N . ILE A 1 348 ? 8.846 -18.420 -7.322 1.00 95.56 348 ILE A N 1
ATOM 2625 C CA . ILE A 1 348 ? 7.641 -18.175 -8.131 1.00 95.56 348 ILE A CA 1
ATOM 2626 C C . ILE A 1 348 ? 7.988 -17.356 -9.385 1.00 95.56 348 ILE A C 1
ATOM 2628 O O . ILE A 1 348 ? 7.523 -17.671 -10.483 1.00 95.56 348 ILE A O 1
ATOM 2632 N N . HIS A 1 349 ? 8.854 -16.347 -9.261 1.00 93.19 349 HIS A N 1
ATOM 2633 C CA . HIS A 1 349 ? 9.343 -15.566 -10.396 1.00 93.19 349 HIS A CA 1
ATOM 2634 C C . HIS A 1 349 ? 10.059 -16.446 -11.436 1.00 93.19 349 HIS A C 1
ATOM 2636 O O . HIS A 1 349 ? 9.820 -16.315 -12.639 1.00 93.19 349 HIS A O 1
ATOM 2642 N N . GLY A 1 350 ? 10.868 -17.412 -10.989 1.00 89.44 350 GLY A N 1
ATOM 2643 C CA . GLY A 1 350 ? 11.521 -18.404 -11.847 1.00 89.44 350 GLY A CA 1
ATOM 2644 C C . GLY A 1 350 ? 10.552 -19.277 -12.660 1.00 89.44 350 GLY A C 1
ATOM 2645 O O . GLY A 1 350 ? 10.919 -19.752 -13.741 1.00 89.44 350 GLY A O 1
ATOM 2646 N N . LEU A 1 351 ? 9.305 -19.428 -12.196 1.00 88.75 351 LEU A N 1
ATOM 2647 C CA . LEU A 1 351 ? 8.223 -20.129 -12.903 1.00 88.75 351 LEU A CA 1
ATOM 2648 C C . LEU A 1 351 ? 7.570 -19.285 -14.009 1.00 88.75 351 LEU A C 1
ATOM 2650 O O . LEU A 1 351 ? 6.759 -19.810 -14.772 1.00 88.75 351 LEU A O 1
ATOM 2654 N N . GLY A 1 352 ? 7.928 -18.002 -14.118 1.00 85.31 352 GLY A N 1
ATOM 2655 C CA . GLY A 1 352 ? 7.470 -17.094 -15.168 1.00 85.31 352 GLY A CA 1
ATOM 2656 C C . GLY A 1 352 ? 6.521 -15.986 -14.720 1.00 85.31 352 GLY A C 1
ATOM 2657 O O . GLY A 1 352 ? 6.142 -15.193 -15.574 1.00 85.31 352 GLY A O 1
ATOM 2658 N N . TYR A 1 353 ? 6.163 -15.912 -13.436 1.00 89.31 353 TYR A N 1
ATOM 2659 C CA . TYR A 1 353 ? 5.385 -14.807 -12.865 1.00 89.31 353 TYR A CA 1
ATOM 2660 C C . TYR A 1 353 ? 6.237 -13.539 -12.702 1.00 89.31 353 TYR A C 1
ATOM 2662 O O . TYR A 1 353 ? 7.462 -13.612 -12.560 1.00 89.31 353 TYR A O 1
ATOM 2670 N N . THR A 1 354 ? 5.614 -12.360 -12.658 1.00 90.44 354 THR A N 1
ATOM 2671 C CA . THR A 1 354 ? 6.304 -11.149 -12.179 1.00 90.44 354 THR A CA 1
ATOM 2672 C C . THR A 1 354 ? 6.525 -11.220 -10.667 1.00 90.44 354 THR A C 1
ATOM 2674 O O . THR A 1 354 ? 5.878 -11.998 -9.959 1.00 90.44 354 THR A O 1
ATOM 2677 N N . LYS A 1 355 ? 7.449 -10.409 -10.148 1.00 92.94 355 LYS A N 1
ATOM 2678 C CA . LYS A 1 355 ? 7.709 -10.370 -8.705 1.00 92.94 355 LYS A CA 1
ATOM 2679 C C . LYS A 1 355 ? 6.520 -9.808 -7.930 1.00 92.94 355 LYS A C 1
ATOM 2681 O O . LYS A 1 355 ? 6.244 -10.277 -6.835 1.00 92.94 355 LYS A O 1
ATOM 2686 N N . GLU A 1 356 ? 5.798 -8.859 -8.514 1.00 93.62 356 GLU A N 1
ATOM 2687 C CA . GLU A 1 356 ? 4.581 -8.271 -7.955 1.00 93.62 356 GLU A CA 1
ATOM 2688 C C . GLU A 1 356 ? 3.461 -9.312 -7.895 1.00 93.62 356 GLU A C 1
ATOM 2690 O O . GLU A 1 356 ? 2.813 -9.441 -6.863 1.00 93.62 356 GLU A O 1
ATOM 2695 N N . GLN A 1 357 ? 3.278 -10.122 -8.949 1.00 95.50 357 GLN A N 1
ATOM 2696 C CA . GLN A 1 357 ? 2.336 -11.248 -8.918 1.00 95.50 357 GLN A CA 1
ATOM 2697 C C . GLN A 1 357 ? 2.691 -12.241 -7.817 1.00 95.50 357 GLN A C 1
ATOM 2699 O O . GLN A 1 357 ? 1.811 -12.669 -7.079 1.00 95.50 357 GLN A O 1
ATOM 2704 N N . ALA A 1 358 ? 3.972 -12.602 -7.700 1.00 96.75 358 ALA A N 1
ATOM 2705 C CA . ALA A 1 358 ? 4.437 -13.491 -6.646 1.00 96.75 358 ALA A CA 1
ATOM 2706 C C . ALA A 1 358 ? 4.185 -12.885 -5.259 1.00 96.75 358 ALA A C 1
ATOM 2708 O O . ALA A 1 358 ? 3.657 -13.565 -4.391 1.00 96.75 358 ALA A O 1
ATOM 2709 N N . TYR A 1 359 ? 4.497 -11.606 -5.055 1.00 97.56 359 TYR A N 1
ATOM 2710 C CA . TYR A 1 359 ? 4.322 -10.934 -3.771 1.00 97.56 359 TYR A CA 1
ATOM 2711 C C . TYR A 1 359 ? 2.845 -10.810 -3.363 1.00 97.56 359 TYR A C 1
ATOM 2713 O O . TYR A 1 359 ? 2.484 -11.211 -2.257 1.00 97.56 359 TYR A O 1
ATOM 2721 N N . LEU A 1 360 ? 1.979 -10.365 -4.280 1.00 97.75 360 LEU A N 1
ATOM 2722 C CA . LEU A 1 360 ? 0.525 -10.327 -4.082 1.00 97.75 360 LEU A CA 1
ATOM 2723 C C . LEU A 1 360 ? -0.036 -11.729 -3.806 1.00 97.75 360 LEU A C 1
ATOM 2725 O O . LEU A 1 360 ? -0.843 -11.903 -2.893 1.00 97.75 360 LEU A O 1
ATOM 2729 N N . LEU A 1 361 ? 0.423 -12.747 -4.543 1.00 97.69 361 LEU A N 1
ATOM 2730 C CA . LEU A 1 361 ? 0.026 -14.136 -4.319 1.00 97.69 361 LEU A CA 1
ATOM 2731 C C . LEU A 1 361 ? 0.431 -14.620 -2.924 1.00 97.69 361 LEU A C 1
ATOM 2733 O O . LEU A 1 361 ? -0.391 -15.223 -2.240 1.00 97.69 361 LEU A O 1
ATOM 2737 N N . MET A 1 362 ? 1.657 -14.329 -2.487 1.00 97.31 362 MET A N 1
ATOM 2738 C CA . MET A 1 362 ? 2.162 -14.686 -1.156 1.00 97.31 362 MET A CA 1
ATOM 2739 C C . MET A 1 362 ? 1.371 -14.030 -0.020 1.00 97.31 362 MET A C 1
ATOM 2741 O O . MET A 1 362 ? 1.343 -14.574 1.078 1.00 97.31 362 MET A O 1
ATOM 2745 N N . SER A 1 363 ? 0.714 -12.895 -0.263 1.00 97.00 363 SER A N 1
ATOM 2746 C CA . SER A 1 363 ? -0.149 -12.262 0.741 1.00 97.00 363 SER A CA 1
ATOM 2747 C C . SER A 1 363 ? -1.587 -12.795 0.752 1.00 97.00 363 SER A C 1
ATOM 2749 O O . SER A 1 363 ? -2.297 -12.601 1.733 1.00 97.00 363 SER A O 1
ATOM 2751 N N . CYS A 1 364 ? -2.029 -13.471 -0.313 1.00 97.25 364 CYS A N 1
ATOM 2752 C CA . CYS A 1 364 ? -3.432 -13.863 -0.521 1.00 97.25 364 CYS A CA 1
ATOM 2753 C C . CYS A 1 364 ? -3.672 -15.367 -0.427 1.00 97.25 364 CYS A C 1
ATOM 2755 O O . CYS A 1 364 ? -4.669 -15.831 0.132 1.00 97.25 364 CYS A O 1
ATOM 2757 N N . ALA A 1 365 ? -2.780 -16.143 -1.039 1.00 97.12 365 ALA A N 1
ATOM 2758 C CA . ALA A 1 365 ? -2.854 -17.588 -0.995 1.00 97.12 365 ALA A CA 1
ATOM 2759 C C . ALA A 1 365 ? -2.625 -18.066 0.443 1.00 97.12 365 ALA A C 1
ATOM 2761 O O . ALA A 1 365 ? -1.866 -17.434 1.177 1.00 97.12 365 ALA A O 1
ATOM 2762 N N . PRO A 1 366 ? -3.229 -19.197 0.840 1.00 95.44 366 PRO A N 1
ATOM 2763 C CA . PRO A 1 366 ? -3.091 -19.765 2.177 1.00 95.44 366 PRO A CA 1
ATOM 2764 C C . PRO A 1 366 ? -1.711 -20.416 2.371 1.00 95.44 366 PRO A C 1
ATOM 2766 O O . PRO A 1 366 ? -1.593 -21.623 2.577 1.00 95.44 366 PRO A O 1
ATOM 2769 N N . ILE A 1 367 ? -0.657 -19.609 2.258 1.00 95.75 367 ILE A N 1
ATOM 2770 C CA . ILE A 1 367 ? 0.714 -19.984 2.585 1.00 95.75 367 ILE A CA 1
ATOM 2771 C C . ILE A 1 367 ? 0.864 -20.090 4.099 1.00 95.75 367 ILE A C 1
ATOM 2773 O O . ILE A 1 367 ? 0.164 -19.421 4.871 1.00 95.75 367 ILE A O 1
ATOM 2777 N N . GLU A 1 368 ? 1.796 -20.926 4.523 1.00 95.50 368 GLU A N 1
ATOM 2778 C CA . GLU A 1 368 ? 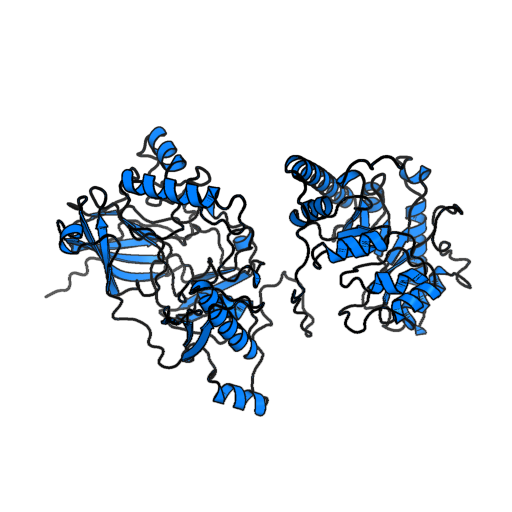2.090 -21.134 5.935 1.00 95.50 368 GLU A CA 1
ATOM 2779 C C . GLU A 1 368 ? 3.473 -20.604 6.254 1.00 95.50 368 GLU A C 1
ATOM 2781 O O . GLU A 1 368 ? 4.423 -20.861 5.515 1.00 95.50 368 GLU A O 1
ATOM 2786 N N . ALA A 1 369 ? 3.594 -19.881 7.359 1.00 97.25 369 ALA A N 1
ATOM 2787 C CA . ALA A 1 369 ? 4.873 -19.455 7.878 1.00 97.25 369 ALA A CA 1
ATOM 2788 C C . ALA A 1 369 ? 5.067 -19.951 9.307 1.00 97.25 369 ALA A C 1
ATOM 2790 O O . ALA A 1 369 ? 4.192 -19.827 10.162 1.00 97.25 369 ALA A O 1
ATOM 2791 N N . HIS A 1 370 ? 6.250 -20.488 9.586 1.00 97.75 370 HIS A N 1
ATOM 2792 C CA . HIS A 1 370 ? 6.578 -21.014 10.903 1.00 97.75 370 HIS A CA 1
ATOM 2793 C C . HIS A 1 370 ? 7.813 -20.349 11.473 1.00 97.75 370 HIS A C 1
ATOM 2795 O O . HIS A 1 370 ? 8.865 -20.287 10.831 1.00 97.75 370 HIS A O 1
ATOM 2801 N N . VAL A 1 371 ? 7.700 -19.957 12.740 1.00 97.81 371 VAL A N 1
ATOM 2802 C CA . VAL A 1 371 ? 8.853 -19.725 13.602 1.00 97.81 371 VAL A CA 1
ATOM 2803 C C . VAL A 1 371 ? 9.462 -21.082 13.946 1.00 97.81 371 VAL A C 1
ATOM 2805 O O . VAL A 1 371 ? 8.983 -21.773 14.841 1.00 97.81 371 VAL A O 1
ATOM 2808 N N . ALA A 1 372 ? 10.485 -21.492 13.196 1.00 96.88 372 ALA A N 1
ATOM 2809 C CA . ALA A 1 372 ? 11.109 -22.805 13.347 1.00 96.88 372 ALA A CA 1
ATOM 2810 C C . ALA A 1 372 ? 12.057 -22.853 14.557 1.00 96.88 372 ALA A C 1
ATOM 2812 O O . ALA A 1 372 ? 12.053 -23.824 15.309 1.00 96.88 372 ALA A O 1
ATOM 2813 N N . SER A 1 373 ? 12.852 -21.798 14.761 1.00 95.62 373 SER A N 1
ATOM 2814 C CA . SER A 1 373 ? 13.702 -21.625 15.947 1.00 95.62 373 SER A CA 1
ATOM 2815 C C . SER A 1 373 ? 13.950 -20.143 16.225 1.00 95.62 373 SER A C 1
ATOM 2817 O O . SER A 1 373 ? 14.147 -19.361 15.300 1.00 95.62 373 SER A O 1
ATOM 2819 N N . ILE A 1 374 ? 13.958 -19.755 17.500 1.00 96.31 374 ILE A N 1
ATOM 2820 C CA . ILE A 1 374 ? 14.290 -18.396 17.984 1.00 96.31 374 ILE A CA 1
ATOM 2821 C C . ILE A 1 374 ? 15.246 -18.447 19.181 1.00 96.31 374 ILE A C 1
ATOM 2823 O O . ILE A 1 374 ? 15.200 -17.601 20.070 1.00 96.31 374 ILE A O 1
ATOM 2827 N N . VAL A 1 375 ? 16.071 -19.493 19.245 1.00 95.88 375 VAL A N 1
ATOM 2828 C CA . VAL A 1 375 ? 16.997 -19.728 20.367 1.00 95.88 375 VAL A CA 1
ATOM 2829 C C . VAL A 1 375 ? 18.443 -19.945 19.917 1.00 95.88 375 VAL A C 1
ATOM 2831 O O . VAL A 1 375 ? 19.368 -19.808 20.718 1.00 95.88 375 VAL A O 1
ATOM 2834 N N . ASP A 1 376 ? 18.656 -20.254 18.637 1.00 95.00 376 ASP A N 1
ATOM 2835 C CA . ASP A 1 376 ? 19.957 -20.654 18.101 1.00 95.00 376 ASP A CA 1
ATOM 2836 C C . ASP A 1 376 ? 20.792 -19.438 17.681 1.00 95.00 376 ASP A C 1
ATOM 2838 O O . ASP A 1 376 ? 20.860 -19.052 16.512 1.00 95.00 376 ASP A O 1
ATOM 2842 N N . HIS A 1 377 ? 21.439 -18.800 18.657 1.00 93.94 377 HIS A N 1
ATOM 2843 C CA . HIS A 1 377 ? 22.230 -17.594 18.415 1.00 93.94 377 HIS A CA 1
ATOM 2844 C C . HIS A 1 377 ? 23.285 -17.754 17.296 1.00 93.94 377 HIS A C 1
ATOM 2846 O O . HIS A 1 377 ? 24.042 -18.726 17.306 1.00 93.94 377 HIS A O 1
ATOM 2852 N N . PRO A 1 378 ? 23.396 -16.777 16.364 1.00 95.75 378 PRO A N 1
ATOM 2853 C CA . PRO A 1 378 ? 22.708 -15.478 16.348 1.00 95.75 378 PRO A CA 1
ATOM 2854 C C . PRO A 1 378 ? 21.378 -15.443 15.570 1.00 95.75 378 PRO A C 1
ATOM 2856 O O . PRO A 1 378 ? 20.725 -14.401 15.575 1.00 95.75 378 PRO A O 1
ATOM 2859 N N . ASN A 1 379 ? 20.946 -16.537 14.932 1.00 98.19 379 ASN A N 1
ATOM 2860 C CA . ASN A 1 379 ? 19.868 -16.522 13.938 1.00 98.19 379 ASN A CA 1
ATOM 2861 C C . ASN A 1 379 ? 18.531 -17.075 14.445 1.00 98.19 379 ASN A C 1
ATOM 2863 O O . ASN A 1 379 ? 18.435 -18.234 14.837 1.00 98.19 379 ASN A O 1
ATOM 2867 N N . ALA A 1 380 ? 17.473 -16.268 14.345 1.00 98.25 380 ALA A N 1
ATOM 2868 C CA . ALA A 1 380 ? 16.133 -16.829 14.255 1.00 98.25 380 ALA A CA 1
ATOM 2869 C C . ALA A 1 380 ? 16.008 -17.547 12.905 1.00 98.25 380 ALA A C 1
ATOM 2871 O O . ALA A 1 380 ? 16.605 -17.119 11.916 1.00 98.25 380 ALA A O 1
ATOM 2872 N N . SER A 1 381 ? 15.233 -18.625 12.860 1.00 98.06 381 SER A N 1
ATOM 2873 C CA . SER A 1 381 ? 14.902 -19.346 11.639 1.00 98.06 381 SER A CA 1
ATOM 2874 C C . SER A 1 381 ? 13.398 -19.319 11.422 1.00 98.06 381 SER A C 1
ATOM 2876 O O . SER A 1 381 ? 12.628 -19.817 12.247 1.00 98.06 381 SER A O 1
ATOM 2878 N N . ILE A 1 382 ? 13.003 -18.745 10.289 1.00 98.44 382 ILE A N 1
ATOM 2879 C CA . ILE A 1 382 ? 11.627 -18.740 9.801 1.00 98.44 382 ILE A CA 1
ATOM 2880 C C . ILE A 1 382 ? 11.557 -19.607 8.552 1.00 98.44 382 ILE A C 1
ATOM 2882 O O . ILE A 1 382 ? 12.505 -19.657 7.765 1.00 98.44 382 ILE A O 1
ATOM 2886 N N . THR A 1 383 ? 10.429 -20.280 8.365 1.00 98.56 383 THR A N 1
ATOM 2887 C CA . THR A 1 383 ? 10.121 -20.984 7.120 1.00 98.56 383 THR A CA 1
ATOM 2888 C C . THR A 1 383 ? 8.812 -20.494 6.531 1.00 98.56 383 THR A C 1
ATOM 2890 O O . THR A 1 383 ? 7.928 -20.112 7.290 1.00 98.56 383 THR A O 1
ATOM 2893 N N . ILE A 1 384 ? 8.698 -20.501 5.204 1.00 98.56 384 ILE A N 1
ATOM 2894 C CA . ILE A 1 384 ? 7.473 -20.180 4.467 1.00 98.56 384 ILE A CA 1
ATOM 2895 C C . ILE A 1 384 ? 7.194 -21.290 3.454 1.00 98.56 384 ILE A C 1
ATOM 2897 O O . ILE A 1 384 ? 8.038 -21.574 2.609 1.00 98.56 384 ILE A O 1
ATOM 2901 N N . GLY A 1 385 ? 6.030 -21.924 3.543 1.00 97.88 385 GLY A N 1
ATOM 2902 C CA . GLY A 1 385 ? 5.559 -22.987 2.663 1.00 97.88 385 GLY A CA 1
ATOM 2903 C C . GLY A 1 385 ? 4.555 -22.483 1.632 1.00 97.88 385 GLY A C 1
ATOM 2904 O O . GLY A 1 385 ? 3.508 -21.943 1.989 1.00 97.88 385 GLY A O 1
ATOM 2905 N N . ILE A 1 386 ? 4.849 -22.705 0.350 1.00 97.81 386 ILE A N 1
ATOM 2906 C CA . ILE A 1 386 ? 3.911 -22.459 -0.750 1.00 97.81 386 ILE A CA 1
ATOM 2907 C C . ILE A 1 386 ? 3.169 -23.764 -1.068 1.00 97.81 386 ILE A C 1
ATOM 2909 O O . ILE A 1 386 ? 3.830 -24.729 -1.467 1.00 97.81 386 ILE A O 1
ATOM 2913 N N . PRO A 1 387 ? 1.829 -23.815 -0.954 1.00 97.50 387 PRO A N 1
ATOM 2914 C CA . PRO A 1 387 ? 1.052 -24.987 -1.340 1.00 97.50 387 PRO A CA 1
ATOM 2915 C C . PRO A 1 387 ? 1.128 -25.204 -2.852 1.00 97.50 387 PRO A C 1
ATOM 2917 O O . PRO A 1 387 ? 0.836 -24.308 -3.640 1.00 97.50 387 PRO A O 1
ATOM 2920 N N . THR A 1 388 ? 1.529 -26.397 -3.278 1.00 96.94 388 THR A N 1
ATOM 2921 C CA . THR A 1 388 ? 1.776 -26.675 -4.705 1.00 96.94 388 THR A CA 1
ATOM 2922 C C . THR A 1 388 ? 0.492 -26.804 -5.518 1.00 96.94 388 THR A C 1
ATOM 2924 O O . THR A 1 388 ? 0.460 -26.485 -6.702 1.00 96.94 388 THR A O 1
ATOM 2927 N N . GLU A 1 389 ? -0.583 -27.233 -4.866 1.00 96.81 389 GLU A N 1
ATOM 2928 C CA . GLU A 1 389 ? -1.867 -27.574 -5.467 1.00 96.81 389 GLU A CA 1
ATOM 2929 C C . GLU A 1 389 ? -2.690 -26.343 -5.872 1.00 96.81 389 GLU A C 1
ATOM 2931 O O . GLU A 1 389 ? -3.734 -26.495 -6.504 1.00 96.81 389 GLU A O 1
ATOM 2936 N N . ILE A 1 390 ? -2.242 -25.130 -5.520 1.00 97.44 390 ILE A N 1
ATOM 2937 C CA . ILE A 1 390 ? -2.899 -23.887 -5.952 1.00 97.44 390 ILE A CA 1
ATOM 2938 C C . ILE A 1 390 ? -2.562 -23.529 -7.400 1.00 97.44 390 ILE A C 1
ATOM 2940 O O . ILE A 1 390 ? -3.240 -22.691 -7.990 1.00 97.44 390 ILE A O 1
ATOM 2944 N N . PHE A 1 391 ? -1.509 -24.128 -7.960 1.00 96.31 391 PHE A N 1
ATOM 2945 C CA . PHE A 1 391 ? -1.063 -23.895 -9.326 1.00 96.31 391 PHE A CA 1
ATOM 2946 C C . PHE A 1 391 ? -1.670 -24.934 -10.271 1.00 96.31 391 PHE A C 1
ATOM 2948 O O . PHE A 1 391 ? -1.811 -26.109 -9.936 1.00 96.31 391 PHE A O 1
ATOM 2955 N N . ASP A 1 392 ? -1.960 -24.526 -11.503 1.00 93.81 392 ASP A N 1
ATOM 2956 C CA . ASP A 1 392 ? -2.416 -25.416 -12.580 1.00 93.81 392 ASP A CA 1
ATOM 2957 C C . ASP A 1 392 ? -1.305 -26.295 -13.187 1.00 93.81 392 ASP A C 1
ATOM 2959 O O . ASP A 1 392 ? -1.517 -27.021 -14.163 1.00 93.81 392 ASP A O 1
ATOM 2963 N N . ARG A 1 393 ? -0.110 -26.228 -12.599 1.00 90.94 393 ARG A N 1
ATOM 2964 C CA . ARG A 1 393 ? 1.114 -26.902 -13.022 1.00 90.94 393 ARG A CA 1
ATOM 2965 C C . ARG A 1 393 ? 1.879 -27.407 -11.803 1.00 90.94 393 ARG A C 1
ATOM 2967 O O . ARG A 1 393 ? 1.751 -26.871 -10.708 1.00 90.94 393 ARG A O 1
ATOM 2974 N N . ASP A 1 394 ? 2.722 -28.412 -12.014 1.00 94.00 394 ASP A N 1
ATOM 2975 C CA . ASP A 1 394 ? 3.580 -28.939 -10.957 1.00 94.00 394 ASP A CA 1
ATOM 2976 C C . ASP A 1 394 ? 4.760 -27.997 -10.699 1.00 94.00 394 ASP A C 1
ATOM 2978 O O . ASP A 1 394 ? 5.626 -27.815 -11.557 1.00 94.00 394 ASP A O 1
ATOM 2982 N N . ILE A 1 395 ? 4.774 -27.393 -9.513 1.00 94.50 395 ILE A N 1
ATOM 2983 C CA . ILE A 1 395 ? 5.820 -26.465 -9.081 1.00 94.50 395 ILE A CA 1
ATOM 2984 C C . ILE A 1 395 ? 6.840 -27.116 -8.142 1.00 94.50 395 ILE A C 1
ATOM 2986 O O . ILE A 1 395 ? 7.598 -26.408 -7.490 1.00 94.50 395 ILE A O 1
ATOM 2990 N N . ARG A 1 396 ? 6.856 -28.447 -8.007 1.00 96.56 396 ARG A N 1
ATOM 2991 C CA . ARG A 1 396 ? 7.864 -29.130 -7.184 1.00 96.56 396 ARG A CA 1
ATOM 2992 C C . ARG A 1 396 ? 9.244 -29.029 -7.846 1.00 96.56 396 ARG A C 1
ATOM 2994 O O . ARG A 1 396 ? 9.315 -29.118 -9.072 1.00 96.56 396 ARG A O 1
ATOM 3001 N N . PRO A 1 397 ? 10.348 -28.928 -7.079 1.00 96.06 397 PRO A N 1
ATOM 3002 C CA . PRO A 1 397 ? 11.687 -28.728 -7.639 1.00 96.06 397 PRO A CA 1
ATOM 3003 C C . PRO A 1 397 ? 12.059 -29.702 -8.762 1.00 96.06 397 PRO A C 1
ATOM 3005 O O . PRO A 1 397 ? 12.465 -29.252 -9.829 1.00 96.06 397 PRO A O 1
ATOM 3008 N N . ASP A 1 398 ? 11.838 -31.006 -8.572 1.00 96.38 398 ASP A N 1
ATOM 3009 C CA . ASP A 1 398 ? 12.154 -32.022 -9.587 1.00 96.38 398 ASP A CA 1
ATOM 3010 C C . ASP A 1 398 ? 11.359 -31.818 -10.887 1.00 96.38 398 ASP A C 1
ATOM 3012 O O . ASP A 1 398 ? 11.895 -31.962 -11.985 1.00 96.38 398 ASP A O 1
ATOM 3016 N N . ALA A 1 399 ? 10.083 -31.436 -10.774 1.00 93.44 399 ALA A N 1
ATOM 3017 C CA . ALA A 1 399 ? 9.228 -31.165 -11.924 1.00 93.44 399 ALA A CA 1
ATOM 3018 C C . ALA A 1 399 ? 9.636 -29.872 -12.642 1.00 93.44 399 ALA A C 1
ATOM 3020 O O . ALA A 1 399 ? 9.677 -29.838 -13.872 1.00 93.44 399 ALA A O 1
ATOM 3021 N N . VAL A 1 400 ? 9.992 -28.828 -11.889 1.00 92.75 400 VAL A N 1
ATOM 3022 C CA . VAL A 1 400 ? 10.482 -27.554 -12.435 1.00 92.75 400 VAL A CA 1
ATOM 3023 C C . VAL A 1 400 ? 11.804 -27.752 -13.175 1.00 92.75 400 VAL A C 1
ATOM 3025 O O . VAL A 1 400 ? 11.955 -27.245 -14.287 1.00 92.75 400 VAL A O 1
ATOM 3028 N N . VAL A 1 401 ? 12.734 -28.526 -12.608 1.00 92.81 401 VAL A N 1
ATOM 3029 C CA . VAL A 1 401 ? 14.003 -28.884 -13.263 1.00 92.81 401 VAL A CA 1
ATOM 3030 C C . VAL A 1 401 ? 13.736 -29.671 -14.544 1.00 92.81 401 VAL A C 1
ATOM 3032 O O . VAL A 1 401 ? 14.214 -29.273 -15.604 1.00 92.81 401 VAL A O 1
ATOM 3035 N N . ALA A 1 402 ? 12.901 -30.712 -14.494 1.00 91.56 402 ALA A N 1
ATOM 3036 C CA . ALA A 1 402 ? 12.553 -31.495 -15.679 1.00 91.56 402 ALA A CA 1
ATOM 3037 C C . ALA A 1 402 ? 11.880 -30.642 -16.775 1.00 91.56 402 ALA A C 1
ATOM 3039 O O . ALA A 1 402 ? 12.169 -30.799 -17.966 1.00 91.56 402 ALA A O 1
ATOM 3040 N N . ALA A 1 403 ? 11.003 -29.707 -16.399 1.00 86.94 403 ALA A N 1
ATOM 3041 C CA . ALA A 1 403 ? 10.360 -28.782 -17.330 1.00 86.94 403 ALA A CA 1
ATOM 3042 C C . ALA A 1 403 ? 11.364 -27.798 -17.951 1.00 86.94 403 ALA A C 1
ATOM 3044 O O . ALA A 1 403 ? 11.277 -27.489 -19.142 1.00 86.94 403 ALA A O 1
ATOM 3045 N N . PHE A 1 404 ? 12.333 -27.322 -17.167 1.00 84.94 404 PHE A N 1
ATOM 3046 C CA . PHE A 1 404 ? 13.406 -26.455 -17.648 1.00 84.94 404 PHE A CA 1
ATOM 3047 C C . PHE A 1 404 ? 14.325 -27.190 -18.633 1.00 84.94 404 PHE A C 1
ATOM 3049 O O . PHE A 1 404 ? 14.542 -26.704 -19.742 1.00 84.94 404 PHE A O 1
ATOM 3056 N N . GLU A 1 405 ? 14.804 -28.384 -18.275 1.00 88.56 405 GLU A N 1
ATOM 3057 C CA . GLU A 1 405 ? 15.702 -29.199 -19.107 1.00 88.56 405 GLU A CA 1
ATOM 3058 C C . GLU A 1 405 ? 15.049 -29.651 -20.420 1.00 88.56 405 GLU A C 1
ATOM 3060 O O . GLU A 1 405 ? 15.704 -29.708 -21.459 1.00 88.56 405 GLU A O 1
ATOM 3065 N N . SER A 1 406 ? 13.744 -29.931 -20.396 1.00 88.31 406 SER A N 1
ATOM 3066 C CA . SER A 1 406 ? 12.972 -30.290 -21.592 1.00 88.31 406 SER A CA 1
ATOM 3067 C C . SER A 1 406 ? 12.517 -29.087 -22.429 1.00 88.31 406 SER A C 1
ATOM 3069 O O . SER A 1 406 ? 11.929 -29.280 -23.494 1.00 88.31 406 SER A O 1
ATOM 3071 N N . GLY A 1 407 ? 12.745 -27.851 -21.965 1.00 83.25 407 GLY A N 1
ATOM 3072 C CA . GLY A 1 407 ? 12.270 -26.627 -22.621 1.00 83.25 407 GLY A CA 1
ATOM 3073 C C . GLY A 1 407 ? 10.747 -26.435 -22.582 1.00 83.25 407 GLY A C 1
ATOM 3074 O O . GLY A 1 407 ? 10.210 -25.635 -23.344 1.00 83.25 407 GLY A O 1
ATOM 3075 N N . THR A 1 408 ? 10.038 -27.166 -21.717 1.00 79.75 408 THR A N 1
ATOM 3076 C CA . THR A 1 408 ? 8.570 -27.118 -21.582 1.00 79.75 408 THR A CA 1
ATOM 3077 C C . THR A 1 408 ? 8.090 -26.176 -20.477 1.00 79.75 408 THR A C 1
ATOM 3079 O O . THR A 1 408 ? 6.885 -25.944 -20.353 1.00 79.75 408 THR A O 1
ATOM 3082 N N . LEU A 1 409 ? 9.010 -25.597 -19.694 1.00 75.62 409 LEU A N 1
ATOM 3083 C CA . LEU A 1 409 ? 8.691 -24.604 -18.672 1.00 75.62 409 LEU A CA 1
ATOM 3084 C C . LEU A 1 409 ? 8.069 -23.357 -19.317 1.00 75.62 409 LEU A C 1
ATOM 3086 O O . LEU A 1 409 ? 8.758 -22.509 -19.888 1.00 75.62 409 LEU A O 1
ATOM 3090 N N . LYS A 1 410 ? 6.745 -23.237 -19.211 1.00 65.81 410 LYS A N 1
ATOM 3091 C CA . LYS A 1 410 ? 6.005 -22.087 -19.730 1.00 65.81 410 LYS A CA 1
ATOM 3092 C C . LYS A 1 410 ? 6.285 -20.845 -18.886 1.00 65.81 410 LYS A C 1
ATOM 3094 O O . LYS A 1 410 ? 6.033 -20.847 -17.688 1.00 65.81 410 LYS A O 1
ATOM 3099 N N . ARG A 1 411 ? 6.759 -19.769 -19.516 1.00 67.00 411 ARG A N 1
ATOM 3100 C CA . ARG A 1 411 ? 6.942 -18.441 -18.895 1.00 67.00 411 ARG A CA 1
ATOM 3101 C C . ARG A 1 411 ? 5.939 -17.435 -19.462 1.00 67.00 411 ARG A C 1
ATOM 3103 O O . ARG A 1 411 ? 6.308 -16.390 -19.987 1.00 67.00 411 ARG A O 1
ATOM 3110 N N . ASP A 1 412 ? 4.672 -17.820 -19.469 1.00 59.72 412 ASP A N 1
ATOM 3111 C CA . ASP A 1 412 ? 3.574 -17.144 -20.165 1.00 59.72 412 ASP A CA 1
ATOM 3112 C C . ASP A 1 412 ? 2.766 -16.176 -19.282 1.00 59.72 412 ASP A C 1
ATOM 3114 O O . ASP A 1 412 ? 1.968 -15.385 -19.790 1.00 59.72 412 ASP A O 1
ATOM 3118 N N . TYR A 1 413 ? 3.010 -16.162 -17.973 1.00 58.88 413 TYR A N 1
ATOM 3119 C CA . TYR A 1 413 ? 2.289 -15.324 -17.020 1.00 58.88 413 TYR A CA 1
ATOM 3120 C C . TYR A 1 413 ? 2.966 -13.958 -16.828 1.00 58.88 413 TYR A C 1
ATOM 3122 O O . TYR A 1 413 ? 3.711 -13.734 -15.890 1.00 58.88 413 TYR A O 1
ATOM 3130 N N . GLY A 1 414 ? 2.703 -13.006 -17.731 1.00 45.50 414 GLY A N 1
ATOM 3131 C CA . GLY A 1 414 ? 3.234 -11.641 -17.564 1.00 45.50 414 GLY A CA 1
ATOM 3132 C C . GLY A 1 414 ? 2.853 -10.607 -18.625 1.00 45.50 414 GLY A C 1
ATOM 3133 O O . GLY A 1 414 ? 3.523 -9.581 -18.749 1.00 45.50 414 GLY A O 1
ATOM 3134 N N . ALA A 1 415 ? 1.836 -10.856 -19.460 1.00 40.31 415 ALA A N 1
ATOM 3135 C CA . ALA A 1 415 ? 1.486 -9.980 -20.590 1.00 40.31 415 ALA A CA 1
ATOM 3136 C C . ALA A 1 415 ? 0.155 -9.222 -20.477 1.00 40.31 415 ALA A C 1
ATOM 3138 O O . ALA A 1 415 ? -0.146 -8.447 -21.378 1.00 40.31 415 ALA A O 1
ATOM 3139 N N . GLY A 1 416 ? -0.598 -9.395 -19.391 1.00 35.78 416 GLY A N 1
ATOM 3140 C CA . GLY A 1 416 ? -1.935 -8.814 -19.238 1.00 35.78 416 GLY A CA 1
ATOM 3141 C C . GLY A 1 416 ? -2.140 -8.025 -17.951 1.00 35.78 416 GLY A C 1
ATOM 3142 O O . GLY A 1 416 ? -3.252 -8.026 -17.443 1.00 35.78 416 GLY A O 1
ATOM 3143 N N . HIS A 1 417 ? -1.102 -7.390 -17.396 1.00 37.12 417 HIS A N 1
ATOM 3144 C CA . HIS A 1 417 ? -1.360 -6.402 -16.351 1.00 37.12 417 HIS A CA 1
ATOM 3145 C C . HIS A 1 417 ? -1.973 -5.177 -16.983 1.00 37.12 417 HIS A C 1
ATOM 3147 O O . HIS A 1 417 ? -1.564 -4.739 -18.066 1.00 37.12 417 HIS A O 1
ATOM 3153 N N . ALA A 1 418 ? -2.938 -4.644 -16.262 1.00 37.25 418 ALA A N 1
ATOM 3154 C CA . ALA A 1 418 ? -3.522 -3.383 -16.560 1.00 37.25 418 ALA A CA 1
ATOM 3155 C C . ALA A 1 418 ? -2.454 -2.295 -16.636 1.00 37.25 418 ALA A C 1
ATOM 3157 O O . ALA A 1 418 ? -1.899 -1.812 -15.655 1.00 37.25 418 ALA A O 1
ATOM 3158 N N . THR A 1 419 ? -2.109 -2.012 -17.874 1.00 34.09 419 THR A N 1
ATOM 3159 C CA . THR A 1 419 ? -1.246 -0.935 -18.295 1.00 34.09 419 THR A CA 1
ATOM 3160 C C . THR A 1 419 ? -2.195 0.105 -18.848 1.00 34.09 419 THR A C 1
ATOM 3162 O O . THR A 1 419 ? -3.164 -0.233 -19.536 1.00 34.09 419 THR A O 1
ATOM 3165 N N . THR A 1 420 ? -1.940 1.366 -18.520 1.00 29.73 420 THR A N 1
ATOM 3166 C CA . THR A 1 420 ? -2.572 2.510 -19.170 1.00 29.73 420 THR A CA 1
ATOM 3167 C C . THR A 1 420 ? -2.734 2.228 -20.669 1.00 29.73 420 THR A C 1
ATOM 3169 O O . THR A 1 420 ? -1.799 1.855 -21.384 1.00 29.73 420 THR A O 1
ATOM 3172 N N . THR A 1 421 ? -3.973 2.295 -21.151 1.00 25.91 421 THR A N 1
ATOM 3173 C CA . THR A 1 421 ? -4.323 1.919 -22.520 1.00 25.91 421 THR A CA 1
ATOM 3174 C C . THR A 1 421 ? -3.608 2.809 -23.541 1.00 25.91 421 THR A C 1
ATOM 3176 O O . THR A 1 421 ? -3.999 3.961 -23.708 1.00 25.91 421 THR A O 1
ATOM 3179 N N . LYS A 1 422 ? -2.637 2.254 -24.283 1.00 28.69 422 LYS A N 1
ATOM 3180 C CA . LYS A 1 422 ? -2.605 2.189 -25.768 1.00 28.69 422 LYS A CA 1
ATOM 3181 C C . LYS A 1 422 ? -1.373 1.407 -26.290 1.00 28.69 422 LYS A C 1
ATOM 3183 O O . LYS A 1 422 ? -0.284 1.935 -26.433 1.00 28.69 422 LYS A O 1
ATOM 3188 N N . ARG A 1 423 ? -1.634 0.138 -26.642 1.00 28.30 423 ARG A N 1
ATOM 3189 C CA . ARG A 1 423 ? -0.992 -0.741 -27.657 1.00 28.30 423 ARG A CA 1
ATOM 3190 C C . ARG A 1 423 ? 0.546 -0.901 -27.700 1.00 28.30 423 ARG A C 1
ATOM 3192 O O . ARG A 1 423 ? 1.233 -0.330 -28.532 1.00 28.30 423 ARG A O 1
ATOM 3199 N N . ALA A 1 424 ? 1.002 -1.886 -26.926 1.00 27.17 424 ALA A N 1
ATOM 3200 C CA . ALA A 1 424 ? 1.780 -3.073 -27.320 1.00 27.17 424 ALA A CA 1
ATOM 3201 C C . ALA A 1 424 ? 2.725 -3.032 -28.550 1.00 27.17 424 ALA A C 1
ATOM 3203 O O . ALA A 1 424 ? 2.291 -3.218 -29.688 1.00 27.17 424 ALA A O 1
ATOM 3204 N N . ARG A 1 425 ? 4.034 -3.103 -28.263 1.00 24.38 425 ARG A N 1
ATOM 3205 C CA . ARG A 1 425 ? 4.944 -4.125 -28.819 1.00 24.38 425 ARG A CA 1
ATOM 3206 C C . ARG A 1 425 ? 5.826 -4.688 -27.689 1.00 24.38 425 ARG A C 1
ATOM 3208 O O . ARG A 1 425 ? 6.430 -3.934 -26.941 1.00 24.38 425 ARG A O 1
ATOM 3215 N N . LYS A 1 426 ? 5.857 -6.017 -27.559 1.00 25.39 426 LYS A N 1
ATOM 3216 C CA . LYS A 1 426 ? 6.775 -6.828 -26.727 1.00 25.39 426 LYS A CA 1
ATOM 3217 C C . LYS A 1 426 ? 7.696 -7.634 -27.672 1.00 25.39 426 LYS A C 1
ATOM 3219 O O . LYS A 1 426 ? 7.289 -7.795 -28.825 1.00 25.39 426 LYS A O 1
ATOM 3224 N N . PRO A 1 427 ? 8.810 -8.251 -27.220 1.00 32.44 427 PRO A N 1
ATOM 3225 C CA . PRO A 1 427 ? 9.354 -8.289 -25.857 1.00 32.44 427 PRO A CA 1
ATOM 3226 C C . PRO A 1 427 ? 10.850 -7.913 -25.784 1.00 32.44 427 PRO A C 1
ATOM 3228 O O . PRO A 1 427 ? 11.651 -8.449 -26.531 1.00 32.44 427 PRO A O 1
ATOM 3231 N N . ASP A 1 428 ? 11.237 -7.093 -24.812 1.00 22.69 428 ASP A N 1
ATOM 3232 C CA . ASP A 1 428 ? 12.422 -7.378 -23.999 1.00 22.69 428 ASP A CA 1
ATOM 3233 C C . ASP A 1 428 ? 12.266 -6.693 -22.639 1.00 22.69 428 ASP A C 1
ATOM 3235 O O . ASP A 1 428 ? 11.819 -5.551 -22.529 1.00 22.69 428 ASP A O 1
ATOM 3239 N N . LEU A 1 429 ? 12.522 -7.466 -21.584 1.00 27.45 429 LEU A N 1
ATOM 3240 C CA . LEU A 1 429 ? 12.419 -7.042 -20.194 1.00 27.45 429 LEU A CA 1
ATOM 3241 C C . LEU A 1 429 ? 13.451 -5.945 -19.904 1.00 27.45 429 LEU A C 1
ATOM 3243 O O . LEU A 1 429 ? 14.649 -6.219 -19.919 1.00 27.45 429 LEU A O 1
ATOM 3247 N N . TYR A 1 430 ? 13.000 -4.779 -19.444 1.00 26.86 430 TYR A N 1
ATOM 3248 C CA . TYR A 1 430 ? 13.815 -3.952 -18.558 1.00 26.86 430 TYR A CA 1
ATOM 3249 C C . TYR A 1 430 ? 13.193 -3.888 -17.167 1.00 26.86 430 TYR A C 1
ATOM 3251 O O . TYR A 1 430 ? 12.518 -2.940 -16.789 1.00 26.86 430 TYR A O 1
ATOM 3259 N N . LEU A 1 431 ? 13.513 -4.918 -16.379 1.00 24.48 431 LEU A N 1
ATOM 3260 C CA . LEU A 1 431 ? 13.659 -4.798 -14.932 1.00 24.48 431 LEU A CA 1
ATOM 3261 C C . LEU A 1 431 ? 14.632 -3.638 -14.650 1.00 24.48 431 LEU A C 1
ATOM 3263 O O . LEU A 1 431 ? 15.815 -3.710 -15.008 1.00 24.48 431 LEU A O 1
ATOM 3267 N N . TYR A 1 432 ? 14.167 -2.563 -14.020 1.00 25.41 432 TYR A N 1
ATOM 3268 C CA . TYR A 1 432 ? 15.053 -1.617 -13.344 1.00 25.41 432 TYR A CA 1
ATOM 3269 C C . TYR A 1 432 ? 15.246 -2.106 -11.908 1.00 25.41 432 TYR A C 1
ATOM 3271 O O . TYR A 1 432 ? 14.506 -1.752 -11.003 1.00 25.41 432 TYR A O 1
ATOM 3279 N N . ARG A 1 433 ? 16.233 -2.992 -11.719 1.00 25.80 433 ARG A N 1
ATOM 3280 C CA . ARG A 1 433 ? 16.800 -3.261 -10.396 1.00 25.80 433 ARG A CA 1
ATOM 3281 C C . ARG A 1 433 ? 17.627 -2.046 -9.987 1.00 25.80 433 ARG A C 1
ATOM 3283 O O . ARG A 1 433 ? 18.544 -1.677 -10.717 1.00 25.80 433 ARG A O 1
ATOM 3290 N N . TYR A 1 434 ? 17.320 -1.485 -8.826 1.00 26.08 434 TYR A N 1
ATOM 3291 C CA . TYR A 1 434 ? 18.250 -0.663 -8.068 1.00 26.08 434 TYR A CA 1
ATOM 3292 C C . TYR A 1 434 ? 19.120 -1.607 -7.239 1.00 26.08 434 TYR A C 1
ATOM 3294 O O . TYR A 1 434 ? 18.626 -2.341 -6.387 1.00 26.08 434 TYR A O 1
ATOM 3302 N N . SER A 1 435 ? 20.413 -1.642 -7.528 1.00 24.53 435 SER A N 1
ATOM 3303 C CA . SER A 1 435 ? 21.409 -2.295 -6.683 1.00 24.53 435 SER A CA 1
ATOM 3304 C C . SER A 1 435 ? 22.668 -1.451 -6.757 1.00 24.53 435 SER A C 1
ATOM 3306 O O . SER A 1 435 ? 23.317 -1.423 -7.802 1.00 24.53 435 SER A O 1
ATOM 3308 N N . GLY A 1 436 ? 22.993 -0.755 -5.670 1.00 23.23 436 GLY A N 1
ATOM 3309 C CA . GLY A 1 436 ? 24.150 0.130 -5.647 1.00 23.23 436 GLY A CA 1
ATOM 3310 C C . GLY A 1 436 ? 24.306 0.925 -4.357 1.00 23.23 436 GLY A C 1
ATOM 3311 O O . GLY A 1 436 ? 24.093 2.122 -4.359 1.00 23.23 436 GLY A O 1
ATOM 3312 N N . MET A 1 437 ? 24.720 0.230 -3.295 1.00 25.77 437 MET A N 1
ATOM 3313 C CA . MET A 1 437 ? 25.769 0.653 -2.354 1.00 25.77 437 MET A CA 1
ATOM 3314 C C . MET A 1 437 ? 25.645 1.999 -1.610 1.00 25.77 437 MET A C 1
ATOM 3316 O O . MET A 1 437 ? 25.820 3.075 -2.160 1.00 25.77 437 MET A O 1
ATOM 3320 N N . SER A 1 438 ? 25.551 1.872 -0.281 1.00 31.61 438 SER A N 1
ATOM 3321 C CA . SER A 1 438 ? 26.408 2.532 0.719 1.00 31.61 438 SER A CA 1
ATOM 3322 C C . SER A 1 438 ? 27.144 3.822 0.315 1.00 31.61 438 SER A C 1
ATOM 3324 O O . SER A 1 438 ? 28.122 3.776 -0.432 1.00 31.61 438 SER A O 1
ATOM 3326 N N . GLY A 1 439 ? 26.840 4.921 1.008 1.00 31.94 439 GLY A N 1
ATOM 3327 C CA . GLY A 1 439 ? 27.810 5.996 1.205 1.00 31.94 439 GLY A CA 1
ATOM 3328 C C . GLY A 1 439 ? 27.193 7.382 1.299 1.00 31.94 439 GLY A C 1
ATOM 3329 O O . GLY A 1 439 ? 26.772 7.931 0.298 1.00 31.94 439 GLY A O 1
ATOM 3330 N N . VAL A 1 440 ? 27.274 7.966 2.499 1.00 35.56 440 VAL A N 1
ATOM 3331 C CA . VAL A 1 440 ? 27.036 9.388 2.804 1.00 35.56 440 VAL A CA 1
ATOM 3332 C C . VAL A 1 440 ? 25.563 9.808 2.719 1.00 35.56 440 VAL A C 1
ATOM 3334 O O . VAL A 1 440 ? 25.052 10.187 1.675 1.00 35.56 440 VAL A O 1
ATOM 3337 N N . GLY A 1 441 ? 24.868 9.781 3.862 1.00 45.66 441 GLY A N 1
ATOM 3338 C CA . GLY A 1 441 ? 23.576 10.457 3.974 1.00 45.66 441 GLY A CA 1
ATOM 3339 C C . GLY A 1 441 ? 23.752 11.942 3.657 1.00 45.66 441 GLY A C 1
ATOM 3340 O O . GLY A 1 441 ? 24.523 12.624 4.331 1.00 45.66 441 GLY A O 1
ATOM 3341 N N . ILE A 1 442 ? 23.073 12.426 2.616 1.00 61.22 442 ILE A N 1
ATOM 3342 C CA . ILE A 1 442 ? 22.986 13.856 2.318 1.00 61.22 442 ILE A CA 1
ATOM 3343 C C . ILE A 1 442 ? 22.300 14.534 3.507 1.00 61.22 442 ILE A C 1
ATOM 3345 O O . ILE A 1 442 ? 21.213 14.126 3.916 1.00 61.22 442 ILE A O 1
ATOM 3349 N N . GLU A 1 443 ? 22.924 15.574 4.055 1.00 68.06 443 GLU A N 1
ATOM 3350 C CA . GLU A 1 443 ? 22.299 16.432 5.062 1.00 68.06 443 GLU A CA 1
ATOM 3351 C C . GLU A 1 443 ? 21.056 17.096 4.454 1.00 68.06 443 GLU A C 1
ATOM 3353 O O . GLU A 1 443 ? 21.159 17.813 3.461 1.00 68.06 443 GLU A O 1
ATOM 3358 N N . LEU A 1 444 ? 19.868 16.816 4.998 1.00 74.62 444 LEU A N 1
ATOM 3359 C CA . LEU A 1 444 ? 18.610 17.323 4.447 1.00 74.62 444 LEU A CA 1
ATOM 3360 C C . LEU A 1 444 ? 18.510 18.848 4.597 1.00 74.62 444 LEU A C 1
ATOM 3362 O O . LEU A 1 444 ? 19.026 19.437 5.547 1.00 74.62 444 LEU A O 1
ATOM 3366 N N . ALA A 1 445 ? 17.818 19.495 3.656 1.00 78.94 445 ALA A N 1
ATOM 3367 C CA . ALA A 1 445 ? 17.502 20.913 3.767 1.00 78.94 445 ALA A CA 1
ATOM 3368 C C . ALA A 1 445 ? 16.609 21.163 4.998 1.00 78.94 445 ALA A C 1
ATOM 3370 O O . ALA A 1 445 ? 15.845 20.290 5.407 1.00 78.94 445 ALA A O 1
ATOM 3371 N N . SER A 1 446 ? 16.691 22.357 5.594 1.00 81.81 446 SER A N 1
ATOM 3372 C CA . SER A 1 446 ? 15.819 22.714 6.720 1.00 81.81 446 SER A CA 1
ATOM 3373 C C . SER A 1 446 ? 14.344 22.687 6.304 1.00 81.81 446 SER A C 1
ATOM 3375 O O . SER A 1 446 ? 14.029 22.949 5.146 1.00 81.81 446 SER A O 1
ATOM 3377 N N . ALA A 1 447 ? 13.428 22.446 7.249 1.00 65.88 447 ALA A N 1
ATOM 3378 C CA . ALA A 1 447 ? 11.988 22.408 6.963 1.00 65.88 447 ALA A CA 1
ATOM 3379 C C . ALA A 1 447 ? 11.491 23.678 6.240 1.00 65.88 447 ALA A C 1
ATOM 3381 O O . ALA A 1 447 ? 10.774 23.586 5.251 1.00 65.88 447 ALA A O 1
ATOM 3382 N N . ALA A 1 448 ? 11.968 24.859 6.659 1.00 78.81 448 ALA A N 1
ATOM 3383 C CA . ALA A 1 448 ? 11.643 26.126 6.000 1.00 78.81 448 ALA A CA 1
ATOM 3384 C C . ALA A 1 448 ? 12.159 26.196 4.549 1.00 78.81 448 ALA A C 1
ATOM 3386 O O . ALA A 1 448 ? 11.493 26.741 3.675 1.00 78.81 448 ALA A O 1
ATOM 3387 N N . ARG A 1 449 ? 13.343 25.629 4.274 1.00 87.75 449 ARG A N 1
ATOM 3388 C CA . ARG A 1 449 ? 13.895 25.567 2.915 1.00 87.75 449 ARG A CA 1
ATOM 3389 C C . ARG A 1 449 ? 13.149 24.551 2.048 1.00 87.75 449 ARG A C 1
ATOM 3391 O O . ARG A 1 449 ? 12.973 24.794 0.860 1.00 87.75 449 ARG A O 1
ATOM 3398 N N . GLN A 1 450 ? 12.712 23.433 2.625 1.00 76.12 450 GLN A N 1
ATOM 3399 C CA . GLN A 1 450 ? 11.888 22.441 1.931 1.00 76.12 450 GLN A CA 1
ATOM 3400 C C . GLN A 1 450 ? 10.530 23.029 1.524 1.00 76.12 450 GLN A C 1
ATOM 3402 O O . GLN A 1 450 ? 10.111 22.832 0.387 1.00 76.12 450 GLN A O 1
ATOM 3407 N N . GLU A 1 451 ? 9.889 23.796 2.408 1.00 74.94 451 GLU A N 1
ATOM 3408 C CA . GLU A 1 451 ? 8.628 24.496 2.126 1.00 74.94 451 GLU A CA 1
ATOM 3409 C C . GLU A 1 451 ? 8.791 25.541 1.005 1.00 74.94 451 GLU A C 1
ATOM 3411 O O . GLU A 1 451 ? 8.044 25.507 0.030 1.00 74.94 451 GLU A O 1
ATOM 3416 N N . GLU A 1 452 ? 9.841 26.375 1.051 1.00 89.00 452 GLU A N 1
ATOM 3417 C CA . GLU A 1 452 ? 10.148 27.356 -0.010 1.00 89.00 452 GLU A CA 1
ATOM 3418 C C . GLU A 1 452 ? 10.346 26.691 -1.387 1.00 89.00 452 GLU A C 1
ATOM 3420 O O . GLU A 1 452 ? 9.869 27.186 -2.415 1.00 89.00 452 GLU A O 1
ATOM 3425 N N . LEU A 1 453 ? 11.061 25.560 -1.422 1.00 86.75 453 LEU A N 1
ATOM 3426 C CA . LEU A 1 453 ? 11.292 24.793 -2.648 1.00 86.75 453 LEU A CA 1
ATOM 3427 C C . LEU A 1 453 ? 10.001 24.147 -3.164 1.00 86.75 453 LEU A C 1
ATOM 3429 O O . LEU A 1 453 ? 9.803 24.095 -4.379 1.00 86.75 453 LEU A O 1
ATOM 3433 N N . ALA A 1 454 ? 9.124 23.687 -2.268 1.00 80.56 454 ALA A N 1
ATOM 3434 C CA . ALA A 1 454 ? 7.831 23.121 -2.633 1.00 80.56 454 ALA A CA 1
ATOM 3435 C C . ALA A 1 454 ? 6.921 24.163 -3.293 1.00 80.56 454 ALA A C 1
ATOM 3437 O O . ALA A 1 454 ? 6.373 23.899 -4.367 1.00 80.56 454 ALA A O 1
ATOM 3438 N N . GLU A 1 455 ? 6.825 25.357 -2.706 1.00 87.19 455 GLU A N 1
ATOM 3439 C CA . GLU A 1 455 ? 6.074 26.480 -3.277 1.00 87.19 455 GLU A CA 1
ATOM 3440 C C . GLU A 1 455 ? 6.641 26.883 -4.645 1.00 87.19 455 GLU A C 1
ATOM 3442 O O . GLU A 1 455 ? 5.921 26.893 -5.646 1.00 87.19 455 GLU A O 1
ATOM 3447 N N . SER A 1 456 ? 7.954 27.119 -4.721 1.00 90.88 456 SER A N 1
ATOM 3448 C CA . SER A 1 456 ? 8.622 27.581 -5.947 1.00 90.88 456 SER A CA 1
ATOM 3449 C C . SER A 1 456 ? 8.510 26.569 -7.097 1.00 90.88 456 SER A C 1
ATOM 3451 O O . SER A 1 456 ? 8.242 26.936 -8.246 1.00 90.88 456 SER A O 1
ATOM 3453 N N . LEU A 1 457 ? 8.690 25.274 -6.814 1.00 94.31 457 LEU A N 1
ATOM 3454 C CA . LEU A 1 457 ? 8.530 24.211 -7.809 1.00 94.31 457 LEU A CA 1
ATOM 3455 C C . LEU A 1 457 ? 7.069 24.084 -8.265 1.00 94.31 457 LEU A C 1
ATOM 3457 O O . LEU A 1 457 ? 6.819 23.922 -9.464 1.00 94.31 457 LEU A O 1
ATOM 3461 N N . GLY A 1 458 ? 6.119 24.183 -7.331 1.00 86.88 458 GLY A N 1
ATOM 3462 C CA . GLY A 1 458 ? 4.685 24.178 -7.619 1.00 86.88 458 GLY A CA 1
ATOM 3463 C C . GLY A 1 458 ? 4.272 25.316 -8.555 1.00 86.88 458 GLY A C 1
ATOM 3464 O O . GLY A 1 458 ? 3.629 25.068 -9.577 1.00 86.88 458 GLY A O 1
ATOM 3465 N N . GLU A 1 459 ? 4.718 26.544 -8.280 1.00 94.62 459 GLU A N 1
ATOM 3466 C CA . GLU A 1 459 ? 4.442 27.711 -9.128 1.00 94.62 459 GLU A CA 1
ATOM 3467 C C . GLU A 1 459 ? 4.983 27.546 -10.553 1.00 94.62 459 GLU A C 1
ATOM 3469 O O . GLU A 1 459 ? 4.312 27.883 -11.534 1.00 94.62 459 GLU A O 1
ATOM 3474 N N . VAL A 1 460 ? 6.206 27.025 -10.697 1.00 94.12 460 VAL A N 1
ATOM 3475 C CA . VAL A 1 460 ? 6.810 26.804 -12.018 1.00 94.12 460 VAL A CA 1
ATOM 3476 C C . VAL A 1 460 ? 6.051 25.726 -12.793 1.00 94.12 460 VAL A C 1
ATOM 3478 O O . VAL A 1 460 ? 5.783 25.930 -13.978 1.00 94.12 460 VAL A O 1
ATOM 3481 N N . ARG A 1 461 ? 5.657 24.615 -12.151 1.00 93.00 461 ARG A N 1
ATOM 3482 C CA . ARG A 1 461 ? 4.839 23.563 -12.787 1.00 93.00 461 ARG A CA 1
ATOM 3483 C C . ARG A 1 461 ? 3.510 24.123 -13.295 1.00 93.00 461 ARG A C 1
ATOM 3485 O O . ARG A 1 461 ? 3.178 23.929 -14.464 1.00 93.00 461 ARG A O 1
ATOM 3492 N N . GLN A 1 462 ? 2.827 24.927 -12.482 1.00 90.44 462 GLN A N 1
ATOM 3493 C CA . GLN A 1 462 ? 1.574 25.574 -12.876 1.00 90.44 462 GLN A CA 1
ATOM 3494 C C . GLN A 1 462 ? 1.750 26.524 -14.075 1.00 90.44 462 GLN A C 1
ATOM 3496 O O . GLN A 1 462 ? 0.897 26.575 -14.968 1.00 90.44 462 GLN A O 1
ATOM 3501 N N . LYS A 1 463 ? 2.861 27.269 -14.140 1.00 91.75 463 LYS A N 1
ATOM 3502 C CA . LYS A 1 463 ? 3.178 28.137 -15.289 1.00 91.75 463 LYS A CA 1
ATOM 3503 C C . LYS A 1 463 ? 3.478 27.337 -16.557 1.00 91.75 463 LYS A C 1
ATOM 3505 O O . LYS A 1 463 ? 3.033 27.736 -17.632 1.00 91.75 463 LYS A O 1
ATOM 3510 N N . VAL A 1 464 ? 4.181 26.205 -16.448 1.00 90.38 464 VAL A N 1
ATOM 3511 C CA . VAL A 1 464 ? 4.419 25.291 -17.581 1.00 90.38 464 VAL A CA 1
ATOM 3512 C C . VAL A 1 464 ? 3.091 24.776 -18.137 1.00 90.38 464 VAL A C 1
ATOM 3514 O O . VAL A 1 464 ? 2.852 24.890 -19.340 1.00 90.38 464 VAL A O 1
ATOM 3517 N N . GLU A 1 465 ? 2.201 24.289 -17.274 1.00 88.00 465 GLU A N 1
ATOM 3518 C CA . GLU A 1 465 ? 0.863 23.826 -17.666 1.00 88.00 465 GLU A CA 1
ATOM 3519 C C . GLU A 1 465 ? 0.052 24.944 -18.335 1.00 88.00 465 GLU A C 1
ATOM 3521 O O . GLU A 1 465 ? -0.483 24.761 -19.429 1.00 88.00 465 GLU A O 1
ATOM 3526 N N . SER A 1 466 ? 0.043 26.137 -17.736 1.00 87.25 466 SER A N 1
ATOM 3527 C CA . SER A 1 466 ? -0.693 27.302 -18.249 1.00 87.25 466 SER A CA 1
ATOM 3528 C C . SER A 1 466 ? -0.176 27.790 -19.609 1.00 87.25 466 SER A C 1
ATOM 3530 O O . SER A 1 466 ? -0.946 28.245 -20.462 1.00 87.25 466 SER A O 1
ATOM 3532 N N . ALA A 1 467 ? 1.134 27.701 -19.847 1.00 85.25 467 ALA A N 1
ATOM 3533 C CA . ALA A 1 467 ? 1.728 28.040 -21.135 1.00 85.25 467 ALA A CA 1
ATOM 3534 C C . ALA A 1 467 ? 1.346 27.025 -22.231 1.00 85.25 467 ALA A C 1
ATOM 3536 O O . ALA A 1 467 ? 1.199 27.415 -23.393 1.00 85.25 467 ALA A O 1
ATOM 3537 N N . CYS A 1 468 ? 1.108 25.758 -21.872 1.00 81.19 468 CYS A N 1
ATOM 3538 C CA . CYS A 1 468 ? 0.687 24.708 -22.807 1.00 81.19 468 CYS A CA 1
ATOM 3539 C C . CYS A 1 468 ? -0.754 24.876 -23.293 1.00 81.19 468 CYS A C 1
ATOM 3541 O O . CYS A 1 468 ? -1.043 24.589 -24.456 1.00 81.19 468 CYS A O 1
ATOM 3543 N N . THR A 1 469 ? -1.656 25.397 -22.458 1.00 70.94 469 THR A N 1
ATOM 3544 C CA . THR A 1 469 ? -3.075 25.610 -22.807 1.00 70.94 469 THR A CA 1
ATOM 3545 C C . THR A 1 469 ? -3.254 26.533 -24.020 1.00 70.94 469 THR A C 1
ATOM 3547 O O . THR A 1 469 ? -4.242 26.440 -24.751 1.00 70.94 469 THR A O 1
ATOM 3550 N N . ASN A 1 470 ? -2.260 27.388 -24.276 1.00 62.81 470 ASN A N 1
ATOM 3551 C CA . ASN A 1 470 ? -2.238 28.348 -25.375 1.00 62.81 470 ASN A CA 1
ATOM 3552 C C . ASN A 1 470 ? -1.562 27.820 -26.660 1.00 62.81 470 ASN A C 1
ATOM 3554 O O . ASN A 1 470 ? -1.435 28.574 -27.623 1.00 62.81 470 ASN A O 1
ATOM 3558 N N . ARG A 1 471 ? -1.157 26.538 -26.720 1.00 66.94 471 ARG A N 1
ATOM 3559 C CA . ARG A 1 471 ? -0.689 25.895 -27.964 1.00 66.94 471 ARG A CA 1
ATOM 3560 C C . ARG A 1 471 ? -1.837 25.586 -28.927 1.00 66.94 471 ARG A C 1
ATOM 3562 O O . ARG A 1 471 ? -2.978 25.360 -28.509 1.00 66.94 471 ARG A O 1
ATOM 3569 N N . ALA A 1 472 ? -1.507 25.514 -30.219 1.00 54.44 472 ALA A N 1
ATOM 3570 C CA . ALA A 1 472 ? -2.386 24.976 -31.257 1.00 54.44 472 ALA A CA 1
ATOM 3571 C C . ALA A 1 472 ? -2.820 23.534 -30.925 1.00 54.44 472 ALA A C 1
ATOM 3573 O O . ALA A 1 472 ? -2.064 22.783 -30.314 1.00 54.44 472 ALA A O 1
ATOM 3574 N N . VAL A 1 473 ? -4.044 23.163 -31.319 1.00 48.75 473 VAL A N 1
ATOM 3575 C CA . VAL A 1 473 ? -4.762 21.952 -30.867 1.00 48.75 473 VAL A CA 1
ATOM 3576 C C . VAL A 1 473 ? -3.973 20.648 -31.065 1.00 48.75 473 VAL A C 1
ATOM 3578 O O . VAL A 1 473 ? -4.044 19.779 -30.205 1.00 48.75 473 VAL A O 1
ATOM 3581 N N . GLU A 1 474 ? -3.169 20.540 -32.125 1.00 46.75 474 GLU A N 1
ATOM 3582 C CA . GLU A 1 474 ? -2.356 19.351 -32.445 1.00 46.75 474 GLU A CA 1
ATOM 3583 C C . GLU A 1 474 ? -1.110 19.187 -31.547 1.00 46.75 474 GLU A C 1
ATOM 3585 O O . GLU A 1 474 ? -0.591 18.086 -31.414 1.00 46.75 474 GLU A O 1
ATOM 3590 N N . ALA A 1 475 ? -0.647 20.249 -30.876 1.00 49.19 475 ALA A N 1
ATOM 3591 C CA . ALA A 1 475 ? 0.530 20.234 -29.996 1.00 49.19 475 ALA A CA 1
ATOM 3592 C C . ALA A 1 475 ? 0.174 20.166 -28.492 1.00 49.19 475 ALA A C 1
ATOM 3594 O O . ALA A 1 475 ? 1.038 20.408 -27.642 1.00 49.19 475 ALA A O 1
ATOM 3595 N N . ARG A 1 476 ? -1.101 19.891 -28.162 1.00 49.16 476 ARG A N 1
ATOM 3596 C CA . ARG A 1 476 ? -1.651 19.849 -26.789 1.00 49.16 476 ARG A CA 1
ATOM 3597 C C . ARG A 1 476 ? -1.561 18.480 -26.103 1.00 49.16 476 ARG A C 1
ATOM 3599 O O . ARG A 1 476 ? -1.885 18.394 -24.925 1.00 49.16 476 ARG A O 1
ATOM 3606 N N . GLU A 1 477 ? -1.161 17.423 -26.810 1.00 51.06 477 GLU A N 1
ATOM 3607 C CA . GLU A 1 477 ? -1.250 16.047 -26.291 1.00 51.06 477 GLU A CA 1
ATOM 3608 C C . GLU A 1 477 ? -0.112 15.657 -25.325 1.00 51.06 477 GLU A C 1
ATOM 3610 O O . GLU A 1 477 ? -0.260 14.698 -24.571 1.00 51.06 477 GLU A O 1
ATOM 3615 N N . THR A 1 478 ? 0.992 16.414 -25.278 1.00 62.06 478 THR A N 1
ATOM 3616 C CA . THR A 1 478 ? 2.141 16.145 -24.392 1.00 62.06 478 THR A CA 1
ATOM 3617 C C . THR A 1 478 ? 2.656 17.420 -23.724 1.00 62.06 478 THR A C 1
ATOM 3619 O O . THR A 1 478 ? 3.014 18.380 -24.412 1.00 62.06 478 THR A O 1
ATOM 3622 N N . LEU A 1 479 ? 2.740 17.425 -22.389 1.00 79.31 479 LEU A N 1
ATOM 3623 C CA . LEU A 1 479 ? 3.388 18.502 -21.634 1.00 79.31 479 LEU A CA 1
ATOM 3624 C C . LEU A 1 479 ? 4.913 18.512 -21.895 1.00 79.31 479 LEU A C 1
ATOM 3626 O O . LEU A 1 479 ? 5.530 17.445 -21.885 1.00 79.31 479 LEU A O 1
ATOM 3630 N N . PRO A 1 480 ? 5.543 19.686 -22.097 1.00 88.38 480 PRO A N 1
ATOM 3631 C CA . PRO A 1 480 ? 6.992 19.829 -22.189 1.00 88.38 480 PRO A CA 1
ATOM 3632 C C . PRO A 1 480 ? 7.703 19.338 -20.927 1.00 88.38 480 PRO A C 1
ATOM 3634 O O . PRO A 1 480 ? 7.235 19.547 -19.807 1.00 88.38 480 PRO A O 1
ATOM 3637 N N . CYS A 1 481 ? 8.884 18.749 -21.100 1.00 95.31 481 CYS A N 1
ATOM 3638 C CA . CYS A 1 481 ? 9.738 18.354 -19.988 1.00 95.31 481 CYS A CA 1
ATOM 3639 C C . CYS A 1 481 ? 10.305 19.595 -19.275 1.00 95.31 481 CYS A C 1
ATOM 3641 O O . CYS A 1 481 ? 10.983 20.428 -19.886 1.00 95.31 481 CYS A O 1
ATOM 3643 N N . LEU A 1 482 ? 10.049 19.704 -17.969 1.00 97.25 482 LEU A N 1
ATOM 3644 C CA . LEU A 1 482 ? 10.643 20.711 -17.094 1.00 97.25 482 LEU A CA 1
ATOM 3645 C C . LEU A 1 482 ? 11.940 20.168 -16.489 1.00 97.25 482 LEU A C 1
ATOM 3647 O O . LEU A 1 482 ? 11.899 19.336 -15.589 1.00 97.25 482 LEU A O 1
ATOM 3651 N N . VAL A 1 483 ? 13.085 20.690 -16.929 1.00 98.25 483 VAL A N 1
ATOM 3652 C CA . VAL A 1 483 ? 14.398 20.386 -16.343 1.00 98.25 483 VAL A CA 1
ATOM 3653 C C . VAL A 1 483 ? 14.713 21.408 -15.247 1.00 98.25 483 VAL A C 1
ATOM 3655 O O . VAL A 1 483 ? 14.926 22.592 -15.540 1.00 98.25 483 VAL A O 1
ATOM 3658 N N . ALA A 1 484 ? 14.783 20.956 -13.993 1.00 97.75 484 ALA A N 1
ATOM 3659 C CA . ALA A 1 484 ? 15.118 21.789 -12.838 1.00 97.75 484 ALA A CA 1
ATOM 3660 C C . ALA A 1 484 ? 16.640 21.996 -12.739 1.00 97.75 484 ALA A C 1
ATOM 3662 O O . ALA A 1 484 ? 17.399 21.069 -12.468 1.00 97.75 484 ALA A O 1
ATOM 3663 N N . VAL A 1 485 ? 17.118 23.216 -12.987 1.00 97.44 485 VAL A N 1
ATOM 3664 C CA . VAL A 1 485 ? 18.556 23.515 -13.103 1.00 97.44 485 VAL A CA 1
ATOM 3665 C C . VAL A 1 485 ? 19.163 23.873 -11.747 1.00 97.44 485 VAL A C 1
ATOM 3667 O O . VAL A 1 485 ? 18.954 24.979 -11.244 1.00 97.44 485 VAL A O 1
ATOM 3670 N N . SER A 1 486 ? 19.983 22.975 -11.203 1.00 94.25 486 SER A N 1
ATOM 3671 C CA . SER A 1 486 ? 20.462 22.987 -9.811 1.00 94.25 486 SER A CA 1
ATOM 3672 C C . SER A 1 486 ? 21.931 23.393 -9.622 1.00 94.25 486 SER A C 1
ATOM 3674 O O . SER A 1 486 ? 22.508 23.197 -8.549 1.00 94.25 486 SER A O 1
ATOM 3676 N N . LYS A 1 487 ? 22.564 23.998 -10.633 1.00 92.25 487 LYS A N 1
ATOM 3677 C CA . LYS A 1 487 ? 23.964 24.457 -10.538 1.00 92.25 487 LYS A CA 1
ATOM 3678 C C . LYS A 1 487 ? 24.206 25.334 -9.303 1.00 92.25 487 LYS A C 1
ATOM 3680 O O . LYS A 1 487 ? 23.429 26.258 -9.034 1.00 92.25 487 LYS A O 1
ATOM 3685 N N . TYR A 1 488 ? 25.297 25.072 -8.584 1.00 90.25 488 TYR A N 1
ATOM 3686 C CA . TYR A 1 488 ? 25.659 25.723 -7.314 1.00 90.25 488 TYR A CA 1
ATOM 3687 C C . TYR A 1 488 ? 24.687 25.518 -6.144 1.00 90.25 488 TYR A C 1
ATOM 3689 O O . TYR A 1 488 ? 24.879 26.122 -5.088 1.00 90.25 488 TYR A O 1
ATOM 3697 N N . LYS A 1 489 ? 23.635 24.712 -6.309 1.00 93.25 489 LYS A N 1
ATOM 3698 C CA . LYS A 1 489 ? 22.735 24.334 -5.217 1.00 93.25 489 LYS A CA 1
ATOM 3699 C C . LYS A 1 489 ? 23.224 23.037 -4.573 1.00 93.25 489 LYS A C 1
ATOM 3701 O O . LYS A 1 489 ? 23.778 22.193 -5.288 1.00 93.25 489 LYS A O 1
ATOM 3706 N N . PRO A 1 490 ? 23.075 22.894 -3.246 1.00 91.69 490 PRO A N 1
ATOM 3707 C CA . PRO A 1 490 ? 23.483 21.683 -2.548 1.00 91.69 490 PRO A CA 1
ATOM 3708 C C . PRO A 1 490 ? 22.640 20.487 -3.003 1.00 91.69 490 PRO A C 1
ATOM 3710 O O . PRO A 1 490 ? 21.509 20.654 -3.464 1.00 91.69 490 PRO A O 1
ATOM 3713 N N . ALA A 1 491 ? 23.168 19.271 -2.834 1.00 92.50 491 ALA A N 1
ATOM 3714 C CA . ALA A 1 491 ? 22.422 18.044 -3.115 1.00 92.50 491 ALA A CA 1
ATOM 3715 C C . ALA A 1 491 ? 21.110 17.965 -2.307 1.00 92.50 491 ALA A C 1
ATOM 3717 O O . ALA A 1 491 ? 20.133 17.394 -2.773 1.00 92.50 491 ALA A O 1
ATOM 3718 N N . SER A 1 492 ? 21.052 18.612 -1.142 1.00 91.19 492 SER A N 1
ATOM 3719 C CA . SER A 1 492 ? 19.871 18.678 -0.280 1.00 91.19 492 SER A CA 1
ATOM 3720 C C . SER A 1 492 ? 18.673 19.414 -0.896 1.00 91.19 492 SER A C 1
ATOM 3722 O O . SER A 1 492 ? 17.543 18.956 -0.745 1.00 91.19 492 SER A O 1
ATOM 3724 N N . ASP A 1 493 ? 18.903 20.492 -1.654 1.00 93.50 493 ASP A N 1
ATOM 3725 C CA . ASP A 1 493 ? 17.852 21.204 -2.399 1.00 93.50 493 ASP A CA 1
ATOM 3726 C C . ASP A 1 493 ? 17.298 20.326 -3.538 1.00 93.50 493 ASP A C 1
ATOM 3728 O O . ASP A 1 493 ? 16.097 20.309 -3.811 1.00 93.50 493 ASP A O 1
ATOM 3732 N N . ILE A 1 49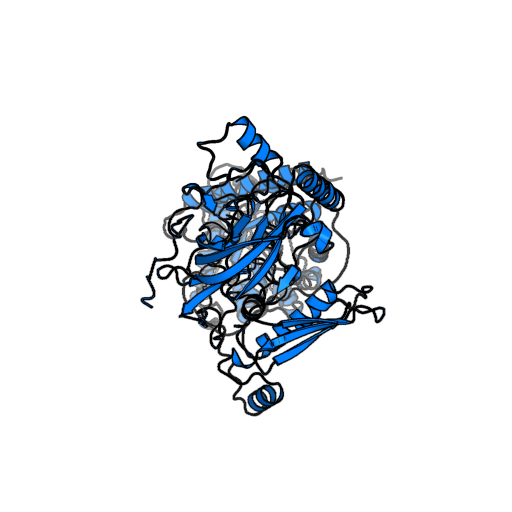4 ? 18.186 19.578 -4.203 1.00 95.12 494 ILE A N 1
ATOM 3733 C CA . ILE A 1 494 ? 17.826 18.640 -5.276 1.00 95.12 494 ILE A CA 1
ATOM 3734 C C . ILE A 1 494 ? 17.019 17.486 -4.694 1.00 95.12 494 ILE A C 1
ATOM 3736 O O . ILE A 1 494 ? 15.990 17.119 -5.254 1.00 95.12 494 ILE A O 1
ATOM 3740 N N . ARG A 1 495 ? 17.444 16.968 -3.536 1.00 90.00 495 ARG A N 1
ATOM 3741 C CA . ARG A 1 495 ? 16.732 15.928 -2.802 1.00 90.00 495 ARG A CA 1
ATOM 3742 C C . ARG A 1 495 ? 15.324 16.379 -2.414 1.00 90.00 495 ARG A C 1
ATOM 3744 O O . ARG A 1 495 ? 14.382 15.654 -2.694 1.00 90.00 495 ARG A O 1
ATOM 3751 N N . ALA A 1 496 ? 15.166 17.596 -1.890 1.00 85.62 496 ALA A N 1
ATOM 3752 C CA . ALA A 1 496 ? 13.851 18.143 -1.553 1.00 85.62 496 ALA A CA 1
ATOM 3753 C C . ALA A 1 496 ? 12.918 18.244 -2.776 1.00 85.62 496 ALA A C 1
ATOM 3755 O O . ALA A 1 496 ? 11.752 17.880 -2.693 1.00 85.62 496 ALA A O 1
ATOM 3756 N N . CYS A 1 497 ? 13.424 18.682 -3.936 1.00 86.38 497 CYS A N 1
ATOM 3757 C CA . CYS A 1 497 ? 12.627 18.707 -5.170 1.00 86.38 497 CYS A CA 1
ATOM 3758 C C . CYS A 1 497 ? 12.329 17.295 -5.705 1.00 86.38 497 CYS A C 1
ATOM 3760 O O . CYS A 1 497 ? 11.253 17.054 -6.252 1.00 86.38 497 CYS A O 1
ATOM 3762 N N . TYR A 1 498 ? 13.279 16.367 -5.559 1.00 90.25 498 TYR A N 1
ATOM 3763 C CA . TYR A 1 498 ? 13.128 14.965 -5.945 1.00 90.25 498 TYR A CA 1
ATOM 3764 C C . TYR A 1 498 ? 12.031 14.276 -5.130 1.00 90.25 498 TYR A C 1
ATOM 3766 O O . TYR A 1 498 ? 11.174 13.611 -5.708 1.00 90.25 498 TYR A O 1
ATOM 3774 N N . ASP A 1 499 ? 11.994 14.514 -3.817 1.00 75.69 499 ASP A N 1
ATOM 3775 C CA . ASP A 1 499 ? 10.970 13.976 -2.913 1.00 75.69 499 ASP A CA 1
ATOM 3776 C C . ASP A 1 499 ? 9.553 14.510 -3.259 1.00 75.69 499 ASP A C 1
ATOM 3778 O O . ASP A 1 499 ? 8.552 13.891 -2.915 1.00 75.69 499 ASP A O 1
ATOM 3782 N N . LEU A 1 500 ? 9.454 15.609 -4.025 1.00 76.19 500 LEU A N 1
ATOM 3783 C CA . LEU A 1 500 ? 8.212 16.162 -4.601 1.00 76.19 500 LEU A CA 1
ATOM 3784 C C . LEU A 1 500 ? 7.914 15.652 -6.031 1.00 76.19 500 LEU A C 1
ATOM 3786 O O . LEU A 1 500 ? 7.129 16.252 -6.780 1.00 76.19 500 LEU A O 1
ATOM 3790 N N . GLY A 1 501 ? 8.588 14.582 -6.458 1.00 80.81 501 GLY A N 1
ATOM 3791 C CA . GLY A 1 501 ? 8.392 13.918 -7.748 1.00 80.81 501 GLY A CA 1
ATOM 3792 C C . GLY A 1 501 ? 9.092 14.581 -8.939 1.00 80.81 501 GLY A C 1
ATOM 3793 O O . GLY A 1 501 ? 8.762 14.279 -10.083 1.00 80.81 501 GLY A O 1
ATOM 3794 N N . GLN A 1 502 ? 10.024 15.520 -8.727 1.00 95.31 502 GLN A N 1
ATOM 3795 C CA . GLN A 1 502 ? 10.853 16.040 -9.824 1.00 95.31 502 GLN A CA 1
ATOM 3796 C C . GLN A 1 502 ? 11.924 15.012 -10.200 1.00 95.31 502 GLN A C 1
ATOM 3798 O O . GLN A 1 502 ? 12.742 14.648 -9.364 1.00 95.31 502 GLN A O 1
ATOM 3803 N N . LEU A 1 503 ? 11.956 14.571 -11.460 1.00 95.38 503 LEU A N 1
ATOM 3804 C CA . LEU A 1 503 ? 12.931 13.572 -11.921 1.00 95.38 503 LEU A CA 1
ATOM 3805 C C . LEU A 1 503 ? 14.032 14.168 -12.804 1.00 95.38 503 LEU A C 1
ATOM 3807 O O . LEU A 1 503 ? 15.155 13.673 -12.789 1.00 95.38 503 LEU A O 1
ATOM 3811 N N . ASP A 1 504 ? 13.735 15.225 -13.562 1.00 98.12 504 ASP A N 1
ATOM 3812 C CA . ASP A 1 504 ? 14.672 15.831 -14.511 1.00 98.12 504 ASP A CA 1
ATOM 3813 C C . ASP A 1 504 ? 15.432 16.991 -13.878 1.00 98.12 504 ASP A C 1
ATOM 3815 O O . ASP A 1 504 ? 14.854 18.047 -13.584 1.00 98.12 504 ASP A O 1
ATOM 3819 N N . PHE A 1 505 ? 16.743 16.816 -13.716 1.00 98.25 505 PHE A N 1
ATOM 3820 C CA . PHE A 1 505 ? 17.626 17.832 -13.150 1.00 98.25 505 PHE A CA 1
ATOM 3821 C C . PHE A 1 505 ? 18.743 18.209 -14.115 1.00 98.25 505 PHE A C 1
ATOM 3823 O O . PHE A 1 505 ? 19.338 17.365 -14.783 1.00 98.25 505 PHE A O 1
ATOM 3830 N N . GLY A 1 506 ? 19.022 19.507 -14.197 1.00 97.62 506 GLY A N 1
ATOM 3831 C CA . GLY A 1 506 ? 19.999 20.085 -15.111 1.00 97.62 506 GLY A CA 1
ATOM 3832 C C . GLY A 1 506 ? 21.266 20.542 -14.400 1.00 97.62 506 GLY A C 1
ATOM 3833 O O . GLY A 1 506 ? 21.193 21.375 -13.495 1.00 97.62 506 GLY A O 1
ATOM 3834 N N . GLU A 1 507 ? 22.428 20.092 -14.875 1.00 97.12 507 GLU A N 1
ATOM 3835 C CA . GLU A 1 507 ? 23.732 20.540 -14.375 1.00 97.12 507 GLU A CA 1
ATOM 3836 C C . GLU A 1 507 ? 24.627 21.142 -15.460 1.00 97.12 507 GLU A C 1
ATOM 3838 O O . GLU A 1 507 ? 24.633 2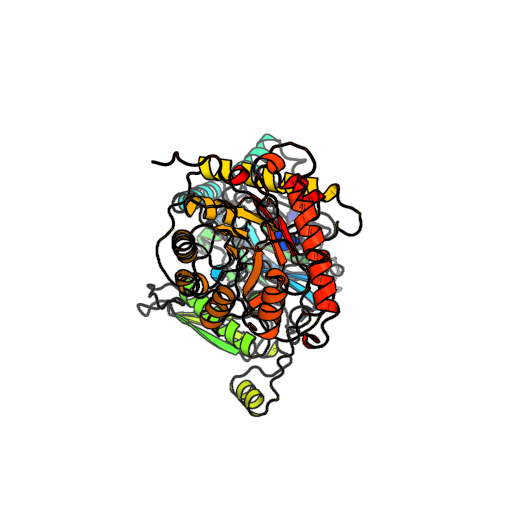0.734 -16.627 1.00 97.12 507 GLU A O 1
ATOM 3843 N N . ASN A 1 508 ? 25.419 22.134 -15.044 1.00 94.88 508 ASN A N 1
ATOM 3844 C CA . ASN A 1 508 ? 26.320 22.876 -15.928 1.00 94.88 508 ASN A CA 1
ATOM 3845 C C . ASN A 1 508 ? 27.776 22.408 -15.833 1.00 94.88 508 ASN A C 1
ATOM 3847 O O . ASN A 1 508 ? 28.536 22.578 -16.787 1.00 94.88 508 ASN A O 1
ATOM 3851 N N . TYR A 1 509 ? 28.188 21.870 -14.687 1.00 95.19 509 TYR A N 1
ATOM 3852 C CA . TYR A 1 509 ? 29.583 21.546 -14.405 1.00 95.19 509 TYR A CA 1
ATOM 3853 C C . TYR A 1 509 ? 29.741 20.043 -14.239 1.00 95.19 509 TYR A C 1
ATOM 3855 O O . TYR A 1 509 ? 29.045 19.427 -13.444 1.00 95.19 509 TYR A O 1
ATOM 3863 N N . VAL A 1 510 ? 30.678 19.452 -14.985 1.00 94.56 510 VAL A N 1
ATOM 3864 C CA . VAL A 1 510 ? 30.895 17.995 -14.981 1.00 94.56 510 VAL A CA 1
ATOM 3865 C C . VAL A 1 510 ? 31.241 17.485 -13.587 1.00 94.56 510 VAL A C 1
ATOM 3867 O O . VAL A 1 510 ? 30.754 16.437 -13.192 1.00 94.56 510 VAL A O 1
ATOM 3870 N N . ASP A 1 511 ? 32.077 18.214 -12.846 1.00 92.38 511 ASP A N 1
ATOM 3871 C CA . ASP A 1 511 ? 32.500 17.768 -11.520 1.00 92.38 511 ASP A CA 1
ATOM 3872 C C . ASP A 1 511 ? 31.359 17.923 -10.479 1.00 92.38 511 ASP A C 1
ATOM 3874 O O . ASP A 1 511 ? 31.206 17.032 -9.651 1.00 92.38 511 ASP A O 1
ATOM 3878 N N . GLU A 1 512 ? 30.487 18.946 -10.583 1.00 93.38 512 GLU A N 1
ATOM 3879 C CA . GLU A 1 512 ? 29.254 19.027 -9.763 1.00 93.38 512 GLU A CA 1
ATOM 3880 C C . GLU A 1 512 ? 28.280 17.900 -10.102 1.00 93.38 512 GLU A C 1
ATOM 3882 O O . GLU A 1 512 ? 27.729 17.279 -9.200 1.00 93.38 512 GLU A O 1
ATOM 3887 N N . LEU A 1 513 ? 28.082 17.618 -11.393 1.00 96.12 513 LEU A N 1
ATOM 3888 C CA . LEU A 1 513 ? 27.212 16.535 -11.836 1.00 96.12 513 LEU A CA 1
ATOM 3889 C C . LEU A 1 513 ? 27.707 15.184 -11.315 1.00 96.12 513 LEU A C 1
ATOM 3891 O O . LEU A 1 513 ? 26.910 14.412 -10.808 1.00 96.12 513 LEU A O 1
ATOM 3895 N N . LEU A 1 514 ? 29.009 14.899 -11.409 1.00 93.31 514 LEU A N 1
ATOM 3896 C CA . LEU A 1 514 ? 29.585 13.657 -10.883 1.00 93.31 514 LEU A CA 1
ATOM 3897 C C . LEU A 1 514 ? 29.393 13.533 -9.376 1.00 93.31 514 LEU A C 1
ATOM 3899 O O . LEU A 1 514 ? 29.056 12.456 -8.899 1.00 93.31 514 LEU A O 1
ATOM 3903 N N . GLN A 1 515 ? 29.616 14.625 -8.643 1.00 91.62 515 GLN A N 1
ATOM 3904 C CA . GLN A 1 515 ? 29.424 14.646 -7.201 1.00 91.62 515 GLN A CA 1
ATOM 3905 C C . GLN A 1 515 ? 27.955 14.378 -6.849 1.00 91.62 515 GLN A C 1
ATOM 3907 O O . GLN A 1 515 ? 27.650 13.433 -6.132 1.00 91.62 515 GLN A O 1
ATOM 3912 N N . LYS A 1 516 ? 27.037 15.163 -7.416 1.00 93.56 516 LYS A N 1
ATOM 3913 C CA . LYS A 1 516 ? 25.598 15.055 -7.159 1.00 93.56 516 LYS A CA 1
ATOM 3914 C C . LYS A 1 516 ? 25.036 13.710 -7.606 1.00 93.56 516 LYS A C 1
ATOM 3916 O O . LYS A 1 516 ? 24.254 13.125 -6.876 1.00 93.56 516 LYS A O 1
ATOM 3921 N N . ALA A 1 517 ? 25.454 13.192 -8.758 1.00 93.12 517 ALA A N 1
ATOM 3922 C CA . ALA A 1 517 ? 25.025 11.883 -9.242 1.00 93.12 517 ALA A CA 1
ATOM 3923 C C . ALA A 1 517 ? 25.546 10.723 -8.383 1.00 93.12 517 ALA A C 1
ATOM 3925 O O . ALA A 1 517 ? 24.916 9.675 -8.364 1.00 93.12 517 ALA A O 1
ATOM 3926 N N . ALA A 1 518 ? 26.672 10.899 -7.683 1.00 88.25 518 ALA A N 1
ATOM 3927 C CA . ALA A 1 518 ? 27.166 9.913 -6.725 1.00 88.25 518 ALA A CA 1
ATOM 3928 C C . ALA A 1 518 ? 26.432 9.975 -5.374 1.00 88.25 518 ALA A C 1
ATOM 3930 O O . ALA A 1 518 ? 26.381 8.972 -4.672 1.00 88.25 518 ALA A O 1
ATOM 3931 N N . GLU A 1 519 ? 25.896 11.140 -5.000 1.00 86.25 519 GLU A N 1
ATOM 3932 C CA . GLU A 1 519 ? 25.218 11.358 -3.714 1.00 86.25 519 GLU A CA 1
ATOM 3933 C C . GLU A 1 519 ? 23.688 11.147 -3.796 1.00 86.25 519 GLU A C 1
ATOM 3935 O O . GLU A 1 519 ? 23.055 10.785 -2.804 1.00 86.25 519 GLU A O 1
ATOM 3940 N N . LEU A 1 520 ? 23.069 11.393 -4.957 1.00 88.06 520 LEU A N 1
ATOM 3941 C CA . LEU A 1 520 ? 21.612 11.419 -5.152 1.00 88.06 520 LEU A CA 1
ATOM 3942 C C . LEU A 1 520 ? 21.073 10.168 -5.867 1.00 88.06 520 LEU A C 1
ATOM 3944 O O . LEU A 1 520 ? 21.832 9.473 -6.540 1.00 88.06 520 LEU A O 1
ATOM 3948 N N . PRO A 1 521 ? 19.755 9.890 -5.780 1.00 84.94 521 PRO A N 1
ATOM 3949 C CA . PRO A 1 521 ? 19.156 8.716 -6.413 1.00 84.94 521 PRO A CA 1
ATOM 3950 C C . PRO A 1 521 ? 19.479 8.592 -7.920 1.00 84.94 521 PRO A C 1
ATOM 3952 O O . PRO A 1 521 ? 19.202 9.504 -8.695 1.00 84.94 521 PRO A O 1
ATOM 3955 N N . GLU A 1 522 ? 19.995 7.436 -8.358 1.00 87.19 522 GLU A N 1
ATOM 3956 C CA . GLU A 1 522 ? 20.086 7.008 -9.767 1.00 87.19 522 GLU A CA 1
ATOM 3957 C C . GLU A 1 522 ? 18.780 7.130 -10.590 1.00 87.19 522 GLU A C 1
ATOM 3959 O O . GLU A 1 522 ? 18.846 7.198 -11.815 1.00 87.19 522 GLU A O 1
ATOM 3964 N N . SER A 1 523 ? 17.596 7.188 -9.967 1.00 89.94 523 SER A N 1
ATOM 3965 C CA . SER A 1 523 ? 16.309 7.457 -10.635 1.00 89.94 523 SER A CA 1
ATOM 3966 C C . SER A 1 523 ? 16.207 8.879 -11.200 1.00 89.94 523 SER A C 1
ATOM 3968 O O . SER A 1 523 ? 15.378 9.127 -12.079 1.00 89.94 523 SER A O 1
ATOM 3970 N N . ILE A 1 524 ? 17.054 9.809 -10.740 1.00 95.12 524 ILE A N 1
ATOM 3971 C CA . ILE A 1 524 ? 17.187 11.136 -11.341 1.00 95.12 524 ILE A CA 1
ATOM 3972 C C . ILE A 1 524 ? 17.637 10.997 -12.793 1.00 95.12 524 ILE A C 1
ATOM 3974 O O . ILE A 1 524 ? 18.614 10.320 -13.108 1.00 95.12 524 ILE A O 1
ATOM 3978 N N . ARG A 1 525 ? 16.961 11.718 -13.681 1.00 97.81 525 ARG A N 1
ATOM 3979 C CA . ARG A 1 525 ? 17.372 11.910 -15.066 1.00 97.81 525 ARG A CA 1
ATOM 3980 C C . ARG A 1 525 ? 18.269 13.134 -15.133 1.00 97.81 525 ARG A C 1
ATOM 3982 O O . ARG A 1 525 ? 17.794 14.268 -15.078 1.00 97.81 525 ARG A O 1
ATOM 3989 N N . TRP A 1 526 ? 19.579 12.918 -15.246 1.00 98.06 526 TRP A N 1
ATOM 3990 C CA . TRP A 1 526 ? 20.510 14.036 -15.369 1.00 98.06 526 TRP A CA 1
ATOM 3991 C C . TRP A 1 526 ? 20.558 14.569 -16.796 1.00 98.06 526 TRP A C 1
ATOM 3993 O O . TRP A 1 526 ? 20.863 13.848 -17.750 1.00 98.06 526 TRP A O 1
ATOM 4003 N N . HIS A 1 527 ? 20.326 15.868 -16.923 1.00 98.38 527 HIS A N 1
ATOM 4004 C CA . HIS A 1 527 ? 20.500 16.632 -18.145 1.00 98.38 527 HIS A CA 1
ATOM 4005 C C . HIS A 1 527 ? 21.783 17.450 -18.041 1.00 98.38 527 HIS A C 1
ATOM 4007 O O . HIS A 1 527 ? 21.889 18.368 -17.224 1.00 98.38 527 HIS A O 1
ATOM 4013 N N . PHE A 1 528 ? 22.768 17.161 -18.889 1.00 98.00 528 PHE A N 1
ATOM 4014 C CA . PHE A 1 528 ? 23.939 18.027 -18.975 1.00 98.00 528 PHE A CA 1
ATOM 4015 C C . PHE A 1 528 ? 23.680 19.159 -19.960 1.00 98.00 528 PHE A C 1
ATOM 4017 O O . PHE A 1 528 ? 23.505 18.929 -21.159 1.00 98.00 528 PHE A O 1
ATOM 4024 N N . ILE A 1 529 ? 23.667 20.386 -19.443 1.00 96.62 529 ILE A N 1
ATOM 4025 C CA . ILE A 1 529 ? 23.292 21.590 -20.199 1.00 96.62 529 ILE A CA 1
ATOM 4026 C C . ILE A 1 529 ? 24.416 22.640 -20.238 1.00 96.62 529 ILE A C 1
ATOM 4028 O O . ILE A 1 529 ? 24.217 23.755 -20.719 1.00 96.62 529 ILE A O 1
ATOM 4032 N N . GLY A 1 530 ? 25.596 22.303 -19.707 1.00 93.44 530 GLY A N 1
ATOM 4033 C CA . GLY A 1 530 ? 26.799 23.134 -19.759 1.00 93.44 530 GLY A CA 1
ATOM 4034 C C . GLY A 1 530 ? 27.676 22.855 -20.979 1.00 93.44 530 GLY A C 1
ATOM 4035 O O . GLY A 1 530 ? 27.478 21.882 -21.698 1.00 93.44 530 GLY A O 1
ATOM 4036 N N . SER A 1 531 ? 28.690 23.690 -21.211 1.00 90.62 531 SER A N 1
ATOM 4037 C CA . SER A 1 531 ? 29.655 23.451 -22.293 1.00 90.62 531 SER A CA 1
ATOM 4038 C C . SER A 1 531 ? 30.543 22.243 -21.966 1.00 90.62 531 SER A C 1
ATOM 4040 O O . SER A 1 531 ? 31.262 22.244 -20.962 1.00 90.62 531 SER A O 1
ATOM 4042 N N . LEU A 1 532 ? 30.498 21.199 -22.803 1.00 91.81 532 LEU A N 1
ATOM 4043 C CA . LEU A 1 532 ? 31.298 19.989 -22.598 1.00 91.81 532 LEU A CA 1
ATOM 4044 C C . LEU A 1 532 ? 32.692 20.132 -23.219 1.00 91.81 532 LEU A C 1
ATOM 4046 O O . LEU A 1 532 ? 32.835 20.286 -24.430 1.00 91.81 532 LEU A O 1
ATOM 4050 N N . GLN A 1 533 ? 33.739 19.985 -22.410 1.00 89.19 533 GLN A N 1
ATOM 4051 C CA . GLN A 1 533 ? 35.114 19.871 -22.902 1.00 89.19 533 GLN A CA 1
ATOM 4052 C C . GLN A 1 533 ? 35.421 18.429 -23.346 1.00 89.19 533 GLN A C 1
ATOM 4054 O O . GLN A 1 533 ? 35.026 17.468 -22.682 1.00 89.19 533 GLN A O 1
ATOM 4059 N N . SER A 1 534 ? 36.175 18.244 -24.439 1.00 87.62 534 SER A N 1
ATOM 4060 C CA . SER A 1 534 ? 36.446 16.906 -25.003 1.00 87.62 534 SER A CA 1
ATOM 4061 C C . SER A 1 534 ? 37.127 15.944 -24.016 1.00 87.62 534 SER A C 1
ATOM 4063 O O . SER A 1 534 ? 36.816 14.759 -23.980 1.00 87.62 534 SER A O 1
ATOM 4065 N N . ASN A 1 535 ? 38.029 16.443 -23.166 1.00 88.31 535 ASN A N 1
ATOM 4066 C CA . ASN A 1 535 ? 38.709 15.645 -22.134 1.00 88.31 535 ASN A CA 1
ATOM 4067 C C . ASN A 1 535 ? 37.780 15.206 -20.983 1.00 88.31 535 ASN A C 1
ATOM 4069 O O . ASN A 1 535 ? 38.120 14.286 -20.240 1.00 88.31 535 ASN A O 1
ATOM 4073 N N . LYS A 1 536 ? 36.614 15.841 -20.829 1.00 92.75 536 LYS A N 1
ATOM 4074 C CA . LYS A 1 536 ? 35.599 15.496 -19.828 1.00 92.75 536 LYS A CA 1
ATOM 4075 C C . LYS A 1 536 ? 34.534 14.536 -20.371 1.00 92.75 536 LYS A C 1
ATOM 4077 O O . LYS A 1 536 ? 33.781 13.999 -19.566 1.00 92.75 536 LYS A O 1
ATOM 4082 N N . CYS A 1 537 ? 34.519 14.245 -21.680 1.00 93.75 537 CYS A N 1
ATOM 4083 C CA . CYS A 1 537 ? 33.588 13.285 -22.296 1.00 93.75 537 CYS A CA 1
ATOM 4084 C C . CYS A 1 537 ? 33.647 11.914 -21.606 1.00 93.75 537 CYS A C 1
ATOM 4086 O O . CYS A 1 537 ? 32.615 11.350 -21.270 1.00 93.75 537 CYS A O 1
ATOM 4088 N N . LYS A 1 538 ? 34.855 11.421 -21.292 1.00 93.38 538 LYS A N 1
ATOM 4089 C CA . LYS A 1 538 ? 35.015 10.153 -20.565 1.00 93.38 538 LYS A CA 1
ATOM 4090 C C . LYS A 1 538 ? 34.449 10.196 -19.148 1.00 93.38 538 LYS A C 1
ATOM 4092 O O . LYS A 1 538 ? 33.913 9.201 -18.682 1.00 93.38 538 LYS A O 1
ATOM 4097 N N . LYS A 1 539 ? 34.590 11.332 -18.461 1.00 93.94 539 LYS A N 1
ATOM 4098 C CA . LYS A 1 539 ? 34.077 11.476 -17.099 1.00 93.94 539 LYS A CA 1
ATOM 4099 C C . LYS A 1 539 ? 32.552 11.499 -17.091 1.00 93.94 539 LYS A C 1
ATOM 4101 O O . LYS A 1 539 ? 31.947 10.739 -16.352 1.00 93.94 539 LYS A O 1
ATOM 4106 N N . ILE A 1 540 ? 31.950 12.343 -17.929 1.00 94.25 540 ILE A N 1
ATOM 4107 C CA . ILE A 1 540 ? 30.495 12.497 -17.954 1.00 94.25 540 ILE A CA 1
ATOM 4108 C C . ILE A 1 540 ? 29.787 11.241 -18.476 1.00 94.25 540 ILE A C 1
ATOM 4110 O O . ILE A 1 540 ? 28.741 10.882 -17.956 1.00 94.25 540 ILE A O 1
ATOM 4114 N N . ALA A 1 541 ? 30.397 10.517 -19.423 1.00 93.56 541 ALA A N 1
ATOM 4115 C CA . ALA A 1 541 ? 29.905 9.219 -19.886 1.00 93.56 541 ALA A CA 1
ATOM 4116 C C . ALA A 1 541 ? 29.893 8.138 -18.786 1.00 93.56 541 ALA A C 1
ATOM 4118 O O . ALA A 1 541 ? 29.236 7.116 -18.949 1.00 93.56 541 ALA A O 1
ATOM 4119 N N . GLY A 1 542 ? 30.617 8.357 -17.680 1.00 90.94 542 GLY A N 1
ATOM 4120 C CA . GLY A 1 542 ? 30.602 7.487 -16.506 1.00 90.94 542 GLY A CA 1
ATOM 4121 C C . GLY A 1 542 ? 29.410 7.704 -15.570 1.00 90.94 542 GLY A C 1
ATOM 4122 O O . GLY A 1 542 ? 29.243 6.917 -14.646 1.00 90.94 542 GLY A O 1
ATOM 4123 N N . VAL A 1 543 ? 28.589 8.739 -15.784 1.00 93.31 543 VAL A N 1
ATOM 4124 C CA . VAL A 1 543 ? 27.351 8.956 -15.021 1.00 93.31 543 VAL A CA 1
ATOM 4125 C C . VAL A 1 543 ? 26.277 8.015 -15.571 1.00 93.31 543 VAL A C 1
ATOM 4127 O O . VAL A 1 543 ? 25.794 8.202 -16.690 1.00 93.31 543 VAL A O 1
ATOM 4130 N N . SER A 1 544 ? 25.923 6.986 -14.799 1.00 88.81 544 SER A N 1
ATOM 4131 C CA . SER A 1 544 ? 25.030 5.888 -15.209 1.00 88.81 544 SER A CA 1
ATOM 4132 C C . SER A 1 544 ? 23.650 6.385 -15.650 1.00 88.81 544 SER A C 1
ATOM 4134 O O . SER A 1 544 ? 23.136 5.964 -16.690 1.00 88.81 544 SER A O 1
ATOM 4136 N N . ASN A 1 545 ? 23.099 7.344 -14.911 1.00 93.25 545 ASN A N 1
ATOM 4137 C CA . ASN A 1 545 ? 21.794 7.965 -15.122 1.00 93.25 545 ASN A CA 1
ATOM 4138 C C . ASN A 1 545 ? 21.853 9.311 -15.872 1.00 93.25 545 ASN A C 1
ATOM 4140 O O . ASN A 1 545 ? 20.935 10.130 -15.783 1.00 93.25 545 ASN A O 1
ATOM 4144 N N . LEU A 1 546 ? 22.912 9.550 -16.660 1.00 96.75 546 LEU A N 1
ATOM 4145 C CA . LEU A 1 546 ? 22.920 10.645 -17.630 1.00 96.75 546 LEU A CA 1
ATOM 4146 C C . LEU A 1 546 ? 21.833 10.379 -18.677 1.00 96.75 546 LEU A C 1
ATOM 4148 O O . LEU A 1 546 ? 21.937 9.443 -19.474 1.00 96.75 546 LEU A O 1
ATOM 4152 N N . TYR A 1 547 ? 20.775 11.180 -18.659 1.00 97.06 547 TYR A N 1
ATOM 4153 C CA . TYR A 1 547 ? 19.612 10.982 -19.513 1.00 97.06 547 TYR A CA 1
ATOM 4154 C C . TYR A 1 547 ? 19.794 11.654 -20.870 1.00 97.06 547 TYR A C 1
ATOM 4156 O O . TYR A 1 547 ? 19.607 11.014 -21.903 1.00 97.06 547 TYR A O 1
ATOM 4164 N N . CYS A 1 548 ? 20.211 12.923 -20.871 1.00 98.06 548 CYS A N 1
ATOM 4165 C CA . CYS A 1 548 ? 20.386 13.697 -22.094 1.00 98.06 548 CYS A CA 1
ATOM 4166 C C . CYS A 1 548 ? 21.570 14.667 -21.989 1.00 98.06 548 CYS A C 1
ATOM 4168 O O . CYS A 1 548 ? 21.725 15.381 -20.994 1.00 98.06 548 CYS A O 1
ATOM 4170 N N . LEU A 1 549 ? 22.387 14.746 -23.040 1.00 98.19 549 LEU A N 1
ATOM 4171 C CA . LEU A 1 549 ? 23.381 15.803 -23.211 1.00 98.19 549 LEU A CA 1
ATOM 4172 C C . LEU A 1 549 ? 22.872 16.825 -24.224 1.00 98.19 549 LEU A C 1
ATOM 4174 O O . LEU A 1 549 ? 22.707 16.520 -25.399 1.00 98.19 549 LEU A O 1
ATOM 4178 N N . HIS A 1 550 ? 22.655 18.056 -23.776 1.00 97.75 550 HIS A N 1
ATOM 4179 C CA . HIS A 1 550 ? 21.991 19.076 -24.586 1.00 97.75 550 HIS A CA 1
ATOM 4180 C C . HIS A 1 550 ? 22.951 19.896 -25.459 1.00 97.75 550 HIS A C 1
ATOM 4182 O O . HIS A 1 550 ? 22.507 20.697 -26.272 1.00 97.75 550 HIS A O 1
ATOM 4188 N N . THR A 1 551 ? 24.259 19.760 -25.241 1.00 95.75 551 THR A N 1
ATOM 4189 C CA . THR A 1 551 ? 25.274 20.718 -25.701 1.00 95.75 551 THR A CA 1
ATOM 4190 C C . THR A 1 551 ? 26.281 20.131 -26.688 1.00 95.75 551 THR A C 1
ATOM 4192 O O . THR A 1 551 ? 27.448 20.531 -26.717 1.00 95.75 551 THR A O 1
ATOM 4195 N N . LEU A 1 552 ? 25.866 19.145 -27.489 1.00 97.25 552 LEU A N 1
ATOM 4196 C CA . LEU A 1 552 ? 26.750 18.529 -28.475 1.00 97.25 552 LEU A CA 1
ATOM 4197 C C . LEU A 1 552 ? 27.004 19.512 -29.626 1.00 97.25 552 LEU A C 1
ATOM 4199 O O . LEU A 1 552 ? 26.070 20.056 -30.200 1.00 97.25 552 LEU A O 1
ATOM 4203 N N . ASP A 1 553 ? 28.267 19.737 -29.976 1.00 95.12 553 ASP A N 1
ATOM 4204 C CA . ASP A 1 553 ? 28.649 20.760 -30.962 1.00 95.12 553 ASP A CA 1
ATOM 4205 C C . ASP A 1 553 ? 29.762 20.305 -31.919 1.00 95.12 553 ASP A C 1
ATOM 4207 O O . ASP A 1 553 ? 30.286 21.107 -32.679 1.00 95.12 553 ASP A O 1
ATOM 4211 N N . SER A 1 554 ? 30.202 19.043 -31.864 1.00 96.38 554 SER A N 1
ATOM 4212 C CA . SER A 1 554 ? 31.308 18.578 -32.709 1.00 96.38 554 SER A CA 1
ATOM 4213 C C . SER A 1 554 ? 31.388 17.060 -32.823 1.00 96.38 554 SER A C 1
ATOM 4215 O O . SER A 1 554 ? 31.146 16.330 -31.858 1.00 96.38 554 SER A O 1
ATOM 4217 N N . ILE A 1 555 ? 31.847 16.589 -33.988 1.00 97.19 555 ILE A N 1
ATOM 4218 C CA . ILE A 1 555 ? 32.108 15.165 -34.270 1.00 97.19 555 ILE A CA 1
ATOM 4219 C C . ILE A 1 555 ? 33.099 14.592 -33.262 1.00 97.19 555 ILE A C 1
ATOM 4221 O O . ILE A 1 555 ? 32.876 13.535 -32.690 1.00 97.19 555 ILE A O 1
ATOM 4225 N N . LYS A 1 556 ? 34.155 15.349 -32.945 1.00 96.38 556 LYS A N 1
ATOM 4226 C CA . LYS A 1 556 ? 35.158 14.942 -31.956 1.00 96.38 556 LYS A CA 1
ATOM 4227 C C . LYS A 1 556 ? 34.541 14.620 -30.589 1.00 96.38 556 LYS A C 1
ATOM 4229 O O . LYS A 1 556 ? 35.011 13.701 -29.921 1.00 96.38 556 LYS A O 1
ATOM 4234 N N . LYS A 1 557 ? 33.532 15.379 -30.142 1.00 96.75 557 LYS A N 1
ATOM 4235 C CA . LYS A 1 557 ? 32.824 15.097 -28.882 1.00 96.75 557 LYS A CA 1
ATOM 4236 C C . LYS A 1 557 ? 31.863 13.921 -29.037 1.00 96.75 557 LYS A C 1
ATOM 4238 O O . LYS A 1 557 ? 31.809 13.104 -28.125 1.00 96.75 557 LYS A O 1
ATOM 4243 N N . ALA A 1 558 ? 31.180 13.801 -30.178 1.00 97.56 558 ALA A N 1
ATOM 4244 C CA . ALA A 1 558 ? 30.328 12.651 -30.482 1.00 97.56 558 ALA A CA 1
ATOM 4245 C C . ALA A 1 558 ? 31.132 11.341 -30.447 1.00 97.56 558 ALA A C 1
ATOM 4247 O O . ALA A 1 558 ? 30.782 10.438 -29.696 1.00 97.56 558 ALA A O 1
ATOM 4248 N N . ASP A 1 559 ? 32.281 11.288 -31.124 1.00 97.69 559 ASP A N 1
ATOM 4249 C CA . ASP A 1 559 ? 33.195 10.139 -31.118 1.00 97.69 559 ASP A CA 1
ATOM 4250 C C . ASP A 1 559 ? 33.755 9.852 -29.724 1.00 97.69 559 ASP A C 1
ATOM 4252 O O . ASP A 1 559 ? 33.858 8.698 -29.302 1.00 97.69 559 ASP A O 1
ATOM 4256 N N . ALA A 1 560 ? 34.127 10.901 -28.984 1.00 96.62 560 ALA A N 1
ATOM 4257 C CA . ALA A 1 560 ? 34.641 10.745 -27.630 1.00 96.62 560 ALA A CA 1
ATOM 4258 C C . ALA A 1 560 ? 33.578 10.186 -26.672 1.00 96.62 560 ALA A C 1
ATOM 4260 O O . ALA A 1 560 ? 33.922 9.361 -25.828 1.00 96.62 560 ALA A O 1
ATOM 4261 N N . LEU A 1 561 ? 32.314 10.606 -26.801 1.00 96.75 561 LEU A N 1
ATOM 4262 C CA . LEU A 1 561 ? 31.188 10.064 -26.038 1.00 96.75 561 LEU A CA 1
ATOM 4263 C C . LEU A 1 561 ? 30.856 8.640 -26.489 1.00 96.75 561 LEU A C 1
ATOM 4265 O O . LEU A 1 561 ? 30.845 7.750 -25.651 1.00 96.75 561 LEU A O 1
ATOM 4269 N N . GLN A 1 562 ? 30.701 8.398 -27.793 1.00 95.69 562 GLN A N 1
ATOM 4270 C CA . GLN A 1 562 ? 30.475 7.072 -28.381 1.00 95.69 562 GLN A CA 1
ATOM 4271 C C . GLN A 1 562 ? 31.501 6.045 -27.891 1.00 95.69 562 GLN A C 1
ATOM 4273 O O . GLN A 1 562 ? 31.153 4.915 -27.563 1.00 95.69 562 GLN A O 1
ATOM 4278 N N . LYS A 1 563 ? 32.778 6.434 -27.837 1.00 96.06 563 LYS A N 1
ATOM 4279 C CA . LYS A 1 563 ? 33.862 5.566 -27.369 1.00 96.06 563 LYS A CA 1
ATOM 4280 C C . LYS A 1 563 ? 33.878 5.388 -25.850 1.00 96.06 563 LYS A C 1
ATOM 4282 O O . LYS A 1 563 ? 34.369 4.370 -25.370 1.00 96.06 563 LYS A O 1
ATOM 4287 N N . ALA A 1 564 ? 33.457 6.402 -25.097 1.00 95.12 564 ALA A N 1
ATOM 4288 C CA . ALA A 1 564 ? 33.538 6.391 -23.640 1.00 95.12 564 ALA A CA 1
ATOM 4289 C C . ALA A 1 564 ? 32.291 5.833 -22.952 1.00 95.12 564 ALA A C 1
ATOM 4291 O O . ALA A 1 564 ? 32.395 5.426 -21.795 1.00 95.12 564 ALA A O 1
ATOM 4292 N N . LEU A 1 565 ? 31.142 5.839 -23.629 1.00 94.81 565 LEU A N 1
ATOM 4293 C CA . LEU A 1 565 ? 29.907 5.281 -23.103 1.00 94.81 565 LEU A CA 1
ATOM 4294 C C . LEU A 1 565 ? 30.073 3.776 -22.881 1.00 94.81 565 LEU A C 1
ATOM 4296 O O . LEU A 1 565 ? 30.577 3.070 -23.760 1.00 94.81 565 LEU A O 1
ATOM 4300 N N . PRO A 1 566 ? 29.687 3.273 -21.700 1.00 88.81 566 PRO A N 1
ATOM 4301 C CA . PRO A 1 566 ? 29.849 1.869 -21.386 1.00 88.81 566 PRO A CA 1
ATOM 4302 C C . PRO A 1 566 ? 28.880 1.031 -22.224 1.00 88.81 566 PRO A C 1
ATOM 4304 O O . PRO A 1 566 ? 27.709 1.377 -22.372 1.00 88.81 566 PRO A O 1
ATOM 4307 N N . SER A 1 567 ? 29.342 -0.123 -22.708 1.00 85.00 567 SER A N 1
ATOM 4308 C CA . SER A 1 567 ? 28.493 -1.083 -23.428 1.00 85.00 567 SER A CA 1
ATOM 4309 C C . SER A 1 567 ? 27.369 -1.673 -22.565 1.00 85.00 567 SER A C 1
ATOM 4311 O O . SER A 1 567 ? 26.471 -2.315 -23.093 1.00 85.00 567 SER A O 1
ATOM 4313 N N . THR A 1 568 ? 27.415 -1.469 -21.245 1.00 83.62 568 THR A N 1
ATOM 4314 C CA . THR A 1 568 ? 26.387 -1.893 -20.285 1.00 83.62 568 THR A CA 1
ATOM 4315 C C . THR A 1 568 ? 25.176 -0.961 -20.229 1.00 83.62 568 THR A C 1
ATOM 4317 O O . THR A 1 568 ? 24.196 -1.287 -19.557 1.00 83.62 568 THR A O 1
ATOM 4320 N N . ARG A 1 569 ? 25.217 0.202 -20.895 1.00 87.88 569 ARG A N 1
ATOM 4321 C CA . ARG A 1 569 ? 24.081 1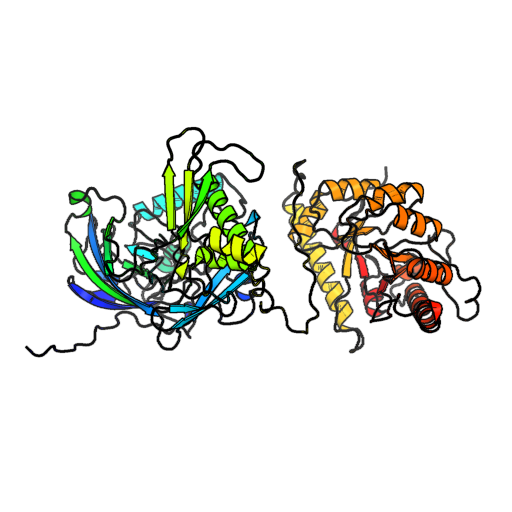.128 -20.939 1.00 87.88 569 ARG A CA 1
ATOM 4322 C C . ARG A 1 569 ? 22.931 0.513 -21.752 1.00 87.88 569 ARG A C 1
ATOM 4324 O O . ARG A 1 569 ? 23.147 0.028 -22.856 1.00 87.88 569 ARG A O 1
ATOM 4331 N N . LYS A 1 570 ? 21.716 0.545 -21.190 1.00 83.44 570 LYS A N 1
ATOM 4332 C CA . LYS A 1 570 ? 20.508 -0.086 -21.758 1.00 83.44 570 LYS A CA 1
ATOM 4333 C C . LYS A 1 570 ? 19.961 0.625 -23.000 1.00 83.44 570 LYS A C 1
ATOM 4335 O O . LYS A 1 570 ? 19.433 -0.024 -23.889 1.00 83.44 570 LYS A O 1
ATOM 4340 N N . GLU A 1 571 ? 20.106 1.945 -23.054 1.00 89.19 571 GLU A N 1
ATOM 4341 C CA . GLU A 1 571 ? 19.611 2.795 -24.140 1.00 89.19 571 GLU A CA 1
ATOM 4342 C C . GLU A 1 571 ? 20.736 3.722 -24.617 1.00 89.19 571 GLU A C 1
ATOM 4344 O O . GLU A 1 571 ? 21.592 4.088 -23.804 1.00 89.19 571 GLU A O 1
ATOM 4349 N N . PRO A 1 572 ? 20.766 4.150 -25.888 1.00 92.25 572 PRO A N 1
ATOM 4350 C CA . PRO A 1 572 ? 21.699 5.180 -26.329 1.00 92.25 572 PRO A CA 1
ATOM 4351 C C . PRO A 1 572 ? 21.598 6.455 -25.472 1.00 92.25 572 PRO A C 1
ATOM 4353 O O . PRO A 1 572 ? 20.567 6.766 -24.870 1.00 92.25 572 PRO A O 1
ATOM 4356 N N . LEU A 1 573 ? 22.688 7.211 -25.357 1.00 96.62 573 LEU A N 1
ATOM 4357 C CA . LEU A 1 573 ? 22.624 8.530 -24.732 1.00 96.62 573 LEU A CA 1
ATOM 4358 C C . LEU A 1 573 ? 21.917 9.493 -25.687 1.00 96.62 573 LEU A C 1
ATOM 4360 O O . LEU A 1 573 ? 22.420 9.754 -26.782 1.00 96.62 573 LEU A O 1
ATOM 4364 N N . LYS A 1 574 ? 20.803 10.079 -25.241 1.00 97.12 574 LYS A N 1
ATOM 4365 C CA . LYS A 1 574 ? 20.142 11.158 -25.973 1.00 97.12 574 LYS A CA 1
ATOM 4366 C C . LYS A 1 574 ? 21.080 12.351 -26.062 1.00 97.12 574 LYS A C 1
ATOM 4368 O O . LYS A 1 574 ? 21.585 12.842 -25.049 1.00 97.12 574 LYS A O 1
ATOM 4373 N N . VAL A 1 575 ? 21.320 12.816 -27.278 1.00 97.50 575 VAL A N 1
ATOM 4374 C CA . VAL A 1 575 ? 22.110 14.014 -27.541 1.00 97.50 575 VAL A CA 1
ATOM 4375 C C . VAL A 1 575 ? 21.276 15.024 -28.301 1.00 97.50 575 VAL A C 1
ATOM 4377 O O . VAL A 1 575 ? 20.557 14.690 -29.244 1.00 97.50 575 VAL A O 1
ATOM 4380 N N . MET A 1 576 ? 21.396 16.281 -27.894 1.00 98.12 576 MET A N 1
ATOM 4381 C CA . MET A 1 576 ? 20.907 17.407 -28.669 1.00 98.12 576 MET A CA 1
ATOM 4382 C C . MET A 1 576 ? 22.080 18.219 -29.192 1.00 98.12 576 MET A C 1
ATOM 4384 O O . MET A 1 576 ? 23.074 18.423 -28.486 1.00 98.12 576 MET A O 1
ATOM 4388 N N . ILE A 1 577 ? 21.951 18.688 -30.430 1.00 97.94 577 ILE A N 1
ATOM 4389 C CA . ILE A 1 577 ? 22.939 19.583 -31.027 1.00 97.94 577 ILE A CA 1
ATOM 4390 C C . ILE A 1 577 ? 22.650 21.004 -30.550 1.00 97.94 577 ILE A C 1
ATOM 4392 O O . ILE A 1 577 ? 21.539 21.508 -30.726 1.00 97.94 577 ILE A O 1
ATOM 4396 N N . GLN A 1 578 ? 23.650 21.657 -29.960 1.00 97.12 578 GLN A N 1
ATOM 4397 C CA . GLN A 1 578 ? 23.533 23.059 -29.581 1.00 97.12 578 GLN A CA 1
ATOM 4398 C C . GLN A 1 578 ? 23.762 23.949 -30.798 1.00 97.12 578 GLN A C 1
ATOM 4400 O O . GLN A 1 578 ? 24.821 23.907 -31.426 1.00 97.12 578 GLN A O 1
ATOM 4405 N N . VAL A 1 579 ? 22.776 24.787 -31.093 1.00 96.62 579 VAL A N 1
ATOM 4406 C CA . VAL A 1 579 ? 22.792 25.749 -32.194 1.00 96.62 579 VAL A CA 1
ATOM 4407 C C . VAL A 1 579 ? 22.921 27.153 -31.614 1.00 96.62 579 VAL A C 1
ATOM 4409 O O . VAL A 1 579 ? 22.137 27.549 -30.745 1.00 96.62 579 VAL A O 1
ATOM 4412 N N . ASN A 1 580 ? 23.905 27.913 -32.090 1.00 94.56 580 ASN A N 1
ATOM 4413 C CA . ASN A 1 580 ? 24.063 29.322 -31.748 1.00 94.56 580 ASN A CA 1
ATOM 4414 C C . ASN A 1 580 ? 23.087 30.156 -32.589 1.00 94.56 580 ASN A C 1
ATOM 4416 O O . ASN A 1 580 ? 23.401 30.545 -33.710 1.00 94.56 580 ASN A O 1
ATOM 4420 N N . THR A 1 581 ? 21.887 30.403 -32.069 1.00 92.50 581 THR A N 1
ATOM 4421 C CA . THR A 1 581 ? 20.855 31.169 -32.783 1.00 92.50 581 THR A CA 1
ATOM 4422 C C . THR A 1 581 ? 21.052 32.679 -32.682 1.00 92.50 581 THR A C 1
ATOM 4424 O O . THR A 1 581 ? 20.578 33.388 -33.565 1.00 92.50 581 THR A O 1
ATOM 4427 N N . SER A 1 582 ? 21.773 33.164 -31.661 1.00 86.31 582 SER A N 1
ATOM 4428 C CA . SER A 1 582 ? 21.935 34.604 -31.422 1.00 86.31 582 SER A CA 1
ATOM 4429 C C . SER A 1 582 ? 23.024 35.242 -32.278 1.00 86.31 582 SER A C 1
ATOM 4431 O O . SER A 1 582 ? 23.077 36.464 -32.397 1.00 86.31 582 SER A O 1
ATOM 4433 N N . GLY A 1 583 ? 23.922 34.434 -32.852 1.00 80.75 583 GLY A N 1
ATOM 4434 C CA . GLY A 1 583 ? 25.052 34.916 -33.649 1.00 80.75 583 GLY A CA 1
ATOM 4435 C C . GLY A 1 583 ? 26.138 35.620 -32.829 1.00 80.75 583 GLY A C 1
ATOM 4436 O O . GLY A 1 583 ? 27.092 36.141 -33.398 1.00 80.75 583 GLY A O 1
ATOM 4437 N N . GLU A 1 584 ? 26.026 35.634 -31.499 1.00 80.00 584 GLU A N 1
ATOM 4438 C CA . GLU A 1 584 ? 27.042 36.208 -30.621 1.00 80.00 584 GLU A CA 1
ATOM 4439 C C . GLU A 1 584 ? 28.233 35.247 -30.509 1.00 80.00 584 GLU A C 1
ATOM 4441 O O . GLU A 1 584 ? 28.067 34.095 -30.099 1.00 80.00 584 GLU A O 1
ATOM 4446 N N . ASP A 1 585 ? 29.452 35.735 -30.762 1.00 74.88 585 ASP A N 1
ATOM 4447 C CA . ASP A 1 585 ? 30.693 34.947 -30.616 1.00 74.88 585 ASP A CA 1
ATOM 4448 C C . ASP A 1 585 ? 30.890 34.393 -29.192 1.00 74.88 585 ASP A C 1
ATOM 4450 O O . ASP A 1 585 ? 31.604 33.417 -28.967 1.00 74.88 585 ASP A O 1
ATOM 4454 N N . SER A 1 586 ? 30.249 35.023 -28.203 1.00 69.56 586 SER A N 1
ATOM 4455 C CA . SER A 1 586 ? 30.296 34.606 -26.799 1.00 69.56 586 SER A CA 1
ATOM 4456 C C . SER A 1 586 ? 29.445 33.365 -26.486 1.00 69.56 586 SER A C 1
ATOM 4458 O O . SER A 1 586 ? 29.582 32.785 -25.403 1.00 69.56 586 SER A O 1
ATOM 4460 N N . LYS A 1 587 ? 28.569 32.941 -27.406 1.00 75.38 587 LYS A N 1
ATOM 4461 C CA . LYS A 1 587 ? 27.656 31.808 -27.226 1.00 75.38 587 LYS A CA 1
ATOM 4462 C C . LYS A 1 587 ? 28.213 30.561 -27.904 1.00 75.38 587 LYS A C 1
ATOM 4464 O O . LYS A 1 587 ? 28.689 30.584 -29.031 1.00 75.38 587 LYS A O 1
ATOM 4469 N N . SER A 1 588 ? 28.156 29.442 -27.187 1.00 81.88 588 SER A N 1
ATOM 4470 C CA . SER A 1 588 ? 28.564 28.140 -27.722 1.00 81.88 588 SER A CA 1
ATOM 4471 C C . SER A 1 588 ? 27.497 27.564 -28.659 1.00 81.88 588 SER A C 1
ATOM 4473 O O . SER A 1 588 ? 26.312 27.872 -28.517 1.00 81.88 588 SER A O 1
ATOM 4475 N N . GLY A 1 589 ? 27.911 26.680 -29.563 1.00 90.62 589 GLY A N 1
ATOM 4476 C CA . GLY A 1 589 ? 27.029 25.991 -30.502 1.00 90.62 589 GLY A CA 1
ATOM 4477 C C . GLY A 1 589 ? 27.479 26.143 -31.949 1.00 90.62 589 GLY A C 1
ATOM 4478 O O . GLY A 1 589 ? 28.323 26.978 -32.269 1.00 90.62 589 GLY A O 1
ATOM 4479 N N . LEU A 1 590 ? 26.900 25.318 -32.811 1.00 94.56 590 LEU A N 1
ATOM 4480 C CA . LEU A 1 590 ? 27.114 25.362 -34.251 1.00 94.56 590 LEU A CA 1
ATOM 4481 C C . LEU A 1 590 ? 26.234 26.427 -34.902 1.00 94.56 590 LEU A C 1
ATOM 4483 O O . LEU A 1 590 ? 25.186 26.796 -34.367 1.00 94.56 590 LEU A O 1
ATOM 4487 N N . GLN A 1 591 ? 26.650 26.907 -36.071 1.00 93.75 591 GLN A N 1
ATOM 4488 C CA . GLN A 1 591 ? 25.864 27.879 -36.824 1.00 93.75 591 GLN A CA 1
ATOM 4489 C C . GLN A 1 591 ? 24.522 27.274 -37.285 1.00 93.75 591 GLN A C 1
ATOM 4491 O O . GLN A 1 591 ? 24.487 26.095 -37.655 1.00 93.75 591 GLN A O 1
ATOM 4496 N N . PRO A 1 592 ? 23.418 28.050 -37.282 1.00 92.81 592 PRO A N 1
ATOM 4497 C CA . PRO A 1 592 ? 22.110 27.580 -37.731 1.00 92.81 592 PRO A CA 1
ATOM 4498 C C . PRO A 1 592 ? 22.133 27.055 -39.170 1.00 92.81 592 PRO A C 1
ATOM 4500 O O . PRO A 1 592 ? 22.867 27.553 -40.026 1.00 92.81 592 PRO A O 1
ATOM 4503 N N . LEU A 1 593 ? 21.289 26.063 -39.456 1.00 88.75 593 LEU A N 1
ATOM 4504 C CA . LEU A 1 593 ? 21.149 25.516 -40.805 1.00 88.75 593 LEU A CA 1
ATOM 4505 C C . LEU A 1 593 ? 20.255 26.437 -41.644 1.00 88.75 593 LEU A C 1
ATOM 4507 O O . LEU A 1 593 ? 19.121 26.727 -41.262 1.00 88.75 593 LEU A O 1
ATOM 4511 N N . LEU A 1 594 ? 20.755 26.869 -42.804 1.00 83.19 594 LEU A N 1
ATOM 4512 C CA . LEU A 1 594 ? 20.025 27.714 -43.751 1.00 83.19 594 LEU A CA 1
ATOM 4513 C C . LEU A 1 594 ? 19.806 26.971 -45.081 1.00 83.19 594 LEU A C 1
ATOM 4515 O O . LEU A 1 594 ? 20.678 26.202 -45.488 1.00 83.19 594 LEU A O 1
ATOM 4519 N N . PRO A 1 595 ? 18.695 27.218 -45.809 1.00 77.75 595 PRO A N 1
ATOM 4520 C CA . PRO A 1 595 ? 18.381 26.485 -47.043 1.00 77.75 595 PRO A CA 1
ATOM 4521 C C . PRO A 1 595 ? 19.433 26.628 -48.154 1.00 77.75 595 PRO A C 1
ATOM 4523 O O . PRO A 1 595 ? 19.541 25.773 -49.023 1.00 77.75 595 PRO A O 1
ATOM 4526 N N . ASN A 1 596 ? 20.196 27.721 -48.141 1.00 76.69 596 ASN A N 1
ATOM 4527 C CA . ASN A 1 596 ? 21.218 28.056 -49.131 1.00 76.69 596 ASN A CA 1
ATOM 4528 C C . ASN A 1 596 ? 22.630 27.568 -48.757 1.00 76.69 596 ASN A C 1
ATOM 4530 O O . ASN A 1 596 ? 23.567 27.850 -49.497 1.00 76.69 596 ASN A O 1
ATOM 4534 N N . ASN A 1 597 ? 22.790 26.878 -47.622 1.00 76.12 597 ASN A N 1
ATOM 4535 C CA . ASN A 1 597 ? 24.081 26.401 -47.120 1.00 76.12 597 ASN A CA 1
ATOM 4536 C C . ASN A 1 597 ? 23.963 24.987 -46.522 1.00 76.12 597 ASN A C 1
ATOM 4538 O O . ASN A 1 597 ? 24.378 24.730 -45.391 1.00 76.12 597 ASN A O 1
ATOM 4542 N N . LEU A 1 598 ? 23.321 24.078 -47.263 1.00 77.75 598 LEU A N 1
ATOM 4543 C CA . LEU A 1 598 ? 23.254 22.660 -46.892 1.00 77.75 598 LEU A CA 1
ATOM 4544 C C . LEU A 1 598 ? 24.631 21.996 -47.049 1.00 77.75 598 LEU A C 1
ATOM 4546 O O . LEU A 1 598 ? 25.071 21.249 -46.171 1.00 77.75 598 LEU A O 1
ATOM 4550 N N . ASP A 1 599 ? 25.329 22.324 -48.139 1.00 72.19 599 ASP A N 1
ATOM 4551 C CA . ASP A 1 599 ? 26.672 21.837 -48.443 1.00 72.19 599 ASP A CA 1
ATOM 4552 C C . ASP A 1 599 ? 27.700 22.504 -47.522 1.00 72.19 599 ASP A C 1
ATOM 4554 O O . ASP A 1 599 ? 28.004 23.685 -47.650 1.00 72.19 599 ASP A O 1
ATOM 4558 N N . GLY A 1 600 ? 28.243 21.735 -46.576 1.00 79.81 600 GLY A N 1
ATOM 4559 C CA . GLY A 1 600 ? 29.220 22.227 -45.599 1.00 79.81 600 GLY A CA 1
ATOM 4560 C C . GLY A 1 600 ? 28.626 22.661 -44.257 1.00 79.81 600 GLY A C 1
ATOM 4561 O O . GLY A 1 600 ? 29.372 23.135 -43.402 1.00 79.81 600 GLY A O 1
ATOM 4562 N N . SER A 1 601 ? 27.321 22.468 -44.021 1.00 92.12 601 SER A N 1
ATOM 4563 C CA . SER A 1 601 ? 26.748 22.720 -42.695 1.00 92.12 601 SER A CA 1
ATOM 4564 C C . SER A 1 601 ? 27.304 21.759 -41.644 1.00 92.12 601 SER A C 1
ATOM 4566 O O . SER A 1 601 ? 27.163 20.535 -41.746 1.00 92.12 601 SER A O 1
ATOM 4568 N N . GLU A 1 602 ? 27.861 22.321 -40.574 1.00 94.25 602 GLU A N 1
ATOM 4569 C CA . GLU A 1 602 ? 28.360 21.555 -39.434 1.00 94.25 602 GLU A CA 1
ATOM 4570 C C . GLU A 1 602 ? 27.231 20.848 -38.671 1.00 94.25 602 GLU A C 1
ATOM 4572 O O . GLU A 1 602 ? 27.425 19.719 -38.225 1.00 94.25 602 GLU A O 1
ATOM 4577 N N . VAL A 1 603 ? 26.039 21.454 -38.568 1.00 95.44 603 VAL A N 1
ATOM 4578 C CA . VAL A 1 603 ? 24.870 20.845 -37.901 1.00 95.44 603 VAL A CA 1
ATOM 4579 C C . VAL A 1 603 ? 24.412 19.597 -38.652 1.00 95.44 603 VAL A C 1
ATOM 4581 O O . VAL A 1 603 ? 24.252 18.541 -38.042 1.00 95.44 603 VAL A O 1
ATOM 4584 N N . LEU A 1 604 ? 24.246 19.694 -39.977 1.00 94.44 604 LEU A N 1
ATOM 4585 C CA . LEU A 1 604 ? 23.839 18.557 -40.809 1.00 94.44 604 LEU A CA 1
ATOM 4586 C C . LEU A 1 604 ? 24.914 17.463 -40.820 1.00 94.44 604 LEU A C 1
ATOM 4588 O O . LEU A 1 604 ? 24.598 16.278 -40.707 1.00 94.44 604 LEU A O 1
ATOM 4592 N N . THR A 1 605 ? 26.187 17.856 -40.916 1.00 95.31 605 THR A N 1
ATOM 4593 C CA . THR A 1 605 ? 27.317 16.917 -40.895 1.00 95.31 605 THR A CA 1
ATOM 4594 C C . THR A 1 605 ? 27.385 16.171 -39.562 1.00 95.31 605 THR A C 1
ATOM 4596 O O . THR A 1 605 ? 27.520 14.947 -39.549 1.00 95.31 605 THR A O 1
ATOM 4599 N N . LEU A 1 606 ? 27.232 16.874 -38.437 1.00 96.31 606 LEU A N 1
ATOM 4600 C CA . LEU A 1 606 ? 27.213 16.268 -37.108 1.00 96.31 606 LEU A CA 1
ATOM 4601 C C . LEU A 1 606 ? 25.996 15.359 -36.907 1.00 96.31 606 LEU A C 1
ATOM 4603 O O . LEU A 1 606 ? 26.158 14.254 -36.402 1.00 96.31 606 LEU A O 1
ATOM 4607 N N . ALA A 1 607 ? 24.801 15.781 -37.325 1.00 95.38 607 ALA A N 1
ATOM 4608 C CA . ALA A 1 607 ? 23.587 14.971 -37.226 1.00 95.38 607 ALA A CA 1
ATOM 4609 C C . ALA A 1 607 ? 23.729 13.641 -37.982 1.00 95.38 607 ALA A C 1
ATOM 4611 O O . ALA A 1 607 ? 23.507 12.575 -37.407 1.00 95.38 607 ALA A O 1
ATOM 4612 N N . ARG A 1 608 ? 24.192 13.691 -39.239 1.00 93.75 608 ARG A N 1
ATOM 4613 C CA . ARG A 1 608 ? 24.493 12.493 -40.041 1.00 93.75 608 ARG A CA 1
ATOM 4614 C C . ARG A 1 608 ? 25.524 11.604 -39.365 1.00 93.75 608 ARG A C 1
ATOM 4616 O O . ARG A 1 608 ? 25.360 10.389 -39.347 1.00 93.75 608 ARG A O 1
ATOM 4623 N N . HIS A 1 609 ? 26.576 12.204 -38.813 1.00 95.69 609 HIS A N 1
ATOM 4624 C CA . HIS A 1 609 ? 27.618 11.460 -38.116 1.00 95.69 609 HIS A CA 1
ATOM 4625 C C . HIS A 1 609 ? 27.078 10.744 -36.877 1.00 95.69 609 HIS A C 1
ATOM 4627 O O . HIS A 1 609 ? 27.368 9.567 -36.699 1.00 95.69 609 HIS A O 1
ATOM 4633 N N . VAL A 1 610 ? 26.258 11.407 -36.056 1.00 95.50 610 VAL A N 1
ATOM 4634 C CA . VAL A 1 610 ? 25.630 10.777 -34.884 1.00 95.50 610 VAL A CA 1
ATOM 4635 C C . VAL A 1 610 ? 24.768 9.589 -35.315 1.00 95.50 610 VAL A C 1
ATOM 4637 O O . VAL A 1 610 ? 24.943 8.500 -34.779 1.00 95.50 610 VAL A O 1
ATOM 4640 N N . ILE A 1 611 ? 23.912 9.762 -36.328 1.00 93.19 611 ILE A N 1
ATOM 4641 C CA . ILE A 1 611 ? 23.004 8.701 -36.792 1.00 93.19 611 ILE A CA 1
ATOM 4642 C C . ILE A 1 611 ? 23.772 7.522 -37.419 1.00 93.19 611 ILE A C 1
ATOM 4644 O O . ILE A 1 611 ? 23.460 6.369 -37.136 1.00 93.19 611 ILE A O 1
ATOM 4648 N N . LYS A 1 612 ? 24.777 7.784 -38.269 1.00 92.19 612 LYS A N 1
ATOM 4649 C CA . LYS A 1 612 ? 25.492 6.730 -39.020 1.00 92.19 612 LYS A CA 1
ATOM 4650 C C . LYS A 1 612 ? 26.616 6.068 -38.221 1.00 92.19 612 LYS A C 1
ATOM 4652 O O . LYS A 1 612 ? 26.868 4.877 -38.390 1.00 92.19 612 LYS A O 1
ATOM 4657 N N . SER A 1 613 ? 27.315 6.832 -37.387 1.00 94.25 613 SER A N 1
ATOM 4658 C CA . SER A 1 613 ? 28.605 6.431 -36.807 1.00 94.25 613 SER A CA 1
ATOM 4659 C C . SER A 1 613 ? 28.579 6.292 -35.285 1.00 94.25 613 SER A C 1
ATOM 4661 O O . SER A 1 613 ? 29.553 5.797 -34.713 1.00 94.25 613 SER A O 1
ATOM 4663 N N . CYS A 1 614 ? 27.510 6.725 -34.609 1.00 95.00 614 CYS A N 1
ATOM 4664 C CA . CYS A 1 614 ? 27.434 6.720 -33.149 1.00 95.00 614 CYS A CA 1
ATOM 4665 C C . CYS A 1 614 ? 26.215 5.941 -32.620 1.00 95.00 614 CYS A C 1
ATOM 4667 O O . CYS A 1 614 ? 25.322 6.547 -32.041 1.00 95.00 614 CYS A O 1
ATOM 4669 N N . PRO A 1 615 ? 26.178 4.600 -32.730 1.00 92.25 615 PRO A N 1
ATOM 4670 C CA . PRO A 1 615 ? 25.032 3.797 -32.285 1.00 92.25 615 PRO A CA 1
ATOM 4671 C C . PRO A 1 615 ? 24.777 3.821 -30.766 1.00 92.25 615 PRO A C 1
ATOM 4673 O O . PRO A 1 615 ? 23.706 3.424 -30.319 1.00 92.25 615 PRO A O 1
ATOM 4676 N N . ALA A 1 616 ? 25.745 4.260 -29.953 1.00 94.44 616 ALA A N 1
ATOM 4677 C CA . ALA A 1 616 ? 25.549 4.488 -28.518 1.00 94.44 616 ALA A CA 1
ATOM 4678 C C . ALA A 1 616 ? 24.981 5.885 -28.213 1.00 94.44 616 ALA A C 1
ATOM 4680 O O . ALA A 1 616 ? 24.760 6.208 -27.045 1.00 94.44 616 ALA A O 1
ATOM 4681 N N . LEU A 1 617 ? 24.757 6.713 -29.235 1.00 95.31 617 LEU A N 1
ATOM 4682 C CA . LEU A 1 617 ? 24.113 8.016 -29.151 1.00 95.31 617 LEU A CA 1
ATOM 4683 C C . LEU A 1 617 ? 22.795 7.994 -29.935 1.00 95.31 617 LEU A C 1
ATOM 4685 O O . LEU A 1 617 ? 22.698 7.399 -31.002 1.00 95.31 617 LEU A O 1
ATOM 4689 N N . GLU A 1 618 ? 21.790 8.691 -29.424 1.00 93.56 618 GLU A N 1
ATOM 4690 C CA . GLU A 1 618 ? 20.532 8.941 -30.129 1.00 93.56 618 GLU A CA 1
ATOM 4691 C C . GLU A 1 618 ? 20.435 10.436 -30.414 1.00 93.56 618 GLU A C 1
ATOM 4693 O O . GLU A 1 618 ? 20.471 11.250 -29.486 1.00 93.56 618 GLU A O 1
ATOM 4698 N N . LEU A 1 619 ? 20.308 10.815 -31.690 1.00 94.69 619 LEU A N 1
ATOM 4699 C CA . LEU A 1 619 ? 20.025 12.202 -32.050 1.00 94.69 619 LEU A CA 1
ATOM 4700 C C . LEU A 1 619 ? 18.585 12.539 -31.646 1.00 94.69 619 LEU A C 1
ATOM 4702 O O . LEU A 1 619 ? 17.646 12.271 -32.388 1.00 94.69 619 LEU A O 1
ATOM 4706 N N . TYR A 1 620 ? 18.436 13.140 -30.469 1.00 94.50 620 TYR A N 1
ATOM 4707 C CA . TYR A 1 620 ? 17.137 13.401 -29.856 1.00 94.50 620 TYR A CA 1
ATOM 4708 C C . TYR A 1 620 ? 16.556 14.760 -30.256 1.00 94.50 620 TYR A C 1
ATOM 4710 O O . TYR A 1 620 ? 15.342 14.919 -30.353 1.00 94.50 620 TYR A O 1
ATOM 4718 N N . GLY A 1 621 ? 17.399 15.772 -30.486 1.00 95.81 621 GLY A N 1
ATOM 4719 C CA . GLY A 1 621 ? 16.877 17.107 -30.754 1.00 95.81 621 GLY A CA 1
ATOM 4720 C C . GLY A 1 621 ? 17.901 18.203 -30.999 1.00 95.81 621 GLY A C 1
ATOM 4721 O O . GLY A 1 621 ? 19.096 17.958 -31.174 1.00 95.81 621 GLY A O 1
ATOM 4722 N N . LEU A 1 622 ? 17.411 19.438 -30.979 1.00 97.50 622 LEU A N 1
ATOM 4723 C CA . LEU A 1 622 ? 18.214 20.653 -31.023 1.00 97.50 622 LEU A CA 1
ATOM 4724 C C . LEU A 1 622 ? 18.027 21.456 -29.738 1.00 97.50 622 LEU A C 1
ATOM 4726 O O . LEU A 1 622 ? 16.949 21.493 -29.144 1.00 97.50 622 LEU A O 1
ATOM 4730 N N . MET A 1 623 ? 19.082 22.145 -29.328 1.00 96.56 623 MET A N 1
ATOM 4731 C CA . MET A 1 623 ? 19.076 23.023 -28.168 1.00 96.56 623 MET A CA 1
ATOM 4732 C C . MET A 1 623 ? 19.600 24.403 -28.545 1.00 96.56 623 MET A C 1
ATOM 4734 O O . MET A 1 623 ? 20.515 24.531 -29.356 1.00 96.56 623 MET A O 1
ATOM 4738 N N . THR A 1 624 ? 19.059 25.442 -27.914 1.00 95.19 624 THR A N 1
ATOM 4739 C CA . THR A 1 624 ? 19.687 26.764 -27.938 1.00 95.19 624 THR A CA 1
ATOM 4740 C C . THR A 1 624 ? 19.609 27.477 -26.596 1.00 95.19 624 THR A C 1
ATOM 4742 O O . THR A 1 624 ? 18.763 27.169 -25.749 1.00 95.19 624 THR A O 1
ATOM 4745 N N . ILE A 1 625 ? 20.498 28.451 -26.415 1.00 89.94 625 ILE A N 1
ATOM 4746 C CA . ILE A 1 625 ? 20.447 29.456 -25.358 1.00 89.94 625 ILE A CA 1
ATOM 4747 C C . ILE A 1 625 ? 20.353 30.807 -26.065 1.00 89.94 625 ILE A C 1
ATOM 4749 O O . ILE A 1 625 ? 21.358 31.281 -26.593 1.00 89.94 625 ILE A O 1
ATOM 4753 N N . GLY A 1 626 ? 19.168 31.419 -26.031 1.00 84.50 626 GLY A N 1
ATOM 4754 C CA . GLY A 1 626 ? 18.926 32.709 -26.669 1.00 84.50 626 GLY A CA 1
ATOM 4755 C C . GLY A 1 626 ? 19.802 33.846 -26.131 1.00 84.50 626 GLY A C 1
ATOM 4756 O O . GLY A 1 626 ? 20.492 33.734 -25.099 1.00 84.50 626 GLY A O 1
ATOM 4757 N N . SER A 1 627 ? 19.782 34.958 -26.853 1.00 86.62 627 SER A N 1
ATOM 4758 C CA . SER A 1 627 ? 20.378 36.223 -26.435 1.00 86.62 627 SER A CA 1
ATOM 4759 C C . SER A 1 627 ? 19.684 36.750 -25.180 1.00 86.62 627 SER A C 1
ATOM 4761 O O . SER A 1 627 ? 18.489 36.541 -24.956 1.00 86.62 627 SER A O 1
ATOM 4763 N N . TYR A 1 628 ? 20.448 37.427 -24.321 1.00 85.25 628 TYR A N 1
ATOM 4764 C CA . TYR A 1 628 ? 19.895 37.991 -23.088 1.00 85.25 628 TYR A CA 1
ATOM 4765 C C . TYR A 1 628 ? 18.838 39.063 -23.383 1.00 85.25 628 TYR A C 1
ATOM 4767 O O . TYR A 1 628 ? 17.801 39.099 -22.725 1.00 85.25 628 TYR A O 1
ATOM 4775 N N . GLU A 1 629 ? 19.095 39.901 -24.390 1.00 84.56 629 GLU A N 1
ATOM 4776 C CA . GLU A 1 629 ? 18.180 40.955 -24.828 1.00 84.56 629 GLU A CA 1
ATOM 4777 C C . GLU A 1 629 ? 16.841 40.372 -25.293 1.00 84.56 629 GLU A C 1
ATOM 4779 O O . GLU A 1 629 ? 15.804 40.763 -24.763 1.00 84.56 629 GLU A O 1
ATOM 4784 N N . ALA A 1 630 ? 16.848 39.364 -26.175 1.00 85.06 630 ALA A N 1
ATOM 4785 C CA . ALA A 1 630 ? 15.607 38.726 -26.612 1.00 85.06 630 ALA A CA 1
ATOM 4786 C C . ALA A 1 630 ? 14.862 38.063 -25.444 1.00 85.06 630 ALA A C 1
ATOM 4788 O O . ALA A 1 630 ? 13.676 38.324 -25.257 1.00 85.06 630 ALA A O 1
ATOM 4789 N N . SER A 1 631 ? 15.579 37.317 -24.594 1.00 85.19 631 SER A N 1
ATOM 4790 C CA . SER A 1 631 ? 15.011 36.594 -23.439 1.00 85.19 631 SER A CA 1
ATOM 4791 C C . SER A 1 631 ? 14.393 37.509 -22.369 1.00 85.19 631 SER A C 1
ATOM 4793 O O . SER A 1 631 ? 13.718 37.025 -21.464 1.00 85.19 631 SER A O 1
ATOM 4795 N N . THR A 1 632 ? 14.671 38.817 -22.403 1.00 84.88 632 THR A N 1
ATOM 4796 C CA . THR A 1 632 ? 14.184 39.796 -21.411 1.00 84.88 632 THR A CA 1
ATOM 4797 C C . THR A 1 632 ? 13.316 40.901 -22.013 1.00 84.88 632 THR A C 1
ATOM 4799 O O . THR A 1 632 ? 12.786 41.731 -21.276 1.00 84.88 632 THR A O 1
ATOM 4802 N N . SER A 1 633 ? 13.130 40.898 -23.334 1.00 79.38 633 SER A N 1
ATOM 4803 C CA . SER A 1 633 ? 12.370 41.918 -24.064 1.00 79.38 633 SER A CA 1
ATOM 4804 C C . SER A 1 633 ? 10.852 41.846 -23.842 1.00 79.38 633 SER A C 1
ATOM 4806 O O . SER A 1 633 ? 10.158 42.841 -24.046 1.00 79.38 633 SER A O 1
ATOM 4808 N N . GLY A 1 634 ? 10.332 40.690 -23.409 1.00 68.00 634 GLY A N 1
ATOM 4809 C CA . GLY A 1 634 ? 8.901 40.459 -23.177 1.00 68.00 634 GLY A CA 1
ATOM 4810 C C . GLY A 1 634 ? 8.058 40.295 -24.450 1.00 68.00 634 GLY A C 1
ATOM 4811 O O . GLY A 1 634 ? 6.831 40.290 -24.353 1.00 68.00 634 GLY A O 1
ATOM 4812 N N . GLY A 1 635 ? 8.692 40.182 -25.623 1.00 70.81 635 GLY A N 1
ATOM 4813 C CA . GLY A 1 635 ? 8.058 39.876 -26.911 1.00 70.81 635 GLY A CA 1
ATOM 4814 C C . GLY A 1 635 ? 8.666 38.632 -27.565 1.00 70.81 635 GLY A C 1
ATOM 4815 O O . GLY A 1 635 ? 9.524 37.996 -26.969 1.00 70.81 635 GLY A O 1
ATOM 4816 N N . ASP A 1 636 ? 8.231 38.310 -28.789 1.00 80.25 636 ASP A N 1
ATOM 4817 C CA . ASP A 1 636 ? 8.678 37.111 -29.510 1.00 80.25 636 ASP A CA 1
ATOM 4818 C C . ASP A 1 636 ? 10.209 37.034 -29.625 1.00 80.25 636 ASP A C 1
ATOM 4820 O O . ASP A 1 636 ? 10.869 37.940 -30.144 1.00 80.25 636 ASP A O 1
ATOM 4824 N N . ASN A 1 637 ? 10.768 35.908 -29.206 1.00 88.81 637 ASN A N 1
ATOM 4825 C CA . ASN A 1 637 ? 12.188 35.650 -29.184 1.00 88.81 637 ASN A CA 1
ATOM 4826 C C . ASN A 1 637 ? 12.634 35.072 -30.546 1.00 88.81 637 ASN A C 1
ATOM 4828 O O . ASN A 1 637 ? 12.336 33.911 -30.870 1.00 88.81 637 ASN A O 1
ATOM 4832 N N . PRO A 1 638 ? 13.372 35.845 -31.372 1.00 89.25 638 PRO A N 1
ATOM 4833 C CA . PRO A 1 638 ? 13.802 35.412 -32.703 1.00 89.25 638 PRO A CA 1
ATOM 4834 C C . PRO A 1 638 ? 14.744 34.198 -32.667 1.00 89.25 638 PRO A C 1
ATOM 4836 O O . PRO A 1 638 ? 14.851 33.467 -33.659 1.00 89.25 638 PRO A O 1
ATOM 4839 N N . ASP A 1 639 ? 15.387 33.937 -31.527 1.00 92.44 639 ASP A N 1
ATOM 4840 C CA . ASP A 1 639 ? 16.231 32.762 -31.326 1.00 92.44 639 ASP A CA 1
ATOM 4841 C C . ASP A 1 639 ? 15.420 31.461 -31.410 1.00 92.44 639 ASP A C 1
ATOM 4843 O O . ASP A 1 639 ? 15.852 30.493 -32.042 1.00 92.44 639 ASP A O 1
ATOM 4847 N N . PHE A 1 640 ? 14.201 31.446 -30.858 1.00 94.06 640 PHE A N 1
ATOM 4848 C CA . PHE A 1 640 ? 13.320 30.274 -30.913 1.00 94.06 640 PHE A CA 1
ATOM 4849 C C . PHE A 1 640 ? 12.885 29.975 -32.349 1.00 94.06 640 PHE A C 1
ATOM 4851 O O . PHE A 1 640 ? 12.959 28.831 -32.796 1.00 94.06 640 PHE A O 1
ATOM 4858 N N . GLN A 1 641 ? 12.530 31.010 -33.116 1.00 92.38 641 GLN A N 1
ATOM 4859 C CA . GLN A 1 641 ? 12.164 30.870 -34.531 1.00 92.38 641 GLN A CA 1
ATOM 4860 C C . GLN A 1 641 ? 13.328 30.357 -35.385 1.00 92.38 641 GLN A C 1
ATOM 4862 O O . GLN A 1 641 ? 13.141 29.544 -36.295 1.00 92.38 641 GLN A O 1
ATOM 4867 N N . THR A 1 642 ? 14.547 30.790 -35.069 1.00 93.50 642 THR A N 1
ATOM 4868 C CA . THR A 1 642 ? 15.764 30.319 -35.738 1.00 93.50 642 THR A CA 1
ATOM 4869 C C . THR A 1 642 ? 16.018 28.836 -35.455 1.00 93.50 642 THR A C 1
ATOM 4871 O O . THR A 1 642 ? 16.346 28.081 -36.379 1.00 93.50 642 THR A O 1
ATOM 4874 N N . LEU A 1 643 ? 15.804 28.382 -34.214 1.00 95.38 643 LEU A N 1
ATOM 4875 C CA . LEU A 1 643 ? 15.937 26.968 -33.854 1.00 95.38 643 LEU A CA 1
ATOM 4876 C C . LEU A 1 643 ? 14.875 26.096 -34.540 1.00 95.38 643 LEU A C 1
ATOM 4878 O O . LEU A 1 643 ? 15.216 25.054 -35.099 1.00 95.38 643 LEU A O 1
ATOM 4882 N N . ILE A 1 644 ? 13.613 26.542 -34.562 1.00 94.19 644 ILE A N 1
ATOM 4883 C CA . ILE A 1 644 ? 12.507 25.848 -35.248 1.00 94.19 644 ILE A CA 1
ATOM 4884 C C . ILE A 1 644 ? 12.812 25.705 -36.742 1.00 94.19 644 ILE A C 1
ATOM 4886 O O . ILE A 1 644 ? 12.711 24.612 -37.297 1.00 94.19 644 ILE A O 1
ATOM 4890 N N . ARG A 1 645 ? 13.258 26.784 -37.399 1.00 93.56 645 ARG A N 1
ATOM 4891 C CA . ARG A 1 645 ? 13.647 26.745 -38.817 1.00 93.56 645 ARG A CA 1
ATOM 4892 C C . ARG A 1 645 ? 14.794 25.764 -39.062 1.00 93.56 645 ARG A C 1
ATOM 4894 O O . ARG A 1 645 ? 14.737 24.994 -40.019 1.00 93.56 645 ARG A O 1
ATOM 4901 N N . THR A 1 646 ? 15.803 25.775 -38.193 1.00 94.50 646 THR A N 1
ATOM 4902 C CA . THR A 1 646 ? 16.937 24.841 -38.260 1.00 94.50 646 THR A CA 1
ATOM 4903 C C . THR A 1 646 ? 16.458 23.393 -38.144 1.00 94.50 646 THR A C 1
ATOM 4905 O O . THR A 1 646 ? 16.866 22.567 -38.958 1.00 94.50 646 THR A O 1
ATOM 4908 N N . LYS A 1 647 ? 15.551 23.096 -37.201 1.00 94.00 647 LYS A N 1
ATOM 4909 C CA . LYS A 1 647 ? 14.908 21.781 -37.050 1.00 94.00 647 LYS A CA 1
ATOM 4910 C C . LYS A 1 647 ? 14.212 21.352 -38.340 1.00 94.00 647 LYS A C 1
ATOM 4912 O O . LYS A 1 647 ? 14.538 20.290 -38.853 1.00 94.00 647 LYS A O 1
ATOM 4917 N N . CYS A 1 648 ? 13.327 22.180 -38.898 1.00 92.12 648 CYS A N 1
ATOM 4918 C CA . CYS A 1 648 ? 12.563 21.813 -40.095 1.00 92.12 648 CYS A CA 1
ATOM 4919 C C . CYS A 1 648 ? 13.465 21.514 -41.302 1.00 92.12 648 CYS A C 1
ATOM 4921 O O . CYS A 1 648 ? 13.232 20.550 -42.029 1.00 92.12 648 CYS A O 1
ATOM 4923 N N . ILE A 1 649 ? 14.506 22.325 -41.523 1.00 91.62 649 ILE A N 1
ATOM 4924 C CA . ILE A 1 649 ? 15.445 22.104 -42.635 1.00 91.62 649 ILE A CA 1
ATOM 4925 C C . ILE A 1 649 ? 16.271 20.838 -42.391 1.00 91.62 649 ILE A C 1
ATOM 4927 O O . ILE A 1 649 ? 16.511 20.072 -43.327 1.00 91.62 649 ILE A O 1
ATOM 4931 N N . LEU A 1 650 ? 16.699 20.607 -41.147 1.00 92.00 650 LEU A N 1
ATOM 4932 C CA . LEU A 1 650 ? 17.475 19.428 -40.783 1.00 92.00 650 LEU A CA 1
ATOM 4933 C C . LEU A 1 650 ? 16.646 18.156 -40.967 1.00 92.00 650 LEU A C 1
ATOM 4935 O O . LEU A 1 650 ? 17.110 17.239 -41.633 1.00 92.00 650 LEU A O 1
ATOM 4939 N N . GLU A 1 651 ? 15.412 18.125 -40.462 1.00 91.75 651 GLU A N 1
ATOM 4940 C CA . GLU A 1 651 ? 14.486 17.006 -40.648 1.00 91.75 651 GLU A CA 1
ATOM 4941 C C . GLU A 1 651 ? 14.268 16.715 -42.134 1.00 91.75 651 GLU A C 1
ATOM 4943 O O . GLU A 1 651 ? 14.486 15.587 -42.563 1.00 91.75 651 GLU A O 1
ATOM 4948 N N . ALA A 1 652 ? 13.949 17.726 -42.950 1.00 88.62 652 ALA A N 1
ATOM 4949 C CA . ALA A 1 652 ? 13.779 17.546 -44.394 1.00 88.62 652 ALA A CA 1
ATOM 4950 C C . ALA A 1 652 ? 15.048 16.997 -45.077 1.00 88.62 652 ALA A C 1
ATOM 4952 O O . ALA A 1 652 ? 14.964 16.130 -45.947 1.00 88.62 652 ALA A O 1
ATOM 4953 N N . SER A 1 653 ? 16.228 17.466 -44.658 1.00 88.50 653 SER A N 1
ATOM 4954 C CA . SER A 1 653 ? 17.514 17.015 -45.208 1.00 88.50 653 SER A CA 1
ATOM 4955 C C . SER A 1 653 ? 17.839 15.571 -44.825 1.00 88.50 653 SER A C 1
ATOM 4957 O O . SER A 1 653 ? 18.384 14.836 -45.642 1.00 88.50 653 SER A O 1
ATOM 4959 N N . LEU A 1 654 ? 17.506 15.156 -43.599 1.00 88.00 654 LEU A N 1
ATOM 4960 C CA . LEU A 1 654 ? 17.690 13.781 -43.130 1.00 88.00 654 LEU A CA 1
ATOM 4961 C C . LEU A 1 654 ? 16.646 12.831 -43.744 1.00 88.00 654 LEU A C 1
ATOM 4963 O O . LEU A 1 654 ? 16.973 11.691 -44.052 1.00 88.00 654 LEU A O 1
ATOM 4967 N N . GLN A 1 655 ? 15.409 13.291 -43.973 1.00 85.06 655 GLN A N 1
ATOM 4968 C CA . GLN A 1 655 ? 14.362 12.495 -44.633 1.00 85.06 655 GLN A CA 1
ATOM 4969 C C . GLN A 1 655 ? 14.706 12.174 -46.095 1.00 85.06 655 GLN A C 1
ATOM 4971 O O . GLN A 1 655 ? 14.305 11.120 -46.583 1.00 85.06 655 GLN A O 1
ATOM 4976 N N . GLY A 1 656 ? 15.416 13.074 -46.782 1.00 76.81 656 GLY A N 1
ATOM 4977 C CA . GLY A 1 656 ? 15.837 12.911 -48.178 1.00 76.81 656 GLY A CA 1
ATOM 4978 C C . GLY A 1 656 ? 17.188 12.211 -48.380 1.00 76.81 656 GLY A C 1
ATOM 4979 O O . GLY A 1 656 ? 17.677 12.181 -49.505 1.00 76.81 656 GLY A O 1
ATOM 4980 N N . ASP A 1 657 ? 17.821 11.701 -47.321 1.00 80.44 657 ASP A N 1
ATOM 4981 C CA . ASP A 1 657 ? 19.122 11.023 -47.376 1.00 80.44 657 ASP A CA 1
ATOM 4982 C C . ASP A 1 657 ? 18.911 9.501 -47.374 1.00 80.44 657 ASP A C 1
ATOM 4984 O O . ASP A 1 657 ? 18.764 8.880 -46.320 1.00 80.44 657 ASP A O 1
ATOM 4988 N N . ASP A 1 658 ? 18.878 8.899 -48.568 1.00 74.88 658 ASP A N 1
ATOM 4989 C CA . ASP A 1 658 ? 18.625 7.460 -48.754 1.00 74.88 658 ASP A CA 1
ATOM 4990 C C . ASP A 1 658 ? 19.631 6.572 -47.993 1.00 74.88 658 ASP A C 1
ATOM 4992 O O . ASP A 1 658 ? 19.292 5.467 -47.561 1.00 74.88 658 ASP A O 1
ATOM 4996 N N . ASP A 1 659 ? 20.847 7.073 -47.750 1.00 75.31 659 ASP A N 1
ATOM 4997 C CA . ASP A 1 659 ? 21.899 6.366 -47.015 1.00 75.31 659 ASP A CA 1
ATOM 4998 C C . ASP A 1 659 ? 21.644 6.316 -45.491 1.00 75.31 659 ASP A C 1
ATOM 5000 O O . ASP A 1 659 ? 22.396 5.655 -44.770 1.00 75.31 659 ASP A O 1
ATOM 5004 N N . LEU A 1 660 ? 20.644 7.037 -44.962 1.00 75.06 660 LEU A N 1
ATOM 5005 C CA . LEU A 1 660 ? 20.229 6.949 -43.551 1.00 75.06 660 LEU A CA 1
ATOM 5006 C C . LEU A 1 660 ? 19.207 5.826 -43.299 1.00 75.06 660 LEU A C 1
ATOM 5008 O O . LEU A 1 660 ? 19.121 5.337 -42.172 1.00 75.06 660 LEU A O 1
ATOM 5012 N N . GLY A 1 661 ? 18.462 5.375 -44.315 1.00 65.56 661 GLY A N 1
ATOM 5013 C CA . GLY A 1 661 ? 17.506 4.263 -44.205 1.00 65.56 661 GLY A CA 1
ATOM 5014 C C . GLY A 1 661 ? 16.521 4.376 -43.024 1.00 65.56 661 GLY A C 1
ATOM 5015 O O . GLY A 1 661 ? 15.923 5.424 -42.780 1.00 65.56 661 GLY A O 1
ATOM 5016 N N . GLU A 1 662 ? 16.338 3.281 -42.276 1.00 63.00 662 GLU A N 1
ATOM 5017 C CA . GLU A 1 662 ? 15.543 3.242 -41.031 1.00 63.00 662 GLU A CA 1
ATOM 5018 C C . GLU A 1 662 ? 16.335 3.699 -39.784 1.00 63.00 662 GLU A C 1
ATOM 5020 O O . GLU A 1 662 ? 15.789 3.713 -38.681 1.00 63.00 662 GLU A O 1
ATOM 5025 N N . ALA A 1 663 ? 17.611 4.093 -39.923 1.00 65.50 663 ALA A N 1
ATOM 5026 C CA . ALA A 1 663 ? 18.492 4.385 -38.784 1.00 65.50 663 ALA A CA 1
ATOM 5027 C C . ALA A 1 663 ? 18.072 5.627 -37.974 1.00 65.50 663 ALA A C 1
ATOM 5029 O O . ALA A 1 663 ? 18.482 5.779 -36.827 1.00 65.50 663 ALA A O 1
ATOM 5030 N N . TRP A 1 664 ? 17.227 6.496 -38.538 1.00 68.38 664 TRP A N 1
ATOM 5031 C CA . TRP A 1 664 ? 16.656 7.666 -37.859 1.00 68.38 664 TRP A CA 1
ATOM 5032 C C . TRP A 1 664 ? 15.245 7.417 -37.266 1.00 68.38 664 TRP A C 1
ATOM 5034 O O . TRP A 1 664 ? 14.465 8.347 -37.064 1.00 68.38 664 TRP A O 1
ATOM 5044 N N . GLY A 1 665 ? 14.915 6.158 -36.948 1.00 56.69 665 GLY A N 1
ATOM 5045 C CA . GLY A 1 665 ? 13.732 5.787 -36.155 1.00 56.69 665 GLY A CA 1
ATOM 5046 C C . GLY A 1 665 ? 12.374 5.946 -36.864 1.00 56.69 665 GLY A C 1
ATOM 5047 O O . GLY A 1 665 ? 12.279 6.470 -37.974 1.00 56.69 665 GLY A O 1
ATOM 5048 N N . GLN A 1 666 ? 11.300 5.454 -36.224 1.00 47.22 666 GLN A N 1
ATOM 5049 C CA . GLN A 1 666 ? 9.945 5.386 -36.808 1.00 47.22 666 GLN A CA 1
ATOM 5050 C C . GLN A 1 666 ? 9.193 6.733 -36.852 1.00 47.22 666 GLN A C 1
ATOM 5052 O O . GLN A 1 666 ? 8.358 6.902 -37.738 1.00 47.22 666 GLN A O 1
ATOM 5057 N N . ASP A 1 667 ? 9.534 7.702 -35.990 1.00 58.56 667 ASP A N 1
ATOM 5058 C CA . ASP A 1 667 ? 8.775 8.961 -35.837 1.00 58.56 667 ASP A CA 1
ATOM 5059 C C . ASP A 1 667 ? 9.457 10.208 -36.443 1.00 58.56 667 ASP A C 1
ATOM 5061 O O . ASP A 1 667 ? 8.849 11.276 -36.492 1.00 58.56 667 ASP A O 1
ATOM 5065 N N . ARG A 1 668 ? 10.709 10.080 -36.922 1.00 68.81 668 ARG A N 1
ATOM 5066 C CA . ARG A 1 668 ? 11.474 11.063 -37.733 1.00 68.81 668 ARG A CA 1
ATOM 5067 C C . ARG A 1 668 ? 11.308 12.545 -37.342 1.00 68.81 668 ARG A C 1
ATOM 5069 O O . ARG A 1 668 ? 11.194 13.406 -38.218 1.00 68.81 668 ARG A O 1
ATOM 5076 N N . SER A 1 669 ? 11.308 12.847 -36.044 1.00 83.75 669 SER A N 1
ATOM 5077 C CA . SER A 1 669 ? 11.188 14.214 -35.528 1.00 83.75 669 SER A CA 1
ATOM 5078 C C . SER A 1 669 ? 12.218 14.510 -34.439 1.00 83.75 669 SER A C 1
ATOM 5080 O O . SER A 1 669 ? 12.691 13.611 -33.745 1.00 83.75 669 SER A O 1
ATOM 5082 N N . LEU A 1 670 ? 12.606 15.779 -34.322 1.00 91.94 670 LEU A N 1
ATOM 5083 C CA . LEU A 1 670 ? 13.615 16.272 -33.385 1.00 91.94 670 LEU A CA 1
ATOM 5084 C C . LEU A 1 670 ? 12.971 17.114 -32.281 1.00 91.94 670 LEU A C 1
ATOM 5086 O O . LEU A 1 670 ? 12.250 18.069 -32.564 1.00 91.94 670 LEU A O 1
ATOM 5090 N N . ALA A 1 671 ? 13.276 16.835 -31.018 1.00 94.25 671 ALA A N 1
ATOM 5091 C CA . ALA A 1 671 ? 12.805 17.655 -29.905 1.00 94.25 671 ALA A CA 1
ATOM 5092 C C . ALA A 1 671 ? 13.489 19.038 -29.876 1.00 94.25 671 ALA A C 1
ATOM 5094 O O . ALA A 1 671 ? 14.649 19.187 -30.275 1.00 94.25 671 ALA A O 1
ATOM 5095 N N . LEU A 1 672 ? 12.801 20.057 -29.365 1.00 96.38 672 LEU A N 1
ATOM 5096 C CA . LEU A 1 672 ? 13.340 21.401 -29.150 1.00 96.38 672 LEU A CA 1
ATOM 5097 C C . LEU A 1 672 ? 13.585 21.663 -27.666 1.00 96.38 672 LEU A C 1
ATOM 5099 O O . LEU A 1 672 ? 12.672 21.606 -26.848 1.00 96.38 672 LEU A O 1
ATOM 5103 N N . SER A 1 673 ? 14.820 22.014 -27.318 1.00 97.38 673 SER A N 1
ATOM 5104 C CA . SER A 1 673 ? 15.186 22.438 -25.971 1.00 97.38 673 SER A CA 1
ATOM 5105 C C . SER A 1 673 ? 15.507 23.925 -25.953 1.00 97.38 673 SER A C 1
ATOM 5107 O O . SER A 1 673 ? 16.632 24.346 -26.249 1.00 97.38 673 SER A O 1
ATOM 5109 N N . MET A 1 674 ? 14.539 24.737 -25.545 1.00 95.44 674 MET A N 1
ATOM 5110 C CA . MET A 1 674 ? 14.650 26.196 -25.485 1.00 95.44 674 MET A CA 1
ATOM 5111 C C . MET A 1 674 ? 13.766 26.771 -24.371 1.00 95.44 674 MET A C 1
ATOM 5113 O O . MET A 1 674 ? 12.788 26.146 -23.968 1.00 95.44 674 MET A O 1
ATOM 5117 N N . GLY A 1 675 ? 14.130 27.944 -23.851 1.00 94.38 675 GLY A N 1
ATOM 5118 C CA . GLY A 1 675 ? 13.465 28.571 -22.706 1.00 94.38 675 GLY A CA 1
ATOM 5119 C C . GLY A 1 675 ? 14.159 28.311 -21.367 1.00 94.38 675 GLY A C 1
ATOM 5120 O O . GLY A 1 675 ? 14.516 27.179 -21.018 1.00 94.38 675 GLY A O 1
ATOM 5121 N N . MET A 1 676 ? 14.363 29.389 -20.619 1.00 93.56 676 MET A N 1
ATOM 5122 C CA . MET A 1 676 ? 14.949 29.439 -19.282 1.00 93.56 676 MET A CA 1
ATOM 5123 C C . MET A 1 676 ? 14.027 30.199 -18.320 1.00 93.56 676 MET A C 1
ATOM 5125 O O . MET A 1 676 ? 12.923 30.581 -18.676 1.00 93.56 676 MET A O 1
ATOM 5129 N N . SER A 1 677 ? 14.466 30.457 -17.083 1.00 92.69 677 SER A N 1
ATOM 5130 C CA . SER A 1 677 ? 13.643 31.148 -16.072 1.00 92.69 677 SER A CA 1
ATOM 5131 C C . SER A 1 677 ? 12.994 32.466 -16.525 1.00 92.69 677 SER A C 1
ATOM 5133 O O . SER A 1 677 ? 11.981 32.829 -15.944 1.00 92.69 677 SER A O 1
ATOM 5135 N N . ALA A 1 678 ? 13.561 33.173 -17.507 1.00 90.88 678 ALA A N 1
ATOM 5136 C CA . ALA A 1 678 ? 13.038 34.457 -17.979 1.00 90.88 678 ALA A CA 1
ATOM 5137 C C . ALA A 1 678 ? 11.973 34.329 -19.086 1.00 90.88 678 ALA A C 1
ATOM 5139 O O . ALA A 1 678 ? 11.133 35.210 -19.214 1.00 90.88 678 ALA A O 1
ATOM 5140 N N . ASP A 1 679 ? 12.002 33.245 -19.864 1.00 92.88 679 ASP A N 1
ATOM 5141 C CA . ASP A 1 679 ? 11.306 33.140 -21.154 1.00 92.88 679 ASP A CA 1
ATOM 5142 C C . ASP A 1 679 ? 10.734 31.732 -21.436 1.00 92.88 679 ASP A C 1
ATOM 5144 O O . ASP A 1 679 ? 10.305 31.438 -22.551 1.00 92.88 679 ASP A O 1
ATOM 5148 N N . PHE A 1 680 ? 10.695 30.829 -20.445 1.00 94.25 680 PHE A N 1
ATOM 5149 C CA . PHE A 1 680 ? 10.230 29.449 -20.652 1.00 94.25 680 PHE A CA 1
ATOM 5150 C C . PHE A 1 680 ? 8.763 29.355 -21.085 1.00 94.25 680 PHE A C 1
ATOM 5152 O O . PHE A 1 680 ? 8.431 28.503 -21.903 1.00 94.25 680 PHE A O 1
ATOM 5159 N N . GLU A 1 681 ? 7.883 30.222 -20.583 1.00 93.31 681 GLU A N 1
ATOM 5160 C CA . GLU A 1 681 ? 6.478 30.233 -21.005 1.00 93.31 681 GLU A CA 1
ATOM 5161 C C . GLU A 1 681 ? 6.339 30.590 -22.488 1.00 93.31 681 GLU A C 1
ATOM 5163 O O . GLU A 1 681 ? 5.528 30.011 -23.208 1.00 93.31 681 GLU A O 1
ATOM 5168 N N . GLU A 1 682 ? 7.149 31.535 -22.958 1.00 91.06 682 GLU A N 1
ATOM 5169 C CA . GLU A 1 682 ? 7.183 31.936 -24.358 1.00 91.06 682 GLU A CA 1
ATOM 5170 C C . GLU A 1 682 ? 7.763 30.823 -25.235 1.00 91.06 682 GLU A C 1
ATOM 5172 O O . GLU A 1 682 ? 7.182 30.470 -26.260 1.00 91.06 682 GLU A O 1
ATOM 5177 N N . ALA A 1 683 ? 8.835 30.176 -24.776 1.00 92.62 683 ALA A N 1
ATOM 5178 C CA . ALA A 1 683 ? 9.410 29.016 -25.443 1.00 92.62 683 ALA A CA 1
ATOM 5179 C C . ALA A 1 683 ? 8.393 27.874 -25.600 1.00 92.62 683 ALA A C 1
ATOM 5181 O O . ALA A 1 683 ? 8.330 27.238 -26.654 1.00 92.62 683 ALA A O 1
ATOM 5182 N N . ILE A 1 684 ? 7.562 27.619 -24.583 1.00 92.31 684 ILE A N 1
ATOM 5183 C CA . ILE A 1 684 ? 6.485 26.619 -24.650 1.00 92.31 684 ILE A CA 1
ATOM 5184 C C . ILE A 1 684 ? 5.473 26.994 -25.734 1.00 92.31 684 ILE A C 1
ATOM 5186 O O . ILE A 1 684 ? 5.141 26.136 -26.561 1.00 92.31 684 ILE A O 1
ATOM 5190 N N . ARG A 1 685 ? 5.038 28.262 -25.780 1.00 88.06 685 ARG A N 1
ATOM 5191 C CA . ARG A 1 685 ? 4.132 28.781 -26.824 1.00 88.06 685 ARG A CA 1
ATOM 5192 C C . ARG A 1 685 ? 4.747 28.651 -28.221 1.00 88.06 685 ARG A C 1
ATOM 5194 O O . ARG A 1 685 ? 4.038 28.295 -29.156 1.00 88.06 685 ARG A O 1
ATOM 5201 N N . ALA A 1 686 ? 6.059 28.850 -28.340 1.00 86.88 686 ALA A N 1
ATOM 5202 C CA . ALA A 1 686 ? 6.810 28.701 -29.584 1.00 86.88 686 ALA A CA 1
ATOM 5203 C C . ALA A 1 686 ? 7.063 27.237 -30.002 1.00 86.88 686 ALA A C 1
ATOM 5205 O O . ALA A 1 686 ? 7.532 27.005 -31.111 1.00 86.88 686 ALA A O 1
ATOM 5206 N N . GLY A 1 687 ? 6.756 26.244 -29.159 1.00 89.19 687 GLY A N 1
ATOM 5207 C CA . GLY A 1 687 ? 6.915 24.826 -29.510 1.00 89.19 687 GLY A CA 1
ATOM 5208 C C . GLY A 1 687 ? 8.066 24.092 -28.810 1.00 89.19 687 GLY A C 1
ATOM 5209 O O . GLY A 1 687 ? 8.493 23.055 -29.297 1.00 89.19 687 GLY A O 1
ATOM 5210 N N . SER A 1 688 ? 8.578 24.592 -27.679 1.00 92.94 688 SER A N 1
ATOM 5211 C CA . SER A 1 688 ? 9.618 23.900 -26.897 1.00 92.94 688 SER A CA 1
ATOM 5212 C C . SER A 1 688 ? 9.125 22.588 -26.276 1.00 92.94 688 SER A C 1
ATOM 5214 O O . SER A 1 688 ? 8.100 22.568 -25.596 1.00 92.94 688 SER A O 1
ATOM 5216 N N . ASP A 1 689 ? 9.871 21.504 -26.461 1.00 93.69 689 ASP A N 1
ATOM 5217 C CA . ASP A 1 689 ? 9.614 20.196 -25.844 1.00 93.69 689 ASP A CA 1
ATOM 5218 C C . ASP A 1 689 ? 10.327 20.055 -24.494 1.00 93.69 689 ASP A C 1
ATOM 5220 O O . ASP A 1 689 ? 9.957 19.219 -23.671 1.00 93.69 689 ASP A O 1
ATOM 5224 N N . VAL A 1 690 ? 11.358 20.874 -24.253 1.00 96.81 690 VAL A N 1
ATOM 5225 C CA . VAL A 1 690 ? 12.127 20.881 -23.007 1.00 96.81 690 VAL A CA 1
ATOM 5226 C C . VAL A 1 690 ? 12.473 22.308 -22.581 1.00 96.81 690 VAL A C 1
ATOM 5228 O O . VAL A 1 690 ? 13.227 23.001 -23.271 1.00 96.81 690 VAL A O 1
ATOM 5231 N N . VAL A 1 691 ? 12.027 22.709 -21.390 1.00 97.12 691 VAL A N 1
ATOM 5232 C CA . VAL A 1 691 ? 12.368 23.994 -20.754 1.00 97.12 691 VAL A CA 1
ATOM 5233 C C . VAL A 1 691 ? 13.306 23.798 -19.565 1.00 97.12 691 VAL A C 1
ATOM 5235 O O . VAL A 1 691 ? 13.241 22.786 -18.870 1.00 97.12 691 VAL A O 1
ATOM 5238 N N . ARG A 1 692 ? 14.206 24.758 -19.319 1.00 97.25 692 ARG A N 1
ATOM 5239 C CA . ARG A 1 692 ? 15.285 24.628 -18.319 1.00 97.25 692 ARG A CA 1
ATOM 5240 C C . ARG A 1 692 ? 15.219 25.744 -17.278 1.00 97.25 692 ARG A C 1
ATOM 5242 O O . ARG A 1 692 ? 15.788 26.820 -17.475 1.00 97.25 692 ARG A O 1
ATOM 5249 N N . VAL A 1 693 ? 14.550 25.502 -16.154 1.00 96.75 693 VAL A N 1
ATOM 5250 C CA . VAL A 1 693 ? 14.271 26.533 -15.138 1.00 96.75 693 VAL A CA 1
ATOM 5251 C C . VAL A 1 693 ? 15.176 26.347 -13.923 1.00 96.75 693 VAL A C 1
ATOM 5253 O O . VAL A 1 693 ? 15.212 25.276 -13.335 1.00 96.75 693 VAL A O 1
ATOM 5256 N N . GLY A 1 694 ? 15.924 27.388 -13.541 1.00 94.69 694 GLY A N 1
ATOM 5257 C CA . GLY A 1 694 ? 16.808 27.356 -12.366 1.00 94.69 694 GLY A CA 1
ATOM 5258 C C . GLY A 1 694 ? 16.367 28.310 -11.262 1.00 94.69 694 GLY A C 1
ATOM 5259 O O . GLY A 1 694 ? 15.858 27.890 -10.229 1.00 94.69 694 GLY A O 1
ATOM 5260 N N . THR A 1 695 ? 16.542 29.616 -11.484 1.00 92.25 695 THR A N 1
ATOM 5261 C CA . THR A 1 695 ? 16.293 30.658 -10.469 1.00 92.25 695 THR A CA 1
ATOM 5262 C C . THR A 1 695 ? 14.842 30.702 -9.990 1.00 92.25 695 THR A C 1
ATOM 5264 O O . THR A 1 695 ? 14.614 31.046 -8.839 1.00 92.25 695 THR A O 1
ATOM 5267 N N . GLY A 1 696 ? 13.884 30.313 -10.835 1.00 91.06 696 GLY A N 1
ATOM 5268 C CA . GLY A 1 696 ? 12.471 30.244 -10.448 1.00 91.06 696 GLY A CA 1
ATOM 5269 C C . GLY A 1 696 ? 12.131 29.087 -9.504 1.00 91.06 696 GLY A C 1
ATOM 5270 O O . GLY A 1 696 ? 11.074 29.123 -8.903 1.00 91.06 696 GLY A O 1
ATOM 5271 N N . ILE A 1 697 ? 13.011 28.086 -9.376 1.00 94.25 697 ILE A N 1
ATOM 5272 C CA . ILE A 1 697 ? 12.819 26.922 -8.494 1.00 94.25 697 ILE A CA 1
ATOM 5273 C C . ILE A 1 697 ? 13.711 27.052 -7.258 1.00 94.25 697 ILE A C 1
ATOM 5275 O O . ILE A 1 697 ? 13.254 26.925 -6.134 1.00 94.25 697 ILE A O 1
ATOM 5279 N N . PHE A 1 698 ? 15.002 27.332 -7.454 1.00 93.19 698 PHE A N 1
ATOM 5280 C CA . PHE A 1 698 ? 15.985 27.296 -6.367 1.00 93.19 698 PHE A CA 1
ATOM 5281 C C . PHE A 1 698 ? 16.325 28.674 -5.778 1.00 93.19 698 PHE A C 1
ATOM 5283 O O . PHE A 1 698 ? 17.183 28.765 -4.892 1.00 93.19 698 PHE A O 1
ATOM 5290 N N . GLY A 1 699 ? 15.732 29.753 -6.287 1.00 87.44 699 GLY A N 1
ATOM 5291 C CA . GLY A 1 699 ? 16.017 31.123 -5.864 1.00 87.44 699 GLY A CA 1
ATOM 5292 C C . GLY A 1 699 ? 17.379 31.669 -6.320 1.00 87.44 699 GLY A C 1
ATOM 5293 O O . GLY A 1 699 ? 18.098 31.084 -7.144 1.00 87.44 699 GLY A O 1
ATOM 5294 N N . SER A 1 700 ? 17.742 32.833 -5.776 1.00 78.38 700 SER A N 1
ATOM 5295 C CA . SER A 1 700 ? 18.965 33.575 -6.114 1.00 78.38 700 SER A CA 1
ATOM 5296 C C . SER A 1 700 ? 20.249 32.789 -5.825 1.00 78.38 700 SER A C 1
ATOM 5298 O O . SER A 1 700 ? 20.290 31.849 -5.027 1.00 78.38 700 SER A O 1
ATOM 5300 N N . ARG A 1 701 ? 21.323 33.153 -6.526 1.00 70.06 701 ARG A N 1
ATOM 5301 C CA . ARG A 1 701 ? 22.640 32.514 -6.396 1.00 70.06 701 ARG A CA 1
ATOM 5302 C C . ARG A 1 701 ? 23.438 33.198 -5.280 1.00 70.06 701 ARG A C 1
ATOM 5304 O O . ARG A 1 701 ? 23.294 34.413 -5.132 1.00 70.06 701 ARG A O 1
ATOM 5311 N N . PRO A 1 702 ? 24.318 32.481 -4.561 1.00 59.56 702 PRO A N 1
ATOM 5312 C CA . PRO A 1 702 ? 25.340 33.133 -3.749 1.00 59.56 702 PRO A CA 1
ATOM 5313 C C . PRO A 1 702 ? 26.173 34.087 -4.629 1.00 59.56 702 PRO A C 1
ATOM 5315 O O . PRO A 1 702 ? 26.418 33.761 -5.799 1.00 59.56 702 PRO A O 1
ATOM 5318 N N . PRO A 1 703 ? 26.590 35.262 -4.124 1.00 49.03 703 PRO A N 1
ATOM 5319 C CA . PRO A 1 703 ? 27.472 36.153 -4.869 1.00 49.03 703 PRO A CA 1
ATOM 5320 C C . PRO A 1 703 ? 28.771 35.418 -5.224 1.00 49.03 703 PRO A C 1
ATOM 5322 O O . PRO A 1 703 ? 29.296 34.644 -4.425 1.00 49.03 703 PRO A O 1
ATOM 5325 N N . LYS A 1 704 ? 29.275 35.633 -6.445 1.00 42.78 704 LYS A N 1
ATOM 5326 C CA . LYS A 1 704 ? 30.595 35.125 -6.831 1.00 42.78 704 LYS A CA 1
ATOM 5327 C C . LYS A 1 704 ? 31.637 35.819 -5.953 1.00 42.78 704 LYS A C 1
ATOM 5329 O O . LYS A 1 704 ? 31.741 37.042 -6.029 1.00 42.78 704 LYS A O 1
ATOM 5334 N N . ASN A 1 705 ? 32.364 35.045 -5.152 1.00 36.81 705 ASN A N 1
ATOM 5335 C CA . ASN A 1 705 ? 33.633 35.494 -4.581 1.00 36.81 705 ASN A CA 1
ATOM 5336 C C . ASN A 1 705 ? 34.700 35.582 -5.670 1.00 36.81 705 ASN A C 1
ATOM 5338 O O . ASN A 1 705 ? 34.701 34.692 -6.557 1.00 36.81 705 ASN A O 1
#

Radius of gyration: 31.26 Å; chains: 1; bounding box: 79×75×85 Å

Organism: NCBI:txid456999

Sequence (705 aa):
MSYDKRSIPTLISLDPSVPATQQQGLHNRWHPDIPSAGTVSPGQTFKLHCLDWTGGQIHNNDTADDIVAADLAQCHYLTGPVECEGAQPGDVLVVDVMDVAPFPDHAWGYCGIFDVNNGGGLLCDDFPVAAKAIWDLDGVYATSRHIPGVRFAGISHPGIMGCAPSKELLDKWNQREAQLIAEYPGAVPAVAYPPTRKSAYVGAASVLSDDIIETIAREGARTIPPREHGGNCDIKNLSKGSRVYFPVYVNGAKFSIGDLHFSQGDGELTFCGAIEMAGVVTLKFTIIKDGMKKLSMSSPIYLPSVVDPKYATQVTFQGVSVDNDGKQYSMDATVAYKQAARAAIEYIHGLGYTKEQAYLLMSCAPIEAHVASIVDHPNASITIGIPTEIFDRDIRPDAVVAAFESGTLKRDYGAGHATTTKRARKPDLYLYRYSGMSGVGIELASAARQEELAESLGEVRQKVESACTNRAVEARETLPCLVAVSKYKPASDIRACYDLGQLDFGENYVDELLQKAAELPESIRWHFIGSLQSNKCKKIAGVSNLYCLHTLDSIKKADALQKALPSTRKEPLKVMIQVNTSGEDSKSGLQPLLPNNLDGSEVLTLARHVIKSCPALELYGLMTIGSYEASTSGGDNPDFQTLIRTKCILEASLQGDDDLGEAWGQDRSLALSMGMSADFEEAIRAGSDVVRVGTGIFGSRPPKN

InterPro domains:
  IPR001608 Alanine racemase, N-terminal [PF01168] (493-702)
  IPR004304 Acetamidase/Formamidase [PF03069] (15-392)
  IPR004304 Acetamidase/Formamidase [PTHR31891] (18-402)
  IPR011078 Pyridoxal phosphate homeostasis protein [MF_02087] (455-700)
  IPR011078 Pyridoxal phosphate homeostasis protein [PS01211] (526-540)
  IPR011078 Pyridoxal phosphate homeostasis protein [TIGR00044] (457-701)
  IPR029066 PLP-binding barrel [G3DSA:3.20.20.10] (442-705)
  IPR029066 PLP-binding barrel [SSF51419] (448-699)
  IPR054833 Acetamidase/formamidase family [NF045496] (10-399)

pLDDT: mean 88.93, std 15.91, range [22.69, 98.88]